Protein AF-A0A973SE10-F1 (afdb_monomer_lite)

Structure (mmCIF, N/CA/C/O backbone):
data_AF-A0A973SE10-F1
#
_entry.id   AF-A0A973SE10-F1
#
loop_
_atom_site.group_PDB
_atom_site.id
_atom_site.type_symbol
_atom_site.label_atom_id
_atom_site.label_alt_id
_atom_site.label_comp_id
_atom_site.label_asym_id
_atom_site.label_entity_id
_atom_site.label_seq_id
_atom_site.pdbx_PDB_ins_code
_atom_site.Cartn_x
_atom_site.Cartn_y
_atom_site.Cartn_z
_atom_site.occupancy
_atom_site.B_iso_or_equiv
_atom_site.auth_seq_id
_atom_site.auth_comp_id
_atom_site.auth_asym_id
_atom_site.auth_atom_id
_atom_site.pdbx_PDB_model_num
ATOM 1 N N . MET A 1 1 ? -24.110 -8.180 18.750 1.00 75.31 1 MET A N 1
ATOM 2 C CA . MET A 1 1 ? -24.049 -7.897 20.214 1.00 75.31 1 MET A CA 1
ATOM 3 C C . MET A 1 1 ? -23.932 -6.379 20.386 1.00 75.31 1 MET A C 1
ATOM 5 O O . MET A 1 1 ? -23.571 -5.743 19.414 1.00 75.31 1 MET A O 1
ATOM 9 N N . ALA A 1 2 ? -24.282 -5.757 21.523 1.00 88.75 2 ALA A N 1
ATOM 10 C CA . ALA A 1 2 ? -24.140 -4.293 21.666 1.00 88.75 2 ALA A CA 1
ATOM 11 C C . ALA A 1 2 ? -22.887 -3.937 22.478 1.00 88.75 2 ALA A C 1
ATOM 13 O O . ALA A 1 2 ? -22.733 -4.429 23.599 1.00 88.75 2 ALA A O 1
ATOM 14 N N . TYR A 1 3 ? -22.050 -3.049 21.948 1.00 97.19 3 TYR A N 1
ATOM 15 C CA . TYR A 1 3 ? -20.787 -2.617 22.556 1.00 97.19 3 TYR A CA 1
ATOM 16 C C . TYR A 1 3 ? -20.989 -1.336 23.353 1.00 97.19 3 TYR A C 1
ATOM 18 O O . TYR A 1 3 ? -21.821 -0.498 22.996 1.00 97.19 3 TYR A O 1
ATOM 26 N N . ARG A 1 4 ? -20.304 -1.189 24.490 1.00 97.19 4 ARG A N 1
ATOM 27 C CA . ARG A 1 4 ? -20.611 -0.123 25.452 1.00 97.19 4 ARG A CA 1
ATOM 28 C C . ARG A 1 4 ? -19.371 0.342 26.188 1.00 97.19 4 ARG A C 1
ATOM 30 O O . ARG A 1 4 ? -18.544 -0.469 26.576 1.00 97.19 4 ARG A O 1
ATOM 37 N N . SER A 1 5 ? -19.333 1.630 26.485 1.00 97.50 5 SER A N 1
ATOM 38 C CA . SER A 1 5 ? -18.368 2.231 27.405 1.00 97.50 5 SER A CA 1
ATOM 39 C C . SER A 1 5 ? -19.047 3.336 28.216 1.00 97.50 5 SER A C 1
ATOM 41 O O . SER A 1 5 ? -20.164 3.774 27.917 1.00 97.50 5 SER A O 1
ATOM 43 N N . THR A 1 6 ? -18.428 3.749 29.320 1.00 96.00 6 THR A N 1
ATOM 44 C CA . THR A 1 6 ? -18.906 4.878 30.126 1.00 96.00 6 THR A CA 1
ATOM 45 C C . THR A 1 6 ? -17.780 5.876 30.288 1.00 96.00 6 THR A C 1
ATOM 47 O O . THR A 1 6 ? -16.739 5.555 30.855 1.00 96.00 6 THR A O 1
ATOM 50 N N . LEU A 1 7 ? -18.000 7.094 29.800 1.00 94.50 7 LEU A N 1
ATOM 51 C CA . LEU A 1 7 ? -17.021 8.172 29.835 1.00 94.50 7 LEU A CA 1
ATOM 52 C C . LEU A 1 7 ? -17.621 9.349 30.600 1.00 94.50 7 LEU A C 1
ATOM 54 O O . LEU A 1 7 ? -18.643 9.902 30.209 1.00 94.50 7 LEU A O 1
ATOM 58 N N . ARG A 1 8 ? -16.994 9.719 31.725 1.00 92.25 8 ARG A N 1
ATOM 59 C CA . ARG A 1 8 ? -17.431 10.838 32.589 1.00 92.25 8 ARG A CA 1
ATOM 60 C C . ARG A 1 8 ? -18.920 10.788 32.990 1.00 92.25 8 ARG A C 1
ATOM 62 O O . ARG A 1 8 ? -19.561 11.822 33.126 1.00 92.25 8 ARG A O 1
ATOM 69 N N . GLY A 1 9 ? -19.458 9.586 33.204 1.00 92.25 9 GLY A N 1
ATOM 70 C CA . GLY A 1 9 ? -20.848 9.373 33.629 1.00 92.25 9 GLY A CA 1
ATOM 71 C C . GLY A 1 9 ? -21.877 9.304 32.494 1.00 92.25 9 GLY A C 1
ATOM 72 O O . GLY A 1 9 ? -23.028 8.969 32.759 1.00 92.25 9 GLY A O 1
ATOM 73 N N . GLU A 1 10 ? -21.481 9.551 31.243 1.00 95.19 10 GLU A N 1
ATOM 74 C CA . GLU A 1 10 ? -22.317 9.313 30.065 1.00 95.19 10 GLU A CA 1
ATOM 75 C C . GLU A 1 10 ? -22.078 7.894 29.535 1.00 95.19 10 GLU A C 1
ATOM 77 O O . GLU A 1 10 ? -20.934 7.446 29.401 1.00 95.19 10 GLU A O 1
ATOM 82 N N . ARG A 1 11 ? -23.165 7.166 29.258 1.00 96.81 11 ARG A N 1
ATOM 83 C CA . ARG A 1 11 ? -23.108 5.810 28.709 1.00 96.81 11 ARG A CA 1
ATOM 84 C C . ARG A 1 11 ? -23.250 5.860 27.194 1.00 96.81 11 ARG A C 1
ATOM 86 O O . ARG A 1 11 ? -24.315 6.208 26.693 1.00 96.81 11 ARG A O 1
ATOM 93 N N . PHE A 1 12 ? -22.224 5.398 26.493 1.00 98.19 12 PHE A N 1
ATOM 94 C CA . PHE A 1 12 ? -22.237 5.236 25.043 1.00 98.19 12 PHE A CA 1
ATOM 95 C C . PHE A 1 12 ? -22.575 3.786 24.696 1.00 98.19 12 PHE A C 1
ATOM 97 O O . PHE A 1 12 ? -22.172 2.851 25.395 1.00 98.19 12 PHE A O 1
ATOM 104 N N . THR A 1 13 ? -23.380 3.591 23.655 1.00 98.06 13 THR A N 1
ATOM 105 C CA . THR A 1 13 ? -23.752 2.268 23.140 1.00 98.06 13 THR A CA 1
ATOM 106 C C . THR A 1 13 ? -23.619 2.282 21.627 1.00 98.06 13 THR A C 1
ATOM 108 O O . THR A 1 13 ? -24.154 3.181 20.988 1.00 98.06 13 THR A O 1
ATOM 111 N N . PHE A 1 14 ? -22.941 1.274 21.092 1.00 98.31 14 PHE A N 1
ATOM 112 C CA . PHE A 1 14 ? -22.737 1.035 19.668 1.00 98.31 14 PHE A CA 1
ATOM 113 C C . PHE A 1 14 ? -23.453 -0.270 19.315 1.00 98.31 14 PHE A C 1
ATOM 115 O O . PHE A 1 14 ? -23.295 -1.281 20.011 1.00 98.31 14 PHE A O 1
ATOM 122 N N . ALA A 1 15 ? -24.316 -0.234 18.306 1.00 97.06 15 ALA A N 1
ATOM 123 C CA . ALA A 1 15 ? -25.265 -1.305 18.026 1.00 97.06 15 ALA A CA 1
ATOM 124 C C . ALA A 1 15 ? -24.620 -2.523 17.351 1.00 97.06 15 ALA A C 1
ATOM 126 O O . ALA A 1 15 ? -25.099 -3.640 17.545 1.00 97.06 15 ALA A O 1
ATOM 127 N N . THR A 1 16 ? -23.560 -2.302 16.572 1.00 97.81 16 THR A N 1
ATOM 128 C CA . THR A 1 16 ? -22.875 -3.320 15.761 1.00 97.81 16 THR A CA 1
ATOM 129 C C . THR A 1 16 ? -21.362 -3.145 15.825 1.00 97.81 16 THR A C 1
ATOM 131 O O . THR A 1 16 ? -20.878 -2.066 16.193 1.00 97.81 16 THR A O 1
ATOM 134 N N . LEU A 1 17 ? -20.614 -4.184 15.440 1.00 98.19 17 LEU A N 1
ATOM 135 C CA . LEU A 1 17 ? -19.160 -4.087 15.325 1.00 98.19 17 LEU A CA 1
ATOM 136 C C . LEU A 1 17 ? -18.759 -3.064 14.256 1.00 98.19 17 LEU A C 1
ATOM 138 O O . LEU A 1 17 ? -17.853 -2.267 14.483 1.00 98.19 17 LEU A O 1
ATOM 142 N N . THR A 1 18 ? -19.481 -3.030 13.133 1.00 98.25 18 THR A N 1
ATOM 143 C CA . THR A 1 18 ? -19.268 -2.063 12.049 1.00 98.25 18 THR A CA 1
ATOM 144 C C . THR A 1 18 ? -19.377 -0.618 12.543 1.00 98.25 18 THR A C 1
ATOM 146 O O . THR A 1 18 ? -18.481 0.185 12.290 1.00 98.25 18 THR A O 1
ATOM 149 N N . GLU A 1 19 ? -20.420 -0.285 13.316 1.00 98.50 19 GLU A N 1
ATOM 150 C CA . GLU A 1 19 ? -20.569 1.054 13.908 1.00 98.50 19 GLU A CA 1
ATOM 151 C C . GLU A 1 19 ? -19.417 1.377 14.874 1.00 98.50 19 GLU A C 1
ATOM 153 O O . GLU A 1 19 ? -18.893 2.493 14.870 1.00 98.50 19 GLU A O 1
ATOM 158 N N . LEU A 1 20 ? -19.016 0.409 15.704 1.00 98.81 20 LEU A N 1
ATOM 159 C CA . LEU A 1 20 ? -17.931 0.588 16.665 1.00 98.81 20 LEU A CA 1
ATOM 160 C C . LEU A 1 20 ? -16.592 0.860 15.965 1.00 98.81 20 LEU A C 1
ATOM 162 O O . LEU A 1 20 ? -15.885 1.794 16.346 1.00 98.81 20 LEU A O 1
ATOM 166 N N . LEU A 1 21 ? -16.255 0.066 14.945 1.00 98.81 21 LEU A N 1
ATOM 167 C CA . LEU A 1 21 ? -15.034 0.228 14.154 1.00 98.81 21 LEU A CA 1
ATOM 168 C C . LEU A 1 21 ? -15.015 1.582 13.440 1.00 98.81 21 LEU A C 1
ATOM 170 O O . LEU A 1 21 ? -13.986 2.262 13.475 1.00 98.81 21 LEU A O 1
ATOM 174 N N . ALA A 1 22 ? -16.140 2.006 12.861 1.00 98.81 22 ALA A N 1
ATOM 175 C CA . ALA A 1 22 ? -16.236 3.293 12.182 1.00 98.81 22 ALA A CA 1
ATOM 176 C C . ALA A 1 22 ? -16.032 4.466 13.143 1.00 98.81 22 ALA A C 1
ATOM 178 O O . ALA A 1 22 ? -15.173 5.320 12.923 1.00 98.81 22 ALA A O 1
ATOM 179 N N . LYS A 1 23 ? -16.742 4.474 14.274 1.00 98.81 23 LYS A N 1
ATOM 180 C CA . LYS A 1 23 ? -16.640 5.561 15.258 1.00 98.81 23 LYS A CA 1
ATOM 181 C C . LYS A 1 23 ? -15.317 5.575 16.024 1.00 98.81 23 LYS A C 1
ATOM 183 O O . LYS A 1 23 ? -14.987 6.594 16.624 1.00 98.81 23 LYS A O 1
ATOM 188 N N . ALA A 1 24 ? -14.556 4.481 16.017 1.00 98.88 24 ALA A N 1
ATOM 189 C CA . ALA A 1 24 ? -13.233 4.415 16.633 1.00 98.88 24 ALA A CA 1
ATOM 190 C C . ALA A 1 24 ? -12.104 4.980 15.748 1.00 98.88 24 ALA A C 1
ATOM 192 O O . ALA A 1 24 ? -10.987 5.143 16.249 1.00 98.88 24 ALA A O 1
ATOM 193 N N . ASN A 1 25 ? -12.348 5.288 14.469 1.00 98.69 25 ASN A N 1
ATOM 194 C CA . ASN A 1 25 ? -11.349 5.944 13.619 1.00 98.69 25 ASN A CA 1
ATOM 195 C C . ASN A 1 25 ? -10.981 7.337 14.136 1.00 98.69 25 ASN A C 1
ATOM 197 O O . ASN A 1 25 ? -11.792 8.021 14.760 1.00 98.69 25 ASN A O 1
ATOM 201 N N . GLU A 1 26 ? -9.753 7.767 13.831 1.00 98.75 26 GLU A N 1
ATOM 202 C CA . GLU A 1 26 ? -9.476 9.203 13.784 1.00 98.75 26 GLU A CA 1
ATOM 203 C C . GLU A 1 26 ? -10.301 9.874 12.689 1.00 98.75 26 GLU A C 1
ATOM 205 O O . GLU A 1 26 ? -10.803 9.225 11.774 1.00 98.75 26 GLU A O 1
ATOM 210 N N . GLU A 1 27 ? -10.449 11.189 12.789 1.00 98.31 27 GLU A N 1
ATOM 211 C CA . GLU A 1 27 ? -11.283 11.931 11.857 1.00 98.31 27 GLU A CA 1
ATOM 212 C C . GLU A 1 27 ? -10.837 11.760 10.399 1.00 98.31 27 GLU A C 1
ATOM 214 O O . GLU A 1 27 ? -9.688 12.043 10.068 1.00 98.31 27 GLU A O 1
ATOM 219 N N . LYS A 1 28 ? -11.766 11.368 9.519 1.00 98.38 28 LYS A N 1
ATOM 220 C CA . LYS A 1 28 ? -11.566 11.280 8.063 1.00 98.38 28 LYS A CA 1
ATOM 221 C C . LYS A 1 28 ? -12.771 11.869 7.340 1.00 98.38 28 LYS A C 1
ATOM 223 O O . LYS A 1 28 ? -13.913 11.654 7.751 1.00 98.38 28 LYS A O 1
ATOM 228 N N . SER A 1 29 ? -12.554 12.654 6.287 1.00 98.44 29 SER A N 1
ATOM 229 C CA . SER A 1 29 ? -13.656 13.223 5.495 1.00 98.44 29 SER A CA 1
ATOM 230 C C . SER A 1 29 ? -14.524 12.154 4.842 1.00 98.44 29 SER A C 1
ATOM 232 O O . SER A 1 29 ? -15.739 12.317 4.881 1.00 98.44 29 SER A O 1
ATOM 234 N N . GLY A 1 30 ? -13.957 11.039 4.376 1.00 98.38 30 GLY A N 1
ATOM 235 C CA . GLY A 1 30 ? -14.752 9.969 3.761 1.00 98.38 30 GLY A CA 1
ATOM 236 C C . GLY A 1 30 ? -15.728 9.312 4.740 1.00 98.38 30 GLY A C 1
ATOM 237 O O . GLY A 1 30 ? -16.905 9.150 4.429 1.00 98.38 30 GLY A O 1
ATOM 238 N N . ASP A 1 31 ? -15.295 9.034 5.973 1.00 98.62 31 ASP A N 1
ATOM 239 C CA . ASP A 1 31 ? -16.170 8.444 6.998 1.00 98.62 31 ASP A CA 1
ATOM 240 C C . ASP A 1 31 ? -17.274 9.430 7.435 1.00 98.62 31 ASP A C 1
ATOM 242 O O . ASP A 1 31 ? -18.402 9.029 7.740 1.00 98.62 31 ASP A O 1
ATOM 246 N N . ARG A 1 32 ? -16.975 10.739 7.439 1.00 98.38 32 ARG A N 1
ATOM 247 C CA . ARG A 1 32 ? -17.979 11.797 7.648 1.00 98.38 32 ARG A CA 1
ATOM 248 C C . ARG A 1 32 ? -18.970 11.882 6.494 1.00 98.38 32 ARG A C 1
ATOM 250 O O . ARG A 1 32 ? -20.167 11.981 6.746 1.00 98.38 32 ARG A O 1
ATOM 257 N N . LEU A 1 33 ? -18.480 11.856 5.255 1.00 98.12 33 LEU A N 1
ATOM 258 C CA . LEU A 1 33 ? -19.294 11.911 4.041 1.00 98.12 33 LEU A CA 1
ATOM 259 C C . LEU A 1 33 ? -20.271 10.731 3.989 1.00 98.12 33 LEU A C 1
ATOM 261 O O . LEU A 1 33 ? -21.444 10.918 3.681 1.00 98.12 33 LEU A O 1
ATOM 265 N N . ALA A 1 34 ? -19.806 9.546 4.383 1.00 98.19 34 ALA A N 1
ATOM 266 C CA . ALA A 1 34 ? -20.616 8.340 4.517 1.00 98.19 34 ALA A CA 1
ATOM 267 C C . ALA A 1 34 ? -21.591 8.365 5.716 1.00 98.19 34 ALA A C 1
ATOM 269 O O . ALA A 1 34 ? -22.417 7.465 5.856 1.00 98.19 34 ALA A O 1
ATOM 270 N N . GLY A 1 35 ? -21.510 9.365 6.603 1.00 98.38 35 GLY A N 1
ATOM 271 C CA . GLY A 1 35 ? -22.386 9.493 7.772 1.00 98.38 35 GLY A CA 1
ATOM 272 C C . GLY A 1 35 ? -22.120 8.478 8.890 1.00 98.38 35 GLY A C 1
ATOM 273 O O . GLY A 1 35 ? -22.992 8.267 9.734 1.00 98.38 35 GLY A O 1
ATOM 274 N N . ILE A 1 36 ? -20.938 7.852 8.907 1.00 98.56 36 ILE A N 1
ATOM 275 C CA . ILE A 1 36 ? -20.569 6.771 9.843 1.00 98.56 36 ILE A CA 1
ATOM 276 C C . ILE A 1 36 ? -19.506 7.179 10.875 1.00 98.56 36 ILE A C 1
ATOM 278 O O . ILE A 1 36 ? -19.251 6.434 11.822 1.00 98.56 36 ILE A O 1
ATOM 282 N N . ALA A 1 37 ? -18.901 8.361 10.724 1.00 98.69 37 ALA A N 1
ATOM 283 C CA . ALA A 1 37 ? -17.946 8.906 11.687 1.00 98.69 37 ALA A CA 1
ATOM 284 C C . ALA A 1 37 ? -18.572 9.165 13.075 1.00 98.69 37 ALA A C 1
ATOM 286 O O . ALA A 1 37 ? -19.787 9.324 13.233 1.00 98.69 37 ALA A O 1
ATOM 287 N N . ALA A 1 38 ? -17.721 9.249 14.102 1.00 98.62 38 ALA A N 1
ATOM 288 C CA . ALA A 1 38 ? -18.140 9.717 15.421 1.00 98.62 38 ALA A CA 1
ATOM 289 C C . ALA A 1 38 ? -18.645 11.168 15.349 1.00 98.62 38 ALA A C 1
ATOM 291 O O . ALA A 1 38 ? -18.084 12.000 14.640 1.00 98.62 38 ALA A O 1
ATOM 292 N N . ARG A 1 39 ? -19.694 11.494 16.111 1.00 97.31 39 ARG A N 1
ATOM 293 C CA . ARG A 1 39 ? -20.311 12.834 16.114 1.00 97.31 39 ARG A CA 1
ATOM 294 C C . ARG A 1 39 ? -19.431 13.888 16.778 1.00 97.31 39 ARG A C 1
ATOM 296 O O . ARG A 1 39 ? -19.536 15.068 16.454 1.00 97.31 39 ARG A O 1
ATOM 303 N N . ASP A 1 40 ? -18.630 13.475 17.755 1.00 97.12 40 ASP A N 1
ATOM 304 C CA . ASP A 1 40 ? -17.650 14.310 18.435 1.00 97.12 40 ASP A CA 1
ATOM 305 C C . ASP A 1 40 ? -16.495 13.465 19.003 1.00 97.12 40 ASP A C 1
ATOM 307 O O . ASP A 1 40 ? -16.526 12.231 19.010 1.00 97.12 40 ASP A O 1
ATOM 311 N N . GLU A 1 41 ? -15.469 14.146 19.516 1.00 97.31 41 GLU A N 1
ATOM 312 C CA . GLU A 1 41 ? -14.290 13.501 20.103 1.00 97.31 41 GLU A CA 1
ATOM 313 C C . GLU A 1 41 ? -14.635 12.631 21.325 1.00 97.31 41 GLU A C 1
ATOM 315 O O . GLU A 1 41 ? -13.969 11.633 21.597 1.00 97.31 41 GLU A O 1
ATOM 320 N N . ARG A 1 42 ? -15.699 12.962 22.072 1.00 97.56 42 ARG A N 1
ATOM 321 C CA . ARG A 1 42 ? -16.106 12.161 23.237 1.00 97.56 42 ARG A CA 1
ATOM 322 C C . ARG A 1 42 ? -16.675 10.820 22.796 1.00 97.56 42 ARG A C 1
ATOM 324 O O . ARG A 1 42 ? -16.320 9.806 23.394 1.00 97.56 42 ARG A O 1
ATOM 331 N N . GLU A 1 43 ? -17.512 10.802 21.760 1.00 98.38 43 GLU A N 1
ATOM 332 C CA . GLU A 1 43 ? -18.014 9.562 21.166 1.00 98.38 43 GLU A CA 1
ATOM 333 C C . GLU A 1 43 ? -16.875 8.742 20.551 1.00 98.38 43 GLU A C 1
ATOM 335 O O . GLU A 1 43 ? -16.851 7.528 20.751 1.00 98.38 43 GLU A O 1
ATOM 340 N N . ARG A 1 44 ? -15.896 9.383 19.896 1.00 98.75 44 ARG A N 1
ATOM 341 C CA . ARG A 1 44 ? -14.707 8.694 19.365 1.00 98.75 44 ARG A CA 1
ATOM 342 C C . ARG A 1 44 ? -13.905 8.010 20.470 1.00 98.75 44 ARG A C 1
ATOM 344 O O . ARG A 1 44 ? -13.609 6.819 20.376 1.00 98.75 44 ARG A O 1
ATOM 351 N N . VAL A 1 45 ? -13.589 8.724 21.551 1.00 98.62 45 VAL A N 1
ATOM 352 C CA . VAL A 1 45 ? -12.878 8.143 22.702 1.00 98.62 45 VAL A CA 1
ATOM 353 C C . VAL A 1 45 ? -13.703 7.027 23.342 1.00 98.62 45 VAL A C 1
ATOM 355 O O . VAL A 1 45 ? -13.160 5.975 23.676 1.00 98.62 45 VAL A O 1
ATOM 358 N N . ALA A 1 46 ? -15.017 7.208 23.480 1.00 98.62 46 ALA A N 1
ATOM 359 C CA . ALA A 1 46 ? -15.904 6.165 23.982 1.00 98.62 46 ALA A CA 1
ATOM 360 C C . ALA A 1 46 ? -15.918 4.919 23.075 1.00 98.62 46 ALA A C 1
ATOM 362 O O . ALA A 1 46 ? -15.940 3.801 23.597 1.00 98.62 46 ALA A O 1
ATOM 363 N N . ALA A 1 47 ? -15.861 5.090 21.751 1.00 98.81 47 ALA A N 1
ATOM 364 C CA . ALA A 1 47 ? -15.764 3.998 20.786 1.00 98.81 47 ALA A CA 1
ATOM 365 C C . ALA A 1 47 ? -14.424 3.267 20.909 1.00 98.81 47 ALA A C 1
ATOM 367 O O . ALA A 1 47 ? -14.413 2.048 21.032 1.00 98.81 47 ALA A O 1
ATOM 368 N N . LYS A 1 48 ? -13.300 3.990 20.991 1.00 98.88 48 LYS A N 1
ATOM 369 C CA . LYS A 1 48 ? -11.974 3.387 21.217 1.00 98.88 48 LYS A CA 1
ATOM 370 C C . LYS A 1 48 ? -11.909 2.606 22.534 1.00 98.88 48 LYS A C 1
ATOM 372 O O . LYS A 1 48 ? -11.372 1.505 22.555 1.00 98.88 48 LYS A O 1
ATOM 377 N N . LEU A 1 49 ? -12.498 3.129 23.615 1.00 98.62 49 LEU A N 1
ATOM 378 C CA . LEU A 1 49 ? -12.587 2.417 24.898 1.00 98.62 49 LEU A CA 1
ATOM 379 C C . LEU A 1 49 ? -13.411 1.131 24.784 1.00 98.62 49 LEU A C 1
ATOM 381 O O . LEU A 1 49 ? -12.980 0.093 25.265 1.00 98.62 49 LEU A O 1
ATOM 385 N N . ALA A 1 50 ? -14.576 1.185 24.131 1.00 98.69 50 ALA A N 1
ATOM 386 C CA . ALA A 1 50 ? -15.391 -0.008 23.920 1.00 98.69 50 ALA A CA 1
ATOM 387 C C . ALA A 1 50 ? -14.686 -1.028 23.007 1.00 98.69 50 ALA A C 1
ATOM 389 O O . ALA A 1 50 ? -14.746 -2.220 23.285 1.00 98.69 50 ALA A O 1
ATOM 390 N N . LEU A 1 51 ? -13.993 -0.569 21.957 1.00 98.81 51 LEU A N 1
ATOM 391 C CA . LEU A 1 51 ? -13.223 -1.411 21.038 1.00 98.81 51 LEU A CA 1
ATOM 392 C C . LEU A 1 51 ? -12.050 -2.102 21.740 1.00 98.81 51 LEU A C 1
ATOM 394 O O . LEU A 1 51 ? -11.790 -3.270 21.469 1.00 98.81 51 LEU A O 1
ATOM 398 N N . ALA A 1 52 ? -11.380 -1.414 22.668 1.00 98.81 52 ALA A N 1
ATOM 399 C CA . ALA A 1 52 ? -10.272 -1.968 23.441 1.00 98.81 52 ALA A CA 1
ATOM 400 C C . ALA A 1 52 ? -10.654 -3.216 24.254 1.00 98.81 52 ALA A C 1
ATOM 402 O O . ALA A 1 52 ? -9.784 -4.053 24.489 1.00 98.81 52 ALA A O 1
ATOM 403 N N . ASP A 1 53 ? -11.928 -3.363 24.628 1.00 98.44 53 ASP A N 1
ATOM 404 C CA . ASP A 1 53 ? -12.450 -4.497 25.400 1.00 98.44 53 ASP A CA 1
ATOM 405 C C . ASP A 1 53 ? -13.032 -5.627 24.524 1.00 98.44 53 ASP A C 1
ATOM 407 O O . ASP A 1 53 ? -13.398 -6.683 25.046 1.00 98.44 53 ASP A O 1
ATOM 411 N N . VAL A 1 54 ? -13.118 -5.448 23.199 1.00 98.62 54 VAL A N 1
ATOM 412 C CA . VAL A 1 54 ? -13.624 -6.486 22.280 1.00 98.62 54 VAL A CA 1
ATOM 413 C C . VAL A 1 54 ? -12.578 -7.578 22.103 1.00 98.62 54 VAL A C 1
ATOM 415 O O . VAL A 1 54 ? -11.407 -7.284 21.864 1.00 98.62 54 VAL A O 1
ATOM 418 N N . ARG A 1 55 ? -12.984 -8.849 22.183 1.00 98.38 55 ARG A N 1
ATOM 419 C CA . ARG A 1 55 ? -12.076 -9.981 21.944 1.00 98.38 55 ARG A CA 1
ATOM 420 C C . ARG A 1 55 ? -11.803 -10.192 20.462 1.00 98.38 55 ARG A C 1
ATOM 422 O O . ARG A 1 55 ? -12.702 -10.062 19.635 1.00 98.38 55 ARG A O 1
ATOM 429 N N . LEU A 1 56 ? -10.590 -10.623 20.122 1.00 98.50 56 LEU A N 1
ATOM 430 C CA . LEU A 1 56 ? -10.217 -10.871 18.724 1.00 98.50 56 LEU A CA 1
ATOM 431 C C . LEU A 1 56 ? -11.102 -11.945 18.077 1.00 98.50 56 LEU A C 1
ATOM 433 O O . LEU A 1 56 ? -11.527 -11.790 16.936 1.00 98.50 56 LEU A O 1
ATOM 437 N N . GLY A 1 57 ? -11.426 -13.011 18.813 1.00 97.44 57 GLY A N 1
ATOM 438 C CA . GLY A 1 57 ? -12.340 -14.053 18.340 1.00 97.44 57 GLY A CA 1
ATOM 439 C C . GLY A 1 57 ? -13.771 -13.560 18.089 1.00 97.44 57 GLY A C 1
ATOM 440 O O . GLY A 1 57 ? -14.454 -14.123 17.241 1.00 97.44 57 GLY A O 1
ATOM 441 N N . GLU A 1 58 ? -14.219 -12.501 18.775 1.00 97.12 58 GLU A N 1
ATOM 442 C CA . GLU A 1 58 ? -15.529 -11.883 18.519 1.00 97.12 58 GLU A CA 1
ATOM 443 C C . GLU A 1 58 ? -15.527 -11.114 17.196 1.00 97.12 58 GLU A C 1
ATOM 445 O O . GLU A 1 58 ? -16.491 -11.212 16.444 1.00 97.12 58 GLU A O 1
ATOM 450 N N . ILE A 1 59 ? -14.429 -10.417 16.877 1.00 97.69 59 ILE A N 1
ATOM 451 C CA . ILE A 1 59 ? -14.266 -9.712 15.595 1.00 97.69 59 ILE A CA 1
ATOM 452 C C . ILE A 1 59 ? -14.333 -10.697 14.425 1.00 97.69 59 ILE A C 1
ATOM 454 O O . ILE A 1 59 ? -15.040 -10.455 13.455 1.00 97.69 59 ILE A O 1
ATOM 458 N N . VAL A 1 60 ? -13.638 -11.832 14.530 1.00 95.75 60 VAL A N 1
ATOM 459 C CA . VAL A 1 60 ? -13.626 -12.861 13.473 1.00 95.75 60 VAL A CA 1
ATOM 460 C C . VAL A 1 60 ? -14.988 -13.536 13.301 1.00 95.75 60 VAL A C 1
ATOM 462 O O . VAL A 1 60 ? -15.335 -13.961 12.202 1.00 95.75 60 VAL A O 1
ATOM 465 N N . ALA A 1 61 ? -15.769 -13.646 14.376 1.00 95.31 61 ALA A N 1
ATOM 466 C CA . ALA A 1 61 ? -17.088 -14.269 14.337 1.00 95.31 61 ALA A CA 1
ATOM 467 C C . ALA A 1 61 ? -18.196 -13.348 13.785 1.00 95.31 61 ALA A C 1
ATOM 469 O O . ALA A 1 61 ? -19.251 -13.853 13.401 1.00 95.31 61 ALA A O 1
ATOM 470 N N . GLU A 1 62 ? -17.988 -12.026 13.757 1.00 95.06 62 GLU A N 1
ATOM 471 C CA . GLU A 1 62 ? -18.969 -11.029 13.302 1.00 95.06 62 GLU A CA 1
ATOM 472 C C . GLU A 1 62 ? -18.469 -10.330 12.018 1.00 95.06 62 GLU A C 1
ATOM 474 O O . GLU A 1 62 ? -17.811 -9.292 12.098 1.00 95.06 62 GLU A O 1
ATOM 479 N N . PRO A 1 63 ? -18.755 -10.876 10.818 1.00 94.25 63 PRO A N 1
ATOM 480 C CA . PRO A 1 63 ? -18.295 -10.280 9.567 1.00 94.25 63 PRO A CA 1
ATOM 481 C C . PRO A 1 63 ? -18.924 -8.899 9.334 1.00 94.25 63 PRO A C 1
ATOM 483 O O . PRO A 1 63 ? -20.135 -8.722 9.476 1.00 94.25 63 PRO A O 1
ATOM 486 N N . VAL A 1 64 ? -18.104 -7.927 8.922 1.00 96.44 64 VAL A N 1
ATOM 487 C CA . VAL A 1 64 ? -18.543 -6.542 8.651 1.00 96.44 64 VAL A CA 1
ATOM 488 C C . VAL A 1 64 ? -19.243 -6.379 7.297 1.00 96.44 64 VAL A C 1
ATOM 490 O O . VAL A 1 64 ? -20.019 -5.443 7.117 1.00 96.44 64 VAL A O 1
ATOM 493 N N . VAL A 1 65 ? -18.992 -7.303 6.364 1.00 95.94 65 VAL A N 1
ATOM 494 C CA . VAL A 1 65 ? -19.640 -7.431 5.048 1.00 95.94 65 VAL A CA 1
ATOM 495 C C . VAL A 1 65 ? -19.890 -8.918 4.791 1.00 95.94 65 VAL A C 1
ATOM 497 O O . VAL A 1 65 ? -19.053 -9.747 5.147 1.00 95.94 65 VAL A O 1
ATOM 500 N N . ALA A 1 66 ? -21.015 -9.276 4.174 1.00 94.94 66 ALA A N 1
ATOM 501 C CA . ALA A 1 66 ? -21.292 -10.647 3.743 1.00 94.94 66 ALA A CA 1
ATOM 502 C C . ALA A 1 66 ? -21.104 -10.763 2.222 1.00 94.94 66 ALA A C 1
ATOM 504 O O . ALA A 1 66 ? -22.031 -10.481 1.465 1.00 94.94 66 ALA A O 1
ATOM 505 N N . ASP A 1 67 ? -19.899 -11.135 1.786 1.00 96.62 67 ASP A N 1
ATOM 506 C CA . ASP A 1 67 ? -19.519 -11.243 0.374 1.00 96.62 67 ASP A CA 1
ATOM 507 C C . ASP A 1 67 ? -18.392 -12.271 0.143 1.00 96.62 67 ASP A C 1
ATOM 509 O O . ASP A 1 67 ? -17.808 -12.804 1.090 1.00 96.62 67 ASP A O 1
ATOM 513 N N . ALA A 1 68 ? -18.047 -12.527 -1.125 1.00 95.56 68 ALA A N 1
ATOM 514 C CA . ALA A 1 68 ? -16.977 -13.464 -1.482 1.00 95.56 68 ALA A CA 1
ATOM 515 C C . ALA A 1 68 ? -15.581 -13.023 -0.997 1.00 95.56 68 ALA A C 1
ATOM 517 O O . ALA A 1 68 ? -14.681 -13.854 -0.877 1.00 95.56 68 ALA A O 1
ATOM 518 N N . VAL A 1 69 ? -15.377 -11.728 -0.717 1.00 97.50 69 VAL A N 1
ATOM 519 C CA . VAL A 1 69 ? -14.120 -11.247 -0.128 1.00 97.50 69 VAL A CA 1
ATOM 520 C C . VAL A 1 69 ? -14.028 -11.708 1.323 1.00 97.50 69 VAL A C 1
ATOM 522 O O . VAL A 1 69 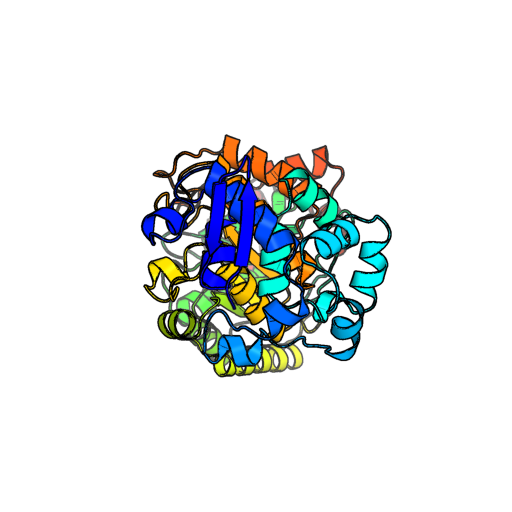? -13.004 -12.267 1.705 1.00 97.50 69 VAL A O 1
ATOM 525 N N . THR A 1 70 ? -15.092 -11.561 2.113 1.00 97.19 70 THR A N 1
ATOM 526 C CA . THR A 1 70 ? -15.166 -12.061 3.495 1.00 97.19 70 THR A CA 1
ATOM 527 C C . THR A 1 70 ? -14.879 -13.554 3.564 1.00 97.19 70 THR A C 1
ATOM 529 O O . THR A 1 70 ? -14.046 -13.968 4.374 1.00 97.19 70 THR A O 1
ATOM 532 N N . ASP A 1 71 ? -15.497 -14.343 2.682 1.00 96.38 71 ASP A N 1
ATOM 533 C CA . ASP A 1 71 ? -15.276 -15.793 2.614 1.00 96.38 71 ASP A CA 1
ATOM 534 C C . ASP A 1 71 ? -13.801 -16.142 2.352 1.00 96.38 71 ASP A C 1
ATOM 536 O O . ASP A 1 71 ? -13.299 -17.151 2.850 1.00 96.38 71 ASP A O 1
ATOM 540 N N . ALA A 1 72 ? -13.094 -15.296 1.600 1.00 96.44 72 ALA A N 1
ATOM 541 C CA . ALA A 1 72 ? -11.697 -15.505 1.248 1.00 96.44 72 ALA A CA 1
ATOM 542 C C . ALA A 1 72 ? -10.699 -14.988 2.301 1.00 96.44 72 ALA A C 1
ATOM 544 O O . ALA A 1 72 ? -9.620 -15.569 2.426 1.00 96.44 72 ALA A O 1
ATOM 545 N N . VAL A 1 73 ? -11.006 -13.903 3.032 1.00 95.31 73 VAL A N 1
ATOM 546 C CA . VAL A 1 73 ? -9.986 -13.183 3.830 1.00 95.31 73 VAL A CA 1
ATOM 547 C C . VAL A 1 73 ? -10.260 -13.052 5.326 1.00 95.31 73 VAL A C 1
ATOM 549 O O . VAL A 1 73 ? -9.305 -12.850 6.080 1.00 95.31 73 VAL A O 1
ATOM 552 N N . SER A 1 74 ? -11.518 -13.122 5.774 1.00 90.56 74 SER A N 1
ATOM 553 C CA . SER A 1 74 ? -11.858 -12.820 7.175 1.00 90.56 74 SER A CA 1
ATOM 554 C C . SER A 1 74 ? -11.584 -13.997 8.117 1.00 90.56 74 SER A C 1
ATOM 556 O O . SER A 1 74 ? -11.333 -13.795 9.306 1.00 90.56 74 SER A O 1
ATOM 558 N N . ALA A 1 75 ? -11.563 -15.229 7.600 1.00 90.44 75 ALA A N 1
ATOM 559 C CA . ALA A 1 75 ? -11.068 -16.372 8.357 1.00 90.44 75 ALA A CA 1
ATOM 560 C C . ALA A 1 75 ? -9.528 -16.314 8.474 1.00 90.44 75 ALA A C 1
ATOM 562 O O . ALA A 1 75 ? -8.847 -16.039 7.482 1.00 90.44 75 ALA A O 1
ATOM 563 N N . PRO A 1 76 ? -8.945 -16.605 9.653 1.00 89.06 76 PRO A N 1
ATOM 564 C CA . PRO A 1 76 ? -7.499 -16.733 9.785 1.00 89.06 76 PRO A CA 1
ATOM 565 C C . PRO A 1 76 ? -6.949 -17.791 8.825 1.00 89.06 76 PRO A C 1
ATOM 567 O O . PRO A 1 76 ? -7.440 -18.920 8.812 1.00 89.06 76 PRO A O 1
ATOM 570 N N . ALA A 1 77 ? -5.890 -17.463 8.078 1.00 88.44 77 ALA A N 1
ATOM 571 C CA . ALA A 1 77 ? -5.243 -18.437 7.193 1.00 88.44 77 ALA A CA 1
ATOM 572 C C . ALA A 1 77 ? -4.603 -19.601 7.976 1.00 88.44 77 ALA A C 1
ATOM 574 O O . ALA A 1 77 ? -4.450 -20.698 7.447 1.00 88.44 77 ALA A O 1
ATOM 575 N N . ASP A 1 78 ? -4.260 -19.359 9.245 1.00 92.25 78 ASP A N 1
ATOM 576 C CA . ASP A 1 78 ? -3.814 -20.366 10.205 1.00 92.25 78 ASP A CA 1
ATOM 577 C C . ASP A 1 78 ? -4.656 -20.258 11.496 1.00 92.25 78 ASP A C 1
ATOM 579 O O . ASP A 1 78 ? -4.356 -19.443 12.380 1.00 92.25 78 ASP A O 1
ATOM 583 N N . PRO A 1 79 ? -5.751 -21.039 11.606 1.00 92.88 79 PRO A N 1
ATOM 584 C CA . PRO A 1 79 ? -6.638 -21.005 12.766 1.00 92.88 79 PRO A CA 1
ATOM 585 C C . PRO A 1 79 ? -5.963 -21.422 14.076 1.00 92.88 79 PRO A C 1
ATOM 587 O O . PRO A 1 79 ? -6.330 -20.909 15.132 1.00 92.88 79 PRO A O 1
ATOM 590 N N . GLU A 1 80 ? -4.976 -22.324 14.031 1.00 93.75 80 GLU A N 1
ATOM 591 C CA . GLU A 1 80 ? -4.255 -22.779 15.226 1.00 93.75 80 GLU A CA 1
ATOM 592 C C . GLU A 1 80 ? -3.379 -21.657 15.783 1.00 93.75 80 GLU A C 1
ATOM 594 O O . GLU A 1 80 ? -3.420 -21.370 16.981 1.00 93.75 80 GLU A O 1
ATOM 599 N N . ARG A 1 81 ? -2.655 -20.951 14.907 1.00 94.00 81 ARG A N 1
ATOM 600 C CA . ARG A 1 81 ? -1.872 -19.770 15.296 1.00 94.00 81 ARG A CA 1
ATOM 601 C C . ARG A 1 81 ? -2.745 -18.629 15.777 1.00 94.00 81 ARG A C 1
ATOM 603 O O . ARG A 1 81 ? -2.394 -17.967 16.751 1.00 94.00 81 ARG A O 1
ATOM 610 N N . PHE A 1 82 ? -3.888 -18.400 15.136 1.00 96.44 82 PHE A N 1
ATOM 611 C CA . PHE A 1 82 ? -4.818 -17.378 15.604 1.00 96.44 82 PHE A CA 1
ATOM 612 C C . PHE A 1 82 ? -5.428 -17.738 16.963 1.00 96.44 82 PHE A C 1
ATOM 614 O O . PHE A 1 82 ? -5.611 -16.852 17.800 1.00 96.44 82 PHE A O 1
ATOM 621 N N . ALA A 1 83 ? -5.687 -19.021 17.237 1.00 95.69 83 ALA A N 1
ATOM 622 C CA . ALA A 1 83 ? -6.221 -19.461 18.524 1.00 95.69 83 ALA A CA 1
ATOM 623 C C . ALA A 1 83 ? -5.335 -19.022 19.705 1.00 95.69 83 ALA A C 1
ATOM 625 O O . ALA A 1 83 ? -5.882 -18.652 20.746 1.00 95.69 83 ALA A O 1
ATOM 626 N N . GLU A 1 84 ? -4.008 -18.953 19.520 1.00 94.75 84 GLU A N 1
ATOM 627 C CA . GLU A 1 84 ? -3.042 -18.465 20.522 1.00 94.75 84 GLU A CA 1
ATOM 628 C C . GLU A 1 84 ? -3.315 -17.023 20.991 1.00 94.75 84 GLU A C 1
ATOM 630 O O . GLU A 1 84 ? -2.957 -16.665 22.114 1.00 94.75 84 GLU A O 1
ATOM 635 N N . ILE A 1 85 ? -3.925 -16.189 20.140 1.00 96.56 85 ILE A N 1
ATOM 636 C CA . ILE A 1 85 ? -4.234 -14.779 20.434 1.00 96.56 85 ILE A CA 1
ATOM 637 C C . ILE A 1 85 ? -5.737 -14.480 20.468 1.00 96.56 85 ILE A C 1
ATOM 639 O O . ILE A 1 85 ? -6.131 -13.406 20.905 1.00 96.56 85 ILE A O 1
ATOM 643 N N . SER A 1 86 ? -6.588 -15.418 20.050 1.00 97.31 86 SER A N 1
ATOM 644 C CA . SER A 1 86 ? -8.034 -15.216 19.870 1.00 97.31 86 SER A CA 1
ATOM 645 C C . SER A 1 86 ? -8.776 -14.725 21.122 1.00 97.31 86 SER A C 1
ATOM 647 O O . SER A 1 86 ? -9.788 -14.031 21.012 1.00 97.31 86 SER A O 1
ATOM 649 N N . ALA A 1 87 ? -8.274 -15.082 22.309 1.00 97.94 87 ALA A N 1
ATOM 650 C CA . ALA A 1 87 ? -8.850 -14.697 23.594 1.00 97.94 87 ALA A CA 1
ATOM 651 C C . ALA A 1 87 ? -8.447 -13.288 24.057 1.00 97.94 87 ALA A C 1
ATOM 653 O O . ALA A 1 87 ? -9.089 -12.772 24.973 1.00 97.94 87 ALA A O 1
ATOM 654 N N . LEU A 1 88 ? -7.413 -12.694 23.449 1.00 98.56 88 LEU A N 1
ATOM 655 C CA . LEU A 1 88 ? -6.988 -11.332 23.757 1.00 98.56 88 LEU A CA 1
ATOM 656 C C . LEU A 1 88 ? -8.085 -10.337 23.379 1.00 98.56 88 LEU A C 1
ATOM 658 O O . LEU A 1 88 ? -8.861 -10.571 22.445 1.00 98.56 88 LEU A O 1
ATOM 662 N N . THR A 1 89 ? -8.123 -9.204 24.066 1.00 98.88 89 THR A N 1
ATOM 663 C CA . THR A 1 89 ? -8.854 -8.032 23.582 1.00 98.88 89 THR A CA 1
ATOM 664 C C . THR A 1 89 ? -8.042 -7.251 22.547 1.00 98.88 89 THR A C 1
ATOM 666 O O . THR A 1 89 ? -6.832 -7.446 22.411 1.00 98.88 89 THR A O 1
ATOM 669 N N . VAL A 1 90 ? -8.674 -6.329 21.814 1.00 98.88 90 VAL A N 1
ATOM 670 C CA . VAL A 1 90 ? -7.951 -5.417 20.906 1.00 98.88 90 VAL A CA 1
ATOM 671 C C . VAL A 1 90 ? -6.930 -4.570 21.677 1.00 98.88 90 VAL A C 1
ATOM 673 O O . VAL A 1 90 ? -5.819 -4.348 21.195 1.00 98.88 90 VAL A O 1
ATOM 676 N N . GLY A 1 91 ? -7.273 -4.131 22.893 1.00 98.81 91 GLY A N 1
ATOM 677 C CA . GLY A 1 91 ? -6.356 -3.399 23.767 1.00 98.81 91 GLY A CA 1
ATOM 678 C C . GLY A 1 91 ? -5.139 -4.236 24.171 1.00 98.81 91 GLY A C 1
ATOM 679 O O . GLY A 1 91 ? -4.010 -3.756 24.091 1.00 98.81 91 GLY A O 1
ATOM 680 N N . GLU A 1 92 ? -5.343 -5.504 24.532 1.00 98.81 92 GLU A N 1
ATOM 681 C CA . GLU A 1 92 ? -4.247 -6.431 24.840 1.00 98.81 92 GLU A CA 1
ATOM 682 C C . GLU A 1 92 ? -3.402 -6.752 23.600 1.00 98.81 92 GLU A C 1
ATOM 684 O O . GLU A 1 92 ? -2.175 -6.802 23.691 1.00 98.81 92 GLU A O 1
ATOM 689 N N . LEU A 1 93 ? -4.026 -6.913 22.426 1.00 98.69 93 LEU A N 1
ATOM 690 C CA . LEU A 1 93 ? -3.310 -7.091 21.163 1.00 98.69 93 LEU A CA 1
ATOM 691 C C . LEU A 1 93 ? -2.394 -5.899 20.870 1.00 98.69 93 LEU A C 1
ATOM 693 O O . LEU A 1 93 ? -1.240 -6.119 20.510 1.00 98.69 93 LEU A O 1
ATOM 697 N N . ARG A 1 94 ? -2.866 -4.659 21.058 1.00 98.75 94 ARG A N 1
ATOM 698 C CA . ARG A 1 94 ? -2.040 -3.451 20.883 1.00 98.75 94 ARG A CA 1
ATOM 699 C C . ARG A 1 94 ? -0.769 -3.516 21.733 1.00 98.75 94 ARG A C 1
ATOM 701 O O . ARG A 1 94 ? 0.319 -3.276 21.215 1.00 98.75 94 ARG A O 1
ATOM 708 N N . GLU A 1 95 ? -0.889 -3.871 23.011 1.00 98.62 95 GLU A N 1
ATOM 709 C CA . GLU A 1 95 ? 0.268 -4.010 23.909 1.00 98.62 95 GLU A CA 1
ATOM 710 C C . GLU A 1 95 ? 1.202 -5.149 23.472 1.00 98.62 95 GLU A C 1
ATOM 712 O O . GLU A 1 95 ? 2.425 -5.004 23.487 1.00 98.62 95 GLU A O 1
ATOM 717 N N . VAL A 1 96 ? 0.640 -6.274 23.019 1.00 98.00 96 VAL A N 1
ATOM 718 C CA . VAL A 1 96 ? 1.419 -7.400 22.486 1.00 98.00 96 VAL A CA 1
ATOM 719 C C . VAL A 1 96 ? 2.190 -6.999 21.232 1.00 98.00 96 VAL A C 1
ATOM 721 O O . VAL A 1 96 ? 3.357 -7.363 21.121 1.00 98.00 96 VAL A O 1
ATOM 724 N N . VAL A 1 97 ? 1.571 -6.261 20.311 1.00 98.19 97 VAL A N 1
ATOM 725 C CA . VAL A 1 97 ? 2.176 -5.817 19.047 1.00 98.19 97 VAL A CA 1
ATOM 726 C C . VAL A 1 97 ? 3.310 -4.812 19.283 1.00 98.19 97 VAL A C 1
ATOM 728 O O . VAL A 1 97 ? 4.327 -4.864 18.593 1.00 98.19 97 VAL A O 1
ATOM 731 N N . LEU A 1 98 ? 3.177 -3.937 20.285 1.00 98.50 98 LEU A N 1
ATOM 732 C CA . LEU A 1 98 ? 4.208 -2.962 20.669 1.00 98.50 98 LEU A CA 1
ATOM 733 C C . LEU A 1 98 ? 5.368 -3.574 21.469 1.00 98.50 98 LEU A C 1
ATOM 735 O O . LEU A 1 98 ? 6.412 -2.940 21.640 1.00 98.50 98 LEU A O 1
ATOM 739 N N . HIS A 1 99 ? 5.217 -4.803 21.963 1.00 97.94 99 HIS A N 1
ATOM 740 C CA . HIS A 1 99 ? 6.267 -5.464 22.723 1.00 97.94 99 HIS A CA 1
ATOM 741 C C . HIS A 1 99 ? 7.497 -5.756 21.831 1.00 97.94 99 HIS A C 1
ATOM 743 O O . HIS A 1 99 ? 7.344 -6.358 20.767 1.00 97.94 99 HIS A O 1
ATOM 749 N N . PRO A 1 100 ? 8.744 -5.468 22.266 1.00 93.69 100 PRO A N 1
ATOM 750 C CA . PRO A 1 100 ? 9.945 -5.657 21.436 1.00 93.69 100 PRO A CA 1
ATOM 751 C C . PRO A 1 100 ? 10.149 -7.080 20.887 1.00 93.69 100 PRO A C 1
ATOM 753 O O . PRO A 1 100 ? 10.734 -7.272 19.825 1.00 93.69 100 PRO A O 1
ATOM 756 N N . GLY A 1 101 ? 9.655 -8.096 21.602 1.00 95.31 101 GLY A N 1
ATOM 757 C CA . GLY A 1 101 ? 9.698 -9.500 21.171 1.00 95.31 101 GLY A CA 1
ATOM 758 C C . GLY A 1 101 ? 8.627 -9.908 20.148 1.00 95.31 101 GLY A C 1
ATOM 759 O O . GLY A 1 101 ? 8.639 -11.050 19.687 1.00 95.31 101 GLY A O 1
ATOM 760 N N . PHE A 1 102 ? 7.685 -9.026 19.796 1.00 97.69 102 PHE A N 1
ATOM 761 C CA . PHE A 1 102 ? 6.569 -9.361 18.908 1.00 97.69 102 PHE A CA 1
ATOM 762 C C . PHE A 1 102 ? 7.027 -9.756 17.506 1.00 97.69 102 PHE A C 1
ATOM 764 O O . PHE A 1 102 ? 6.532 -10.742 16.967 1.00 97.69 102 PHE A O 1
ATOM 771 N N . ALA A 1 103 ? 8.023 -9.061 16.950 1.00 97.31 103 ALA A N 1
ATOM 772 C CA . ALA A 1 103 ? 8.521 -9.322 15.599 1.00 97.31 103 ALA A CA 1
ATOM 773 C C . ALA A 1 103 ? 8.977 -10.781 15.397 1.00 97.31 103 ALA A C 1
ATOM 775 O O . ALA A 1 103 ? 8.770 -11.355 14.329 1.00 97.31 103 ALA A O 1
ATOM 776 N N . GLN A 1 104 ? 9.524 -11.423 16.437 1.00 97.06 104 GLN A N 1
ATOM 777 C CA . GLN A 1 104 ? 9.898 -12.838 16.386 1.00 97.06 104 GLN A CA 1
ATOM 778 C C . GLN A 1 104 ? 8.669 -13.759 16.327 1.00 97.06 104 GLN A C 1
ATOM 780 O O . GLN A 1 104 ? 8.663 -14.721 15.562 1.00 97.06 104 GLN A O 1
ATOM 785 N N . ARG A 1 105 ? 7.617 -13.465 17.105 1.00 95.88 105 ARG A N 1
ATOM 786 C CA . ARG A 1 105 ? 6.344 -14.213 17.066 1.00 95.88 105 ARG A CA 1
ATOM 787 C C . ARG A 1 105 ? 5.638 -14.026 15.725 1.00 95.88 105 ARG A C 1
ATOM 789 O O . ARG A 1 105 ? 5.160 -14.994 15.142 1.00 95.88 105 ARG A O 1
ATOM 796 N N . TRP A 1 106 ? 5.634 -12.792 15.228 1.00 97.62 106 TRP A N 1
ATOM 797 C CA . TRP A 1 106 ? 5.118 -12.413 13.917 1.00 97.62 106 TRP A CA 1
ATOM 798 C C . TRP A 1 106 ? 5.791 -13.212 12.793 1.00 97.62 106 TRP A C 1
ATOM 800 O O . TRP A 1 106 ? 5.099 -13.879 12.022 1.00 97.62 106 TRP A O 1
ATOM 810 N N . ALA A 1 107 ? 7.128 -13.246 12.768 1.00 96.06 107 ALA A N 1
ATOM 811 C CA . ALA A 1 107 ? 7.900 -14.017 11.792 1.00 96.06 107 ALA A CA 1
ATOM 812 C C . ALA A 1 107 ? 7.734 -15.540 11.958 1.00 96.06 107 ALA A C 1
ATOM 814 O O . ALA A 1 107 ? 7.865 -16.284 10.991 1.00 96.06 107 ALA A O 1
ATOM 815 N N . GLY A 1 108 ? 7.406 -16.006 13.168 1.00 94.69 108 GLY A N 1
ATOM 816 C CA . GLY A 1 108 ? 7.121 -17.408 13.492 1.00 94.69 108 GLY A CA 1
ATOM 817 C C . GLY A 1 108 ? 5.779 -17.946 12.977 1.00 94.69 108 GLY A C 1
ATOM 818 O O . GLY A 1 108 ? 5.386 -19.042 13.372 1.00 94.69 108 GLY A O 1
ATOM 819 N N . GLY A 1 109 ? 5.076 -17.194 12.124 1.00 92.69 109 GLY A N 1
ATOM 820 C CA . GLY A 1 109 ? 3.835 -17.610 11.461 1.00 92.69 109 GLY A CA 1
ATOM 821 C C . GLY A 1 109 ? 2.610 -16.777 11.837 1.00 92.69 109 GLY A C 1
ATOM 822 O O . GLY A 1 109 ? 1.623 -16.796 11.105 1.00 92.69 109 GLY A O 1
ATOM 823 N N . LEU A 1 110 ? 2.674 -15.984 12.914 1.00 95.56 110 LEU A N 1
ATOM 824 C CA . LEU A 1 110 ? 1.524 -15.192 13.363 1.00 95.56 110 LEU A CA 1
ATOM 825 C C . LEU A 1 110 ? 1.092 -14.140 12.326 1.00 95.56 110 LEU A C 1
ATOM 827 O O . LEU A 1 110 ? -0.096 -13.857 12.228 1.00 95.56 110 LEU A O 1
ATOM 831 N N . ALA A 1 111 ? 2.012 -13.616 11.507 1.00 95.12 111 ALA A N 1
ATOM 832 C CA . ALA A 1 111 ? 1.704 -12.649 10.446 1.00 95.12 111 ALA A CA 1
ATOM 833 C C . ALA A 1 111 ? 0.555 -13.097 9.520 1.00 95.12 111 ALA A C 1
ATOM 835 O O . ALA A 1 111 ? -0.358 -12.327 9.227 1.00 95.12 111 ALA A O 1
ATOM 836 N N . ALA A 1 112 ? 0.579 -14.362 9.086 1.00 90.31 112 ALA A N 1
ATOM 837 C CA . ALA A 1 112 ? -0.433 -14.923 8.190 1.00 90.31 112 ALA A CA 1
ATOM 838 C C . ALA A 1 112 ? -1.765 -15.211 8.904 1.00 90.31 112 ALA A C 1
ATOM 840 O O . ALA A 1 112 ? -2.809 -15.296 8.262 1.00 90.31 112 ALA A O 1
ATOM 841 N N . ALA A 1 113 ? -1.737 -15.34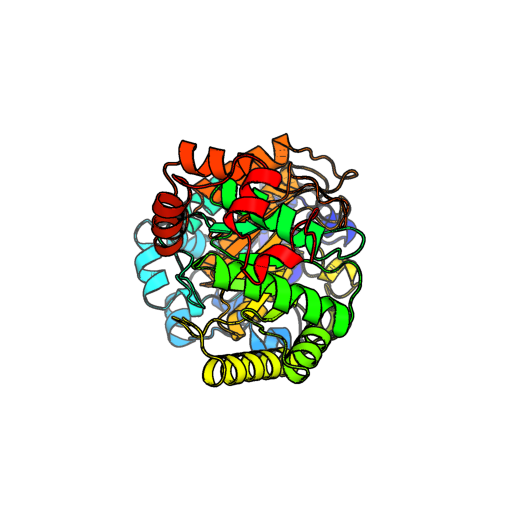2 10.231 1.00 93.88 113 ALA A N 1
ATOM 842 C CA . ALA A 1 113 ? -2.897 -15.687 11.039 1.00 93.88 113 ALA A CA 1
ATOM 843 C C . ALA A 1 113 ? -3.747 -14.470 11.430 1.00 93.88 113 ALA A C 1
ATOM 845 O O . ALA A 1 113 ? -4.850 -14.655 11.929 1.00 93.88 113 ALA A O 1
ATOM 846 N N . ILE A 1 114 ? -3.258 -13.239 11.232 1.00 97.25 114 ILE A N 1
ATOM 847 C CA . ILE A 1 114 ? -3.981 -12.016 11.602 1.00 97.25 114 ILE A CA 1
ATOM 848 C C . ILE A 1 114 ? -5.035 -11.683 10.525 1.00 97.25 114 ILE A C 1
ATOM 850 O O . ILE A 1 114 ? -4.664 -11.486 9.360 1.00 97.25 114 ILE A O 1
ATOM 854 N N . PRO A 1 115 ? -6.332 -11.616 10.886 1.00 97.50 115 PRO A N 1
ATOM 855 C CA . PRO A 1 115 ? -7.405 -11.197 9.981 1.00 97.50 115 PRO A CA 1
ATOM 856 C C . PRO A 1 115 ? -7.437 -9.674 9.770 1.00 97.50 115 PRO A C 1
ATOM 858 O O . PRO A 1 115 ? -6.983 -8.927 10.647 1.00 97.50 115 PRO A O 1
ATOM 861 N N . PRO A 1 116 ? -8.003 -9.191 8.650 1.00 98.38 116 PRO A N 1
ATOM 862 C CA . PRO A 1 116 ? -7.984 -7.769 8.316 1.00 98.38 116 PRO A CA 1
ATOM 863 C C . PRO A 1 116 ? -8.744 -6.895 9.315 1.00 98.38 116 PRO A C 1
ATOM 865 O O . PRO A 1 116 ? -8.226 -5.859 9.735 1.00 98.38 116 PRO A O 1
ATOM 868 N N . GLU A 1 117 ? -9.920 -7.318 9.779 1.00 98.62 117 GLU A N 1
ATOM 869 C CA . GLU A 1 117 ? -10.708 -6.547 10.747 1.00 98.62 117 GLU A CA 1
ATOM 870 C C . GLU A 1 117 ? -9.998 -6.436 12.109 1.00 98.62 117 GLU A C 1
ATOM 872 O O . GLU A 1 117 ? -10.097 -5.410 12.782 1.00 98.62 117 GLU A O 1
ATOM 877 N N . VAL A 1 118 ? -9.211 -7.449 12.496 1.00 98.75 118 VAL A N 1
ATOM 878 C CA . VAL A 1 118 ? -8.379 -7.423 13.713 1.00 98.75 118 VAL A CA 1
ATOM 879 C C . VAL A 1 118 ? -7.214 -6.442 13.565 1.00 98.75 118 VAL A C 1
ATOM 881 O O . VAL A 1 118 ? -6.939 -5.671 14.488 1.00 98.75 118 VAL A O 1
ATOM 884 N N . ALA A 1 119 ? -6.542 -6.436 12.410 1.00 98.75 119 ALA A N 1
ATOM 885 C CA . ALA A 1 119 ? -5.465 -5.489 12.134 1.00 98.75 119 ALA A CA 1
ATOM 886 C C . ALA A 1 119 ? -5.977 -4.037 12.137 1.00 98.75 119 ALA A C 1
ATOM 888 O O . ALA A 1 119 ? -5.384 -3.178 12.797 1.00 98.75 119 ALA A O 1
ATOM 889 N N . ALA A 1 120 ? -7.117 -3.782 11.486 1.00 98.88 120 ALA A N 1
ATOM 890 C CA . ALA A 1 120 ? -7.780 -2.479 11.492 1.00 98.88 120 ALA A CA 1
ATOM 891 C C . ALA A 1 120 ? -8.193 -2.053 12.910 1.00 98.88 120 ALA A C 1
ATOM 893 O O . ALA A 1 120 ? -7.935 -0.919 13.314 1.00 98.88 120 ALA A O 1
ATOM 894 N N . ALA A 1 121 ? -8.785 -2.961 13.695 1.00 98.88 121 ALA A N 1
ATOM 895 C CA . ALA A 1 121 ? -9.158 -2.694 15.082 1.00 98.88 121 ALA A CA 1
ATOM 896 C C . ALA A 1 121 ? -7.950 -2.283 15.937 1.00 98.88 121 ALA A C 1
ATOM 898 O O . ALA A 1 121 ? -8.026 -1.303 16.680 1.00 98.88 121 ALA A O 1
ATOM 899 N N . CYS A 1 122 ? -6.821 -2.985 15.795 1.00 98.88 122 CYS A N 1
ATOM 900 C CA . CYS A 1 122 ? -5.581 -2.652 16.494 1.00 98.88 122 CYS A CA 1
ATOM 901 C C . CYS A 1 122 ? -5.077 -1.251 16.112 1.00 98.88 122 CYS A C 1
ATOM 903 O O . CYS A 1 122 ? -4.796 -0.436 16.992 1.00 98.88 122 CYS A O 1
ATOM 905 N N . ALA A 1 123 ? -5.027 -0.940 14.812 1.00 98.94 123 ALA A N 1
ATOM 906 C CA . ALA A 1 123 ? -4.559 0.350 14.300 1.00 98.94 123 ALA A CA 1
ATOM 907 C C . ALA A 1 123 ? -5.382 1.540 14.834 1.00 98.94 123 ALA A C 1
ATOM 909 O O . ALA A 1 123 ? -4.823 2.583 15.185 1.00 98.94 123 ALA A O 1
ATOM 910 N N . LYS A 1 124 ? -6.704 1.368 14.985 1.00 98.94 124 LYS A N 1
ATOM 911 C CA . LYS A 1 124 ? -7.619 2.390 15.535 1.00 98.94 124 LYS A CA 1
ATOM 912 C C . LYS A 1 124 ? -7.278 2.795 16.973 1.00 98.94 124 LYS A C 1
ATOM 914 O O . LYS A 1 124 ? -7.621 3.903 17.389 1.00 98.94 124 LYS A O 1
ATOM 919 N N . LEU A 1 125 ? -6.597 1.938 17.736 1.00 98.88 125 LEU A N 1
ATOM 920 C CA . LEU A 1 125 ? -6.186 2.216 19.119 1.00 98.88 125 LEU A CA 1
ATOM 921 C C . LEU A 1 125 ? -4.752 2.752 19.239 1.00 98.88 125 LEU A C 1
ATOM 923 O O . LEU A 1 125 ? -4.279 3.000 20.347 1.00 98.88 125 LEU A O 1
ATOM 927 N N . MET A 1 126 ? -4.040 2.917 18.126 1.00 98.88 126 MET A N 1
ATOM 928 C CA . MET A 1 126 ? -2.622 3.271 18.111 1.00 98.88 126 MET A CA 1
ATOM 929 C C . MET A 1 126 ? -2.413 4.742 17.768 1.00 98.88 126 MET A C 1
ATOM 931 O O . MET A 1 126 ? -3.041 5.277 16.852 1.00 98.88 126 MET A O 1
ATOM 935 N N . SER A 1 127 ? -1.496 5.399 18.483 1.00 98.88 127 SER A N 1
ATOM 936 C CA . SER A 1 127 ? -0.987 6.716 18.084 1.00 98.88 127 SER A CA 1
ATOM 937 C C . SER A 1 127 ? -0.142 6.614 16.806 1.00 98.88 127 SER A C 1
ATOM 939 O O . SER A 1 127 ? 0.250 5.523 16.400 1.00 98.88 127 SER A O 1
ATOM 941 N N . ASN A 1 128 ? 0.192 7.742 16.171 1.00 98.88 128 ASN A N 1
ATOM 942 C CA . ASN A 1 128 ? 1.067 7.722 14.991 1.00 98.88 128 ASN A CA 1
ATOM 943 C C . ASN A 1 128 ? 2.430 7.086 15.302 1.00 98.88 128 ASN A C 1
ATOM 945 O O . ASN A 1 128 ? 2.922 6.279 14.520 1.00 98.88 128 ASN A O 1
ATOM 949 N N . LEU A 1 129 ? 3.010 7.392 16.468 1.00 98.81 129 LEU A N 1
ATOM 950 C CA . LEU A 1 129 ? 4.276 6.794 16.882 1.00 98.81 129 LEU A CA 1
ATOM 951 C C . LEU A 1 129 ? 4.135 5.291 17.145 1.00 98.81 129 LEU A C 1
ATOM 953 O O . LEU A 1 129 ? 5.019 4.535 16.757 1.00 98.81 129 LEU A O 1
ATOM 957 N N . ASP A 1 130 ? 3.025 4.852 17.746 1.00 98.88 130 ASP A N 1
ATOM 958 C CA . ASP A 1 130 ? 2.760 3.424 17.952 1.00 98.88 130 ASP A CA 1
ATOM 959 C C . ASP A 1 130 ? 2.733 2.681 16.607 1.00 98.88 130 ASP A C 1
ATOM 961 O O . ASP A 1 130 ? 3.383 1.645 16.474 1.00 98.88 130 ASP A O 1
ATOM 965 N N . LEU A 1 131 ? 2.020 3.218 15.603 1.00 98.94 131 LEU A N 1
ATOM 966 C CA . LEU A 1 131 ? 1.934 2.628 14.258 1.00 98.94 131 LEU A CA 1
ATOM 967 C C . LEU A 1 131 ? 3.329 2.468 13.636 1.00 98.94 131 LEU A C 1
ATOM 969 O O . LEU A 1 131 ? 3.648 1.419 13.077 1.00 98.94 131 LEU A O 1
ATOM 973 N N . MET A 1 132 ? 4.183 3.484 13.784 1.00 98.81 132 MET A N 1
ATOM 974 C CA . MET A 1 132 ? 5.556 3.461 13.273 1.00 98.81 132 MET A CA 1
ATOM 975 C C . MET A 1 132 ? 6.435 2.446 14.013 1.00 98.81 132 MET A C 1
ATOM 977 O O . MET A 1 132 ? 7.100 1.626 13.380 1.00 98.81 132 MET A O 1
ATOM 981 N N . VAL A 1 133 ? 6.441 2.490 15.349 1.00 98.56 133 VAL A N 1
ATOM 982 C CA . VAL A 1 133 ? 7.285 1.636 16.203 1.00 98.56 133 VAL A CA 1
ATOM 983 C C . VAL A 1 133 ? 6.918 0.167 16.037 1.00 98.56 133 VAL A C 1
ATOM 985 O O . VAL A 1 133 ? 7.807 -0.679 15.945 1.00 98.56 133 VAL A O 1
ATOM 988 N N . ALA A 1 134 ? 5.624 -0.136 15.957 1.00 98.69 134 ALA A N 1
ATOM 989 C CA . ALA A 1 134 ? 5.154 -1.494 15.757 1.00 98.69 134 ALA A CA 1
ATOM 990 C C . ALA A 1 134 ? 5.462 -2.031 14.355 1.00 98.69 134 ALA A C 1
ATOM 992 O O . ALA A 1 134 ? 5.783 -3.209 14.228 1.00 98.69 134 ALA A O 1
ATOM 993 N N . ALA A 1 135 ? 5.374 -1.200 13.308 1.00 98.62 135 ALA A N 1
ATOM 994 C CA . ALA A 1 135 ? 5.590 -1.636 11.928 1.00 98.62 135 ALA A CA 1
ATOM 995 C C . ALA A 1 135 ? 7.077 -1.795 11.560 1.00 98.62 135 ALA A C 1
ATOM 997 O O . ALA A 1 135 ? 7.424 -2.720 10.825 1.00 98.62 135 ALA A O 1
ATOM 998 N N . ALA A 1 136 ? 7.962 -0.942 12.091 1.00 98.38 136 ALA A N 1
ATOM 999 C CA . ALA A 1 136 ? 9.387 -0.896 11.737 1.00 98.38 136 ALA A CA 1
ATOM 1000 C C . ALA A 1 136 ? 10.138 -2.244 11.762 1.00 98.38 136 ALA A C 1
ATOM 1002 O O . ALA A 1 136 ? 10.911 -2.503 10.822 1.00 98.38 136 ALA A O 1
ATOM 1003 N N . PRO A 1 137 ? 9.944 -3.121 12.770 1.00 97.75 137 PRO A N 1
ATOM 1004 C CA . PRO A 1 137 ? 10.613 -4.418 12.810 1.00 97.75 137 PRO A CA 1
ATOM 1005 C C . PRO A 1 137 ? 9.911 -5.507 11.978 1.00 97.75 137 PRO A C 1
ATOM 1007 O O . PRO A 1 137 ? 10.487 -6.580 11.789 1.00 97.75 137 PRO A O 1
ATOM 1010 N N . LEU A 1 138 ? 8.695 -5.273 11.470 1.00 98.31 138 LEU A N 1
ATOM 1011 C CA . LEU A 1 138 ? 7.935 -6.256 10.691 1.00 98.31 138 LEU A CA 1
ATOM 1012 C C . LEU A 1 138 ? 8.402 -6.217 9.231 1.00 98.31 138 LEU A C 1
ATOM 1014 O O . LEU A 1 138 ? 8.018 -5.357 8.438 1.00 98.31 138 LEU A O 1
ATOM 1018 N N . ARG A 1 139 ? 9.300 -7.132 8.861 1.00 96.44 139 ARG A N 1
ATOM 1019 C CA . ARG A 1 139 ? 9.927 -7.159 7.532 1.00 96.44 139 ARG A CA 1
ATOM 1020 C C . ARG A 1 139 ? 9.559 -8.434 6.783 1.00 96.44 139 ARG A C 1
ATOM 1022 O O . ARG A 1 139 ? 9.969 -9.527 7.162 1.00 96.44 139 ARG A O 1
ATOM 1029 N N . ARG A 1 140 ? 8.791 -8.280 5.700 1.00 97.25 140 ARG A N 1
ATOM 1030 C CA . ARG A 1 140 ? 8.499 -9.334 4.721 1.00 97.25 140 ARG A CA 1
ATOM 1031 C C . ARG A 1 140 ? 9.426 -9.149 3.526 1.00 97.25 140 ARG A C 1
ATOM 1033 O O . ARG A 1 140 ? 9.348 -8.119 2.865 1.00 97.25 140 ARG A O 1
ATOM 1040 N N . VAL A 1 141 ? 10.271 -10.145 3.258 1.00 98.06 141 VAL A N 1
ATOM 1041 C CA . VAL A 1 141 ? 11.128 -10.156 2.066 1.00 98.06 141 VAL A CA 1
ATOM 1042 C C . VAL A 1 141 ? 10.443 -10.924 0.941 1.00 98.06 141 VAL A C 1
ATOM 1044 O O . VAL A 1 141 ? 10.073 -12.084 1.130 1.00 98.06 141 VAL A O 1
ATOM 1047 N N . THR A 1 142 ? 10.312 -10.296 -0.221 1.00 98.50 142 THR A N 1
ATOM 1048 C CA . THR A 1 142 ? 9.729 -10.875 -1.444 1.00 98.50 142 THR A CA 1
ATOM 1049 C C . THR A 1 142 ? 10.749 -10.864 -2.578 1.00 98.50 142 THR A C 1
ATOM 1051 O O . THR A 1 142 ? 11.742 -10.138 -2.520 1.00 98.50 142 THR A O 1
ATOM 1054 N N . ARG A 1 143 ? 10.570 -11.735 -3.576 1.00 98.31 143 ARG A N 1
ATOM 1055 C CA . ARG A 1 143 ? 11.511 -11.998 -4.668 1.00 98.31 143 ARG A CA 1
ATOM 1056 C C . ARG A 1 143 ? 10.785 -12.210 -6.001 1.00 98.31 143 ARG A C 1
ATOM 1058 O O . ARG A 1 143 ? 9.971 -13.125 -6.124 1.00 98.31 143 ARG A O 1
ATOM 1065 N N . CYS A 1 144 ? 11.144 -11.391 -6.987 1.00 96.94 144 CYS A N 1
ATOM 1066 C CA . CYS A 1 144 ? 10.815 -11.561 -8.405 1.00 96.94 144 CYS A CA 1
ATOM 1067 C C . CYS A 1 144 ? 12.130 -11.721 -9.183 1.00 96.94 144 CYS A C 1
ATOM 1069 O O . CYS A 1 144 ? 12.780 -12.753 -9.039 1.00 96.94 144 CYS A O 1
ATOM 1071 N N . ARG A 1 145 ? 12.594 -10.703 -9.924 1.00 94.44 145 ARG A N 1
ATOM 1072 C CA . ARG A 1 145 ? 13.985 -10.638 -10.410 1.00 94.44 145 ARG A CA 1
ATOM 1073 C C . ARG A 1 145 ? 14.925 -10.266 -9.268 1.00 94.44 145 ARG A C 1
ATOM 1075 O O . ARG A 1 145 ? 15.878 -10.987 -8.983 1.00 94.44 145 ARG A O 1
ATOM 1082 N N . GLY A 1 146 ? 14.600 -9.186 -8.560 1.00 92.25 146 GLY A N 1
ATOM 1083 C CA . GLY A 1 146 ? 15.278 -8.753 -7.339 1.00 92.25 146 GLY A CA 1
ATOM 1084 C C . GLY A 1 146 ? 14.564 -9.187 -6.058 1.00 92.25 146 GLY A C 1
ATOM 1085 O O . GLY A 1 146 ? 13.455 -9.722 -6.092 1.00 92.25 146 GLY A O 1
ATOM 1086 N N . ALA A 1 147 ? 15.205 -8.918 -4.917 1.00 96.12 147 ALA A N 1
ATOM 1087 C CA . ALA A 1 147 ? 14.605 -9.040 -3.592 1.00 96.12 147 ALA A CA 1
ATOM 1088 C C . ALA A 1 147 ? 14.206 -7.660 -3.051 1.00 96.12 147 ALA A C 1
ATOM 1090 O O . ALA A 1 147 ? 14.917 -6.683 -3.285 1.00 96.12 147 ALA A O 1
ATOM 1091 N N . MET A 1 148 ? 13.109 -7.588 -2.298 1.00 97.94 148 MET A N 1
ATOM 1092 C CA . MET A 1 148 ? 12.626 -6.351 -1.682 1.00 97.94 148 MET A CA 1
ATOM 1093 C C . MET A 1 148 ? 12.195 -6.577 -0.230 1.00 97.94 148 MET A C 1
ATOM 1095 O O . MET A 1 148 ? 11.758 -7.670 0.115 1.00 97.94 148 MET A O 1
ATOM 1099 N N . GLY A 1 149 ? 12.316 -5.548 0.620 1.00 96.56 149 GLY A N 1
ATOM 1100 C CA . GLY A 1 149 ? 11.839 -5.564 2.013 1.00 96.56 149 GLY A CA 1
ATOM 1101 C C . GLY A 1 149 ? 12.865 -5.952 3.083 1.00 96.56 149 GLY A C 1
ATOM 1102 O O . GLY A 1 149 ? 12.497 -6.115 4.249 1.00 96.56 149 GLY A O 1
ATOM 1103 N N . GLU A 1 150 ? 14.143 -6.081 2.719 1.00 96.88 150 GLU A N 1
ATOM 1104 C CA . GLU A 1 150 ? 15.233 -6.362 3.661 1.00 96.88 150 GLU A CA 1
ATOM 1105 C C . GLU A 1 150 ? 15.457 -5.204 4.665 1.00 96.88 150 GLU A C 1
ATOM 1107 O O . GLU A 1 150 ? 15.156 -4.043 4.369 1.00 96.88 150 GLU A O 1
ATOM 1112 N N . PRO A 1 151 ? 15.982 -5.477 5.877 1.00 96.56 151 PRO A N 1
ATOM 1113 C CA . PRO A 1 151 ? 16.359 -4.425 6.819 1.00 96.56 151 PRO A CA 1
ATOM 1114 C C . PRO A 1 151 ? 17.366 -3.438 6.211 1.00 96.56 151 PRO A C 1
ATOM 1116 O O . PRO A 1 151 ? 18.312 -3.843 5.544 1.00 96.56 151 PRO A O 1
ATOM 1119 N N . GLY A 1 152 ? 17.178 -2.142 6.471 1.00 97.50 152 GLY A N 1
ATOM 1120 C CA . GLY A 1 152 ? 18.032 -1.083 5.916 1.00 97.50 152 GLY A CA 1
ATOM 1121 C C . GLY A 1 152 ? 17.729 -0.713 4.458 1.00 97.50 152 GLY A C 1
ATOM 1122 O O . GLY A 1 152 ? 18.368 0.193 3.928 1.00 97.50 152 GLY A O 1
ATOM 1123 N N . VAL A 1 153 ? 16.746 -1.361 3.823 1.00 98.38 153 VAL A N 1
ATOM 1124 C CA . VAL A 1 153 ? 16.303 -1.042 2.461 1.00 98.38 153 VAL A CA 1
ATOM 1125 C C . VAL A 1 153 ? 15.044 -0.175 2.492 1.00 98.38 153 VAL A C 1
ATOM 1127 O O . VAL A 1 153 ? 14.104 -0.456 3.242 1.00 98.38 153 VAL A O 1
ATOM 1130 N N . LEU A 1 154 ? 15.029 0.855 1.646 1.00 98.75 154 LEU A N 1
ATOM 1131 C CA . LEU A 1 154 ? 13.828 1.581 1.226 1.00 98.75 154 LEU A CA 1
ATOM 1132 C C . LEU A 1 154 ? 13.794 1.541 -0.296 1.00 98.75 154 LEU A C 1
ATOM 1134 O O . LEU A 1 154 ? 14.596 2.233 -0.918 1.00 98.75 154 LEU A O 1
ATOM 1138 N N . GLY A 1 155 ? 12.921 0.729 -0.888 1.00 98.62 155 GLY A N 1
ATOM 1139 C CA . GLY A 1 155 ? 12.814 0.596 -2.340 1.00 98.62 155 GLY A CA 1
ATOM 1140 C C . GLY A 1 155 ? 12.154 1.799 -3.012 1.00 98.62 155 GLY A C 1
ATOM 1141 O O . GLY A 1 155 ? 11.404 2.541 -2.376 1.00 98.62 155 GLY A O 1
ATOM 1142 N N . VAL A 1 156 ? 12.401 1.976 -4.310 1.00 98.75 156 VAL A N 1
ATOM 1143 C CA . VAL A 1 156 ? 11.719 2.998 -5.118 1.00 98.75 156 VAL A CA 1
ATOM 1144 C C . VAL A 1 156 ? 11.132 2.397 -6.382 1.00 98.75 156 VAL A C 1
ATOM 1146 O O . VAL A 1 156 ? 11.843 1.758 -7.164 1.00 98.75 156 VAL A O 1
ATOM 1149 N N . ARG A 1 157 ? 9.838 2.642 -6.600 1.00 98.69 157 ARG A N 1
ATOM 1150 C CA . ARG A 1 157 ? 9.189 2.491 -7.903 1.00 98.69 157 ARG A CA 1
ATOM 1151 C C . ARG A 1 157 ? 9.527 3.721 -8.735 1.00 98.69 157 ARG A C 1
ATOM 1153 O O . ARG A 1 157 ? 9.074 4.810 -8.398 1.00 98.69 157 ARG A O 1
ATOM 1160 N N . ILE A 1 158 ? 10.262 3.568 -9.833 1.00 98.62 158 ILE A N 1
ATOM 1161 C CA . ILE A 1 158 ? 10.279 4.631 -10.843 1.00 98.62 158 ILE A CA 1
ATOM 1162 C C . ILE A 1 158 ? 8.926 4.616 -11.547 1.00 98.62 158 ILE A C 1
ATOM 1164 O O . ILE A 1 158 ? 8.512 3.564 -12.039 1.00 98.62 158 ILE A O 1
ATOM 1168 N N . GLN A 1 159 ? 8.263 5.770 -11.600 1.00 97.94 159 GLN A N 1
ATOM 1169 C CA . GLN A 1 159 ? 7.002 5.973 -12.306 1.00 97.94 159 GLN A CA 1
ATOM 1170 C C . GLN A 1 159 ? 7.196 6.972 -13.457 1.00 97.94 159 GLN A C 1
ATOM 1172 O O . GLN A 1 159 ? 7.015 8.175 -13.273 1.00 97.94 159 GLN A O 1
ATOM 1177 N N . PRO A 1 160 ? 7.617 6.497 -14.643 1.00 96.75 160 PRO A N 1
ATOM 1178 C CA . PRO A 1 160 ? 7.951 7.355 -15.769 1.00 96.75 160 PRO A CA 1
ATOM 1179 C C . PRO A 1 160 ? 6.739 7.532 -16.692 1.00 96.75 160 PRO A C 1
ATOM 1181 O O . PRO A 1 160 ? 6.774 7.154 -17.862 1.00 96.75 160 PRO A O 1
ATOM 1184 N N . ASN A 1 161 ? 5.635 8.047 -16.150 1.00 96.75 161 ASN A N 1
ATOM 1185 C CA . ASN A 1 161 ? 4.398 8.226 -16.909 1.00 96.75 161 ASN A CA 1
ATOM 1186 C C . ASN A 1 161 ? 4.557 9.336 -17.954 1.00 96.75 161 ASN A C 1
ATOM 1188 O O . ASN A 1 161 ? 5.197 10.358 -17.707 1.00 96.75 161 ASN A O 1
ATOM 1192 N N . HIS A 1 162 ? 3.953 9.150 -19.129 1.00 96.31 162 HIS A N 1
ATOM 1193 C CA . HIS A 1 162 ? 4.001 10.130 -20.212 1.00 96.31 162 HIS A CA 1
ATOM 1194 C C . HIS A 1 162 ? 2.582 10.432 -20.719 1.00 96.31 162 HIS A C 1
ATOM 1196 O O . HIS A 1 162 ? 1.852 9.485 -21.005 1.00 96.31 162 HIS A O 1
ATOM 1202 N N . PRO A 1 163 ? 2.190 11.705 -20.949 1.00 94.94 163 PRO A N 1
ATOM 1203 C CA . PRO A 1 163 ? 0.815 12.076 -21.335 1.00 94.94 163 PRO A CA 1
ATOM 1204 C C . PRO A 1 163 ? 0.277 11.437 -22.627 1.00 94.94 163 PRO A C 1
ATOM 1206 O O . PRO A 1 163 ? -0.913 11.495 -22.913 1.00 94.94 163 PRO A O 1
ATOM 1209 N N . THR A 1 164 ? 1.168 10.876 -23.442 1.00 94.88 164 THR A N 1
ATOM 1210 C CA . THR A 1 164 ? 0.859 10.239 -24.733 1.00 94.88 164 THR A CA 1
ATOM 1211 C C . THR A 1 164 ? 1.492 8.857 -24.885 1.00 94.88 164 THR A C 1
ATOM 1213 O O . THR A 1 164 ? 1.613 8.371 -26.008 1.00 94.88 164 THR A O 1
ATOM 1216 N N . ASP A 1 165 ? 1.982 8.263 -23.790 1.00 95.56 165 ASP A N 1
ATOM 1217 C CA . ASP A 1 165 ? 2.706 6.982 -23.802 1.00 95.56 165 ASP A CA 1
ATOM 1218 C C . ASP A 1 165 ? 3.886 6.937 -24.791 1.00 95.56 165 ASP A C 1
ATOM 1220 O O . ASP A 1 165 ? 4.176 5.917 -25.419 1.00 95.56 165 ASP A O 1
ATOM 1224 N N . SER A 1 166 ? 4.589 8.065 -24.956 1.00 95.94 166 SER A N 1
ATOM 1225 C CA . SER A 1 166 ? 5.786 8.120 -25.795 1.00 95.94 166 SER A CA 1
ATOM 1226 C C . SER A 1 166 ? 6.863 7.230 -25.192 1.00 95.94 166 SER A C 1
ATOM 1228 O O . SER A 1 166 ? 7.438 7.568 -24.159 1.00 95.94 166 SER A O 1
ATOM 1230 N N . VAL A 1 167 ? 7.178 6.123 -25.866 1.00 96.06 167 VAL A N 1
ATOM 1231 C CA . VAL A 1 167 ? 8.212 5.173 -25.431 1.00 96.06 167 VAL A CA 1
ATOM 1232 C C . VAL A 1 167 ? 9.541 5.876 -25.144 1.00 96.06 167 VAL A C 1
ATOM 1234 O O . VAL A 1 167 ? 10.171 5.599 -24.130 1.00 96.06 167 VAL A O 1
ATOM 1237 N N . GLN A 1 168 ? 9.944 6.829 -25.987 1.00 93.56 168 GLN A N 1
ATOM 1238 C CA . GLN A 1 168 ? 11.183 7.581 -25.778 1.00 93.56 168 GLN A CA 1
ATOM 1239 C C . GLN A 1 168 ? 11.120 8.473 -24.531 1.00 93.56 168 GLN A C 1
ATOM 1241 O O . GLN A 1 168 ? 12.093 8.561 -23.788 1.00 93.56 168 GLN A O 1
ATOM 1246 N N . GLY A 1 169 ? 9.973 9.113 -24.279 1.00 94.56 169 GLY A N 1
ATOM 1247 C CA . GLY A 1 169 ? 9.767 9.928 -23.078 1.00 94.56 169 GLY A CA 1
ATOM 1248 C C . GLY A 1 169 ? 9.780 9.084 -21.802 1.00 94.56 169 GLY A C 1
ATOM 1249 O O . GLY A 1 169 ? 10.444 9.445 -20.833 1.00 94.56 169 GLY A O 1
ATOM 1250 N N . ILE A 1 170 ? 9.124 7.922 -21.841 1.00 96.62 170 ILE A N 1
ATOM 1251 C CA . ILE A 1 170 ? 9.109 6.933 -20.756 1.00 96.62 170 ILE A CA 1
ATOM 1252 C C . ILE A 1 170 ? 10.533 6.448 -20.454 1.00 96.62 170 ILE A C 1
ATOM 1254 O O . ILE A 1 170 ? 10.963 6.472 -19.304 1.00 96.62 170 ILE A O 1
ATOM 1258 N N . VAL A 1 171 ? 11.291 6.035 -21.475 1.00 95.44 171 VAL A N 1
ATOM 1259 C CA . VAL A 1 171 ? 12.667 5.542 -21.297 1.00 95.44 171 VAL A CA 1
ATOM 1260 C C . VAL A 1 171 ? 13.580 6.638 -20.749 1.00 95.44 171 VAL A C 1
ATOM 1262 O O . VAL A 1 171 ? 14.351 6.370 -19.831 1.00 95.44 171 VAL A O 1
ATOM 1265 N N . LEU A 1 172 ? 13.470 7.876 -21.240 1.00 92.25 172 LEU A N 1
ATOM 1266 C CA . LEU A 1 172 ? 14.240 8.998 -20.699 1.00 92.25 172 LEU A CA 1
ATOM 1267 C C . LEU A 1 172 ? 13.914 9.279 -19.229 1.00 92.25 172 LEU A C 1
ATOM 1269 O O . LEU A 1 172 ? 14.829 9.453 -18.428 1.00 92.25 172 LEU A O 1
ATOM 1273 N N . SER A 1 173 ? 12.635 9.288 -18.856 1.00 93.88 173 SER A N 1
ATOM 1274 C CA . SER A 1 173 ? 12.237 9.470 -17.457 1.00 93.88 173 SER A CA 1
ATOM 1275 C C . SER A 1 173 ? 12.685 8.297 -16.576 1.00 93.88 173 SER A C 1
ATOM 1277 O O . SER A 1 173 ? 13.073 8.512 -15.429 1.00 93.88 173 SER A O 1
ATOM 1279 N N . ALA A 1 174 ? 12.691 7.069 -17.102 1.00 96.12 174 ALA A N 1
ATOM 1280 C CA . ALA A 1 174 ? 13.225 5.912 -16.392 1.00 96.12 174 ALA A CA 1
ATOM 1281 C C . ALA A 1 174 ? 14.737 6.040 -16.149 1.00 96.12 174 ALA A C 1
ATOM 1283 O O . ALA A 1 174 ? 15.207 5.765 -15.047 1.00 96.12 174 ALA A O 1
ATOM 1284 N N . LEU A 1 175 ? 15.492 6.494 -17.153 1.00 93.31 175 LEU A N 1
ATOM 1285 C CA . LEU A 1 175 ? 16.929 6.753 -17.039 1.00 93.31 175 LEU A CA 1
ATOM 1286 C C . LEU A 1 175 ? 17.249 7.841 -16.015 1.00 93.31 175 LEU A C 1
ATOM 1288 O O . LEU A 1 175 ? 18.207 7.685 -15.262 1.00 93.31 175 LEU A O 1
ATOM 1292 N N . ASP A 1 176 ? 16.442 8.902 -15.964 1.00 91.94 176 ASP A N 1
ATOM 1293 C CA . ASP A 1 176 ? 16.567 9.947 -14.947 1.00 91.94 176 ASP A CA 1
ATOM 1294 C C . ASP A 1 176 ? 16.428 9.344 -13.542 1.00 91.94 176 ASP A C 1
ATOM 1296 O O . ASP A 1 176 ? 17.336 9.454 -12.725 1.00 91.94 176 ASP A O 1
ATOM 1300 N N . GLY A 1 177 ? 15.373 8.564 -13.287 1.00 95.25 177 GLY A N 1
ATOM 1301 C CA . GLY A 1 177 ? 15.208 7.872 -12.005 1.00 95.25 177 GLY A CA 1
ATOM 1302 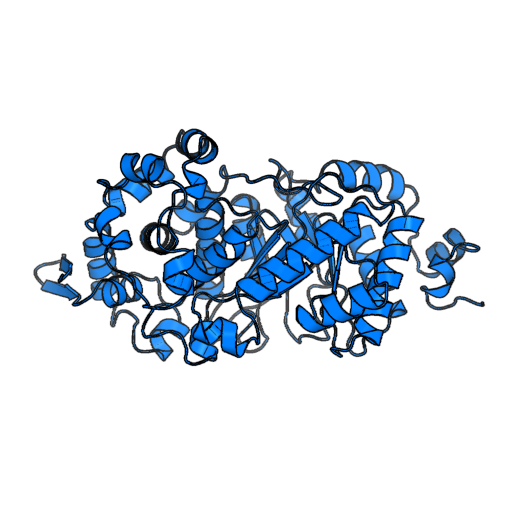C C . GLY A 1 177 ? 16.370 6.931 -11.654 1.00 95.25 177 GLY A C 1
ATOM 1303 O O . GLY A 1 177 ? 16.841 6.928 -10.512 1.00 95.25 177 GLY A O 1
ATOM 1304 N N . LEU A 1 178 ? 16.871 6.161 -12.627 1.00 95.56 178 LEU A N 1
ATOM 1305 C CA . LEU A 1 178 ? 18.026 5.277 -12.432 1.00 95.56 178 LEU A CA 1
ATOM 1306 C C . LEU A 1 178 ? 19.287 6.068 -12.048 1.00 95.56 178 LEU A C 1
ATOM 1308 O O . LEU A 1 178 ? 20.045 5.601 -11.199 1.00 95.56 178 LEU A O 1
ATOM 1312 N N . ALA A 1 179 ? 19.474 7.278 -12.587 1.00 92.12 179 ALA A N 1
ATOM 1313 C CA . ALA A 1 179 ? 20.589 8.171 -12.253 1.00 92.12 179 ALA A CA 1
ATOM 1314 C C . ALA A 1 179 ? 20.577 8.643 -10.786 1.00 92.12 179 ALA A C 1
ATOM 1316 O O . ALA A 1 179 ? 21.619 9.006 -10.246 1.00 92.12 179 ALA A O 1
ATOM 1317 N N . PHE A 1 180 ? 19.418 8.605 -10.121 1.00 93.44 180 PHE A N 1
ATOM 1318 C CA . PHE A 1 180 ? 19.266 8.879 -8.684 1.00 93.44 180 PHE A CA 1
ATOM 1319 C C . PHE A 1 180 ? 19.311 7.610 -7.817 1.00 93.44 180 PHE A C 1
ATOM 1321 O O . PHE A 1 180 ? 19.033 7.660 -6.615 1.00 93.44 180 PHE A O 1
ATOM 1328 N N . GLY A 1 181 ? 19.625 6.456 -8.408 1.00 95.25 181 GLY A N 1
ATOM 1329 C CA . GLY A 1 181 ? 19.609 5.164 -7.727 1.00 95.25 181 GLY A CA 1
ATOM 1330 C C . GLY A 1 181 ? 18.200 4.686 -7.369 1.00 95.25 181 GLY A C 1
ATOM 1331 O O . GLY A 1 181 ? 18.036 3.894 -6.437 1.00 95.25 181 GLY A O 1
ATOM 1332 N N . CYS A 1 182 ? 17.172 5.184 -8.058 1.00 97.31 182 CYS A N 1
ATOM 1333 C CA . CYS A 1 182 ? 15.795 4.713 -7.918 1.00 97.31 182 CYS A CA 1
ATOM 1334 C C . CYS A 1 182 ? 15.524 3.541 -8.871 1.00 97.31 182 CYS A C 1
ATOM 1336 O O . CYS A 1 182 ? 16.280 3.314 -9.808 1.00 97.31 182 CYS A O 1
ATOM 1338 N N . GLY A 1 183 ? 14.422 2.817 -8.662 1.00 97.94 183 GLY A N 1
ATOM 1339 C CA . GLY A 1 183 ? 13.968 1.765 -9.578 1.00 97.94 183 GLY A CA 1
ATOM 1340 C C . GLY A 1 183 ? 14.264 0.351 -9.110 1.00 97.94 183 GLY A C 1
ATOM 1341 O O . GLY A 1 183 ? 13.977 -0.589 -9.838 1.00 97.94 183 GLY A O 1
ATOM 1342 N N . ASP A 1 184 ? 14.801 0.172 -7.907 1.00 98.12 184 ASP A N 1
ATOM 1343 C CA . ASP A 1 184 ? 15.080 -1.134 -7.312 1.00 98.12 184 ASP A CA 1
ATOM 1344 C C . ASP A 1 184 ? 13.812 -1.893 -6.889 1.00 98.12 184 ASP A C 1
ATOM 1346 O O . ASP A 1 184 ? 13.825 -3.124 -6.849 1.00 98.12 184 ASP A O 1
ATOM 1350 N N . ALA A 1 185 ? 12.706 -1.186 -6.613 1.00 98.38 185 ALA A N 1
ATOM 1351 C CA . ALA A 1 185 ? 11.406 -1.829 -6.420 1.00 98.38 185 ALA A CA 1
ATOM 1352 C C . ALA A 1 185 ? 10.798 -2.255 -7.754 1.00 98.38 185 ALA A C 1
ATOM 1354 O O . ALA A 1 185 ? 10.386 -3.400 -7.887 1.00 98.38 185 ALA A O 1
ATOM 1355 N N . MET A 1 186 ? 10.763 -1.362 -8.740 1.00 98.31 186 MET A N 1
ATOM 1356 C CA . MET A 1 186 ? 10.423 -1.657 -10.137 1.00 98.31 186 MET A CA 1
ATOM 1357 C C . MET A 1 186 ? 10.539 -0.388 -10.985 1.00 98.31 186 MET A C 1
ATOM 1359 O O . MET A 1 186 ? 10.604 0.727 -10.457 1.00 98.31 186 MET A O 1
ATOM 1363 N N . ILE A 1 187 ? 10.457 -0.560 -12.301 1.00 98.62 187 ILE A N 1
ATOM 1364 C CA . ILE A 1 187 ? 10.129 0.509 -13.248 1.00 98.62 187 ILE A CA 1
ATOM 1365 C C . ILE A 1 187 ? 8.687 0.270 -13.717 1.00 98.62 187 ILE A C 1
ATOM 1367 O O . ILE A 1 187 ? 8.419 -0.704 -14.423 1.00 98.62 187 ILE A O 1
ATOM 1371 N N . GLY A 1 188 ? 7.752 1.110 -13.263 1.00 98.12 188 GLY A N 1
ATOM 1372 C CA . GLY A 1 188 ? 6.308 0.887 -13.378 1.00 98.12 188 GLY A CA 1
ATOM 1373 C C . GLY A 1 188 ? 5.569 2.043 -14.050 1.00 98.12 188 GLY A C 1
ATOM 1374 O O . GLY A 1 188 ? 5.504 3.126 -13.475 1.00 98.12 188 GLY A O 1
ATOM 1375 N N . VAL A 1 189 ? 4.968 1.810 -15.219 1.00 98.31 189 VAL A N 1
ATOM 1376 C CA . VAL A 1 189 ? 4.263 2.842 -16.008 1.00 98.31 189 VAL A CA 1
ATOM 1377 C C . VAL A 1 189 ? 2.751 2.690 -15.884 1.00 98.31 189 VAL A C 1
ATOM 1379 O O . VAL A 1 189 ? 2.224 1.626 -16.199 1.00 98.31 189 VAL A O 1
ATOM 1382 N N . ASN A 1 190 ? 2.052 3.755 -15.496 1.00 97.88 190 ASN A N 1
ATOM 1383 C CA . ASN A 1 190 ? 0.615 3.893 -15.727 1.00 97.88 190 ASN A CA 1
ATOM 1384 C C . ASN A 1 190 ? 0.420 4.356 -17.179 1.00 97.88 190 ASN A C 1
ATOM 1386 O O . ASN A 1 190 ? 0.917 5.430 -17.524 1.00 97.88 190 ASN A O 1
ATOM 1390 N N . PRO A 1 191 ? -0.233 3.570 -18.051 1.00 96.62 191 PRO A N 1
ATOM 1391 C CA . PRO A 1 191 ? -0.445 3.986 -19.431 1.00 96.62 191 PRO A CA 1
ATOM 1392 C C . PRO A 1 191 ? -1.571 5.028 -19.517 1.00 96.62 191 PRO A C 1
ATOM 1394 O O . PRO A 1 191 ? -2.631 4.846 -18.921 1.00 96.62 191 PRO A O 1
ATOM 1397 N N . ALA A 1 192 ? -1.378 6.087 -20.302 1.00 95.56 192 ALA A N 1
ATOM 1398 C CA . ALA A 1 192 ? -2.431 7.051 -20.633 1.00 95.56 192 ALA A CA 1
ATOM 1399 C C . ALA A 1 192 ? -3.513 6.425 -21.535 1.00 95.56 192 ALA A C 1
ATOM 1401 O O . ALA A 1 192 ? -4.692 6.772 -21.455 1.00 95.56 192 ALA A O 1
ATOM 1402 N N . THR A 1 193 ? -3.115 5.495 -22.407 1.00 93.38 193 THR A N 1
ATOM 1403 C CA . THR A 1 193 ? -3.987 4.740 -23.309 1.00 93.38 193 THR A CA 1
ATOM 1404 C C . THR A 1 193 ? -3.936 3.259 -22.981 1.00 93.38 193 THR A C 1
ATOM 1406 O O . THR A 1 193 ? -2.964 2.559 -23.280 1.00 93.38 193 THR A O 1
ATOM 1409 N N . GLU A 1 194 ? -5.040 2.734 -22.460 1.00 92.00 194 GLU A N 1
ATOM 1410 C CA . GLU A 1 194 ? -5.131 1.310 -22.176 1.00 92.00 194 GLU A CA 1
ATOM 1411 C C . GLU A 1 194 ? -5.435 0.495 -23.444 1.00 92.00 194 GLU A C 1
ATOM 1413 O O . GLU A 1 194 ? -6.580 0.339 -23.870 1.00 92.00 194 GLU A O 1
ATOM 1418 N N . SER A 1 195 ? -4.387 -0.042 -24.074 1.00 97.12 195 SER A N 1
ATOM 1419 C CA . SER A 1 195 ? -4.521 -0.968 -25.200 1.00 97.12 195 SER A CA 1
ATOM 1420 C C . SER A 1 195 ? -3.373 -1.971 -25.262 1.00 97.12 195 SER A C 1
ATOM 1422 O O . SER A 1 195 ? -2.241 -1.671 -24.884 1.00 97.12 195 SER A O 1
ATOM 1424 N N . VAL A 1 196 ? -3.652 -3.158 -25.807 1.00 98.25 196 VAL A N 1
ATOM 1425 C CA . VAL A 1 196 ? -2.659 -4.234 -25.959 1.00 98.25 196 VAL A CA 1
ATOM 1426 C C . VAL A 1 196 ? -1.395 -3.777 -26.709 1.00 98.25 196 VAL A C 1
ATOM 1428 O O . VAL A 1 196 ? -0.303 -4.076 -26.224 1.00 98.25 196 VAL A O 1
ATOM 1431 N N . PRO A 1 197 ? -1.477 -3.030 -27.834 1.00 98.12 197 PRO A N 1
ATOM 1432 C CA . PRO A 1 197 ? -0.280 -2.569 -28.538 1.00 98.12 197 PRO A CA 1
ATOM 1433 C C . PRO A 1 197 ? 0.561 -1.576 -27.729 1.00 98.12 197 PRO A C 1
ATOM 1435 O O . PRO A 1 197 ? 1.783 -1.699 -27.724 1.00 98.12 197 PRO A O 1
ATOM 1438 N N . VAL A 1 198 ? -0.071 -0.622 -27.032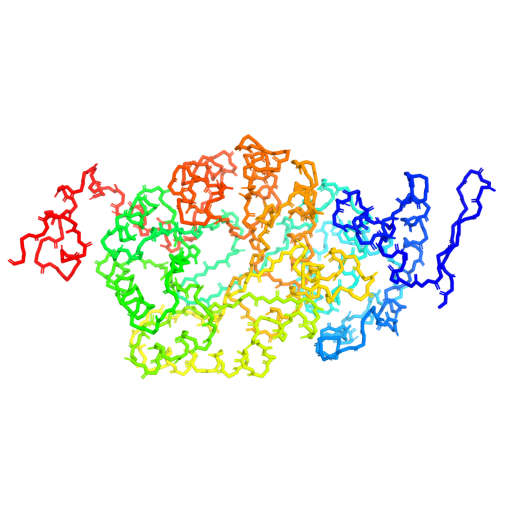 1.00 97.81 198 VAL A N 1
ATOM 1439 C CA . VAL A 1 198 ? 0.639 0.381 -26.215 1.00 97.81 198 VAL A CA 1
ATOM 1440 C C . VAL A 1 198 ? 1.327 -0.293 -25.032 1.00 97.81 198 VAL A C 1
ATOM 1442 O O . VAL A 1 198 ? 2.535 -0.150 -24.860 1.00 97.81 198 VAL A O 1
ATOM 1445 N N . VAL A 1 199 ? 0.586 -1.107 -24.276 1.00 98.25 199 VAL A N 1
ATOM 1446 C CA . VAL A 1 199 ? 1.119 -1.866 -23.135 1.00 98.25 199 VAL A CA 1
ATOM 1447 C C . VAL A 1 199 ? 2.268 -2.772 -23.577 1.00 98.25 199 VAL A C 1
ATOM 1449 O O . VAL A 1 199 ? 3.330 -2.778 -22.955 1.00 98.25 199 VAL A O 1
ATOM 1452 N N . GLY A 1 200 ? 2.096 -3.487 -24.692 1.00 98.31 200 GLY A N 1
ATOM 1453 C CA . GLY A 1 200 ? 3.142 -4.317 -25.277 1.00 98.31 200 GLY A CA 1
ATOM 1454 C C . GLY A 1 200 ? 4.386 -3.513 -25.660 1.00 98.31 200 GLY A C 1
ATOM 1455 O O . GLY A 1 200 ? 5.492 -3.923 -25.313 1.00 98.31 200 GLY A O 1
ATOM 1456 N N . ALA A 1 201 ? 4.234 -2.372 -26.336 1.00 98.00 201 ALA A N 1
ATOM 1457 C CA . ALA A 1 201 ? 5.358 -1.532 -26.752 1.00 98.00 201 ALA A CA 1
ATOM 1458 C C . ALA A 1 201 ? 6.166 -1.008 -25.554 1.00 98.00 201 ALA A C 1
ATOM 1460 O O . ALA A 1 201 ? 7.396 -1.089 -25.565 1.00 98.00 201 ALA A O 1
ATOM 1461 N N . VAL A 1 202 ? 5.487 -0.541 -24.502 1.00 98.31 202 VAL A N 1
ATOM 1462 C CA . VAL A 1 202 ? 6.142 -0.066 -23.274 1.00 98.31 202 VAL A CA 1
ATOM 1463 C C . VAL A 1 202 ? 6.867 -1.210 -22.562 1.00 98.31 202 VAL A C 1
ATOM 1465 O O . VAL A 1 202 ? 8.035 -1.057 -22.212 1.00 98.31 202 VAL A O 1
ATOM 1468 N N . LEU A 1 203 ? 6.238 -2.382 -22.409 1.00 98.06 203 LEU A N 1
ATOM 1469 C CA . LEU A 1 203 ? 6.877 -3.550 -21.785 1.00 98.06 203 LEU A CA 1
ATOM 1470 C C . LEU A 1 203 ? 8.148 -3.987 -22.524 1.00 98.06 203 LEU A C 1
ATOM 1472 O O . LEU A 1 203 ? 9.159 -4.263 -21.882 1.00 98.06 203 LEU A O 1
ATOM 1476 N N . HIS A 1 204 ? 8.129 -4.023 -23.860 1.00 97.88 204 HIS A N 1
ATOM 1477 C CA . HIS A 1 204 ? 9.325 -4.348 -24.643 1.00 97.88 204 HIS A CA 1
ATOM 1478 C C . HIS A 1 204 ? 10.424 -3.300 -24.466 1.00 97.88 204 HIS A C 1
ATOM 1480 O O . HIS A 1 204 ? 11.579 -3.667 -24.274 1.00 97.88 204 HIS A O 1
ATOM 1486 N N . ALA A 1 205 ? 10.078 -2.011 -24.473 1.00 97.81 205 ALA A N 1
ATOM 1487 C CA . ALA A 1 205 ? 11.054 -0.944 -24.279 1.00 97.81 205 ALA A CA 1
ATOM 1488 C C . ALA A 1 205 ? 11.713 -1.000 -22.892 1.00 97.81 205 ALA A C 1
ATOM 1490 O O . ALA A 1 205 ? 12.935 -0.893 -22.790 1.00 97.81 205 ALA A O 1
ATOM 1491 N N . LEU A 1 206 ? 10.927 -1.227 -21.834 1.00 97.44 206 LEU A N 1
ATOM 1492 C CA . LEU A 1 206 ? 11.454 -1.403 -20.478 1.00 97.44 206 LEU A CA 1
ATOM 1493 C C . LEU A 1 206 ? 12.301 -2.674 -20.360 1.00 97.44 206 LEU A C 1
ATOM 1495 O O . LEU A 1 206 ? 13.346 -2.652 -19.717 1.00 97.44 206 LEU A O 1
ATOM 1499 N N . HIS A 1 207 ? 11.895 -3.766 -21.011 1.00 95.94 207 HIS A N 1
ATOM 1500 C CA . HIS A 1 207 ? 12.682 -4.996 -21.047 1.00 95.94 207 HIS A CA 1
ATOM 1501 C C . HIS A 1 207 ? 14.039 -4.791 -21.736 1.00 95.94 207 HIS A C 1
ATOM 1503 O O . HIS A 1 207 ? 15.059 -5.219 -21.197 1.00 95.94 207 HIS A O 1
ATOM 1509 N N . THR A 1 208 ? 14.066 -4.093 -22.876 1.00 95.75 208 THR A N 1
ATOM 1510 C CA . THR A 1 208 ? 15.304 -3.705 -23.565 1.00 95.75 208 THR A CA 1
ATOM 1511 C C . THR A 1 208 ? 16.182 -2.827 -22.678 1.00 95.75 208 THR A C 1
ATOM 1513 O O . THR A 1 208 ? 17.362 -3.123 -22.524 1.00 95.75 208 THR A O 1
ATOM 1516 N N . LEU A 1 209 ? 15.616 -1.793 -22.044 1.00 94.94 209 LEU A N 1
ATOM 1517 C CA . LEU A 1 209 ? 16.342 -0.915 -21.121 1.00 94.94 209 LEU A CA 1
ATOM 1518 C C . LEU A 1 209 ? 16.999 -1.705 -19.980 1.00 94.94 209 LEU A C 1
ATOM 1520 O O . LEU A 1 209 ? 18.189 -1.541 -19.719 1.00 94.94 209 LEU A O 1
ATOM 1524 N N . ILE A 1 210 ? 16.231 -2.571 -19.315 1.00 94.44 210 ILE A N 1
ATOM 1525 C CA . ILE A 1 210 ? 16.713 -3.392 -18.198 1.00 94.44 210 ILE A CA 1
ATOM 1526 C C . ILE A 1 210 ? 17.817 -4.348 -18.662 1.00 94.44 210 ILE A C 1
ATOM 1528 O O . ILE A 1 210 ? 18.843 -4.458 -17.992 1.00 94.44 210 ILE A O 1
ATOM 1532 N N . GLY A 1 211 ? 17.618 -5.026 -19.796 1.00 93.50 211 GLY A N 1
ATOM 1533 C CA . GLY A 1 211 ? 18.553 -6.020 -20.323 1.00 93.50 211 GLY A CA 1
ATOM 1534 C C . GLY A 1 211 ? 19.880 -5.421 -20.789 1.00 93.50 211 GLY A C 1
ATOM 1535 O O . GLY A 1 211 ? 20.934 -5.907 -20.389 1.00 93.50 211 GLY A O 1
ATOM 1536 N N . GLU A 1 212 ? 19.837 -4.351 -21.585 1.00 91.88 212 GLU A N 1
ATOM 1537 C CA . GLU A 1 212 ? 21.035 -3.702 -22.145 1.00 91.88 212 GLU A CA 1
ATOM 1538 C C . GLU A 1 212 ? 21.886 -3.026 -21.060 1.00 91.88 212 GLU A C 1
ATOM 1540 O O . GLU A 1 212 ? 23.112 -3.049 -21.128 1.00 91.88 212 GLU A O 1
ATOM 1545 N N . LEU A 1 213 ? 21.254 -2.466 -20.021 1.00 91.75 213 LEU A N 1
ATOM 1546 C CA . LEU A 1 213 ? 21.970 -1.858 -18.892 1.00 91.75 213 LEU A CA 1
ATOM 1547 C C . LEU A 1 213 ? 22.289 -2.847 -17.760 1.00 91.75 213 LEU A C 1
ATOM 1549 O O . LEU A 1 213 ? 22.951 -2.471 -16.790 1.00 91.75 213 LEU A O 1
ATOM 1553 N N . GLY A 1 214 ? 21.806 -4.091 -17.840 1.00 92.50 214 GLY A N 1
ATOM 1554 C CA . GLY A 1 214 ? 21.984 -5.104 -16.796 1.00 92.50 214 GLY A CA 1
ATOM 1555 C C . GLY A 1 214 ? 21.388 -4.711 -15.439 1.00 92.50 214 GLY A C 1
ATOM 1556 O O . GLY A 1 214 ? 21.946 -5.071 -14.401 1.00 92.50 214 GLY A O 1
ATOM 1557 N N . VAL A 1 215 ? 20.293 -3.941 -15.424 1.00 94.12 215 VAL A N 1
ATOM 1558 C CA . VAL A 1 215 ? 19.689 -3.427 -14.184 1.00 94.12 215 VAL A CA 1
ATOM 1559 C C . VAL A 1 215 ? 19.015 -4.574 -13.418 1.00 94.12 215 VAL A C 1
ATOM 1561 O O . VAL A 1 215 ? 18.122 -5.222 -13.963 1.00 94.12 215 VAL A O 1
ATOM 1564 N N . PRO A 1 216 ? 19.347 -4.835 -12.141 1.00 95.06 216 PRO A N 1
ATOM 1565 C CA . PRO A 1 216 ? 18.718 -5.899 -11.358 1.00 95.06 216 PRO A CA 1
ATOM 1566 C C . PRO A 1 216 ? 17.366 -5.430 -10.794 1.00 95.06 216 PRO A C 1
ATOM 1568 O O . PRO A 1 216 ? 17.209 -5.221 -9.590 1.00 95.06 216 PRO A O 1
ATOM 1571 N N . THR A 1 217 ? 16.396 -5.234 -11.684 1.00 96.94 217 THR A N 1
ATOM 1572 C CA . THR A 1 217 ? 15.029 -4.798 -11.373 1.00 96.94 217 THR A CA 1
ATOM 1573 C C . THR A 1 217 ? 14.005 -5.488 -12.276 1.00 96.94 217 THR A C 1
ATOM 1575 O O . THR A 1 217 ? 14.371 -6.270 -13.150 1.00 96.94 217 THR A O 1
ATOM 1578 N N . GLN A 1 218 ? 12.724 -5.210 -12.051 1.00 97.50 218 GLN A N 1
ATOM 1579 C CA . GLN A 1 218 ? 11.577 -5.726 -12.791 1.00 97.50 218 GLN A CA 1
ATOM 1580 C C . GLN A 1 218 ? 10.749 -4.590 -13.404 1.00 97.50 218 GLN A C 1
ATOM 1582 O O . GLN A 1 218 ? 10.654 -3.496 -12.839 1.00 97.50 218 GLN A O 1
ATOM 1587 N N . ALA A 1 219 ? 10.140 -4.864 -14.557 1.00 97.50 219 ALA A N 1
ATOM 1588 C CA . ALA A 1 219 ? 9.235 -3.945 -15.242 1.00 97.50 219 ALA A CA 1
ATOM 1589 C C . ALA A 1 219 ? 7.756 -4.244 -14.949 1.00 97.50 219 ALA A C 1
ATOM 1591 O O . ALA A 1 219 ? 7.349 -5.398 -14.794 1.00 97.50 219 ALA A O 1
ATOM 1592 N N . CYS A 1 220 ? 6.934 -3.197 -14.947 1.00 98.44 220 CYS A N 1
ATOM 1593 C CA . CYS A 1 220 ? 5.483 -3.306 -14.843 1.00 98.44 220 CYS A CA 1
ATOM 1594 C C . CYS A 1 220 ? 4.796 -2.238 -15.706 1.00 98.44 220 CYS A C 1
ATOM 1596 O O . CYS A 1 220 ? 5.243 -1.094 -15.762 1.00 98.44 220 CYS A O 1
ATOM 1598 N N . VAL A 1 221 ? 3.682 -2.588 -16.349 1.00 98.56 221 VAL A N 1
ATOM 1599 C CA . VAL A 1 221 ? 2.766 -1.607 -16.949 1.00 98.56 221 VAL A CA 1
ATOM 1600 C C . VAL A 1 221 ? 1.402 -1.799 -16.307 1.00 98.56 221 VAL A C 1
ATOM 1602 O O . VAL A 1 221 ? 0.791 -2.857 -16.442 1.00 98.56 221 VAL A O 1
ATOM 1605 N N . LEU A 1 222 ? 0.950 -0.779 -15.585 1.00 98.31 222 LEU A N 1
ATOM 1606 C CA . LEU A 1 222 ? -0.208 -0.797 -14.700 1.00 98.31 222 LEU A CA 1
ATOM 1607 C C . LEU A 1 222 ? -1.531 -0.606 -15.467 1.00 98.31 222 LEU A C 1
ATOM 1609 O O . LEU A 1 222 ? -2.333 0.268 -15.165 1.00 98.31 222 LEU A O 1
ATOM 1613 N N . ALA A 1 223 ? -1.748 -1.416 -16.502 1.00 98.31 223 ALA A N 1
ATOM 1614 C CA . ALA A 1 223 ? -3.043 -1.520 -17.178 1.00 98.31 223 ALA A CA 1
ATOM 1615 C C . ALA A 1 223 ? -3.982 -2.471 -16.418 1.00 98.31 223 ALA A C 1
ATOM 1617 O O . ALA A 1 223 ? -3.530 -3.227 -15.558 1.00 98.31 223 ALA A O 1
ATOM 1618 N N . HIS A 1 224 ? -5.263 -2.542 -16.781 1.00 98.62 224 HIS A N 1
ATOM 1619 C CA . HIS A 1 224 ? -6.128 -3.607 -16.272 1.00 98.62 224 HIS A CA 1
ATOM 1620 C C . HIS A 1 224 ? -5.546 -5.008 -16.563 1.00 98.62 224 HIS A C 1
ATOM 1622 O O . HIS A 1 224 ? -4.952 -5.256 -17.624 1.00 98.62 224 HIS A O 1
ATOM 1628 N N . ILE A 1 225 ? -5.740 -5.954 -15.638 1.00 98.50 225 ILE A N 1
ATOM 1629 C CA . ILE A 1 225 ? -5.205 -7.325 -15.713 1.00 98.50 225 ILE A CA 1
ATOM 1630 C C . ILE A 1 225 ? -5.540 -8.023 -17.040 1.00 98.50 225 ILE A C 1
ATOM 1632 O O . ILE A 1 225 ? -4.701 -8.713 -17.616 1.00 98.50 225 ILE A O 1
ATOM 1636 N N . THR A 1 226 ? -6.735 -7.807 -17.595 1.00 98.56 226 THR A N 1
ATOM 1637 C CA . THR A 1 226 ? -7.141 -8.417 -18.877 1.00 98.56 226 THR A CA 1
ATOM 1638 C C . THR A 1 226 ? -6.311 -7.908 -20.056 1.00 98.56 226 THR A C 1
ATOM 1640 O O . THR A 1 226 ? -5.943 -8.702 -20.929 1.00 98.56 226 THR A O 1
ATOM 1643 N N . THR A 1 227 ? -5.975 -6.616 -20.073 1.00 98.69 227 THR A N 1
ATOM 1644 C CA . THR A 1 227 ? -5.134 -5.986 -21.097 1.00 98.69 227 THR A CA 1
ATOM 1645 C C . THR A 1 227 ? -3.699 -6.495 -20.992 1.00 98.69 227 THR A C 1
ATOM 1647 O O . THR A 1 227 ? -3.108 -6.875 -22.006 1.00 98.69 227 THR A O 1
ATOM 1650 N N . GLN A 1 228 ? -3.162 -6.600 -19.773 1.00 98.75 228 GLN A N 1
ATOM 1651 C CA . GLN A 1 228 ? -1.841 -7.185 -19.527 1.00 98.75 228 GLN A CA 1
ATOM 1652 C C . GLN A 1 228 ? -1.776 -8.649 -19.988 1.00 98.75 228 GLN A C 1
ATOM 1654 O O . GLN A 1 228 ? -0.877 -9.018 -20.739 1.00 98.75 228 GLN A O 1
ATOM 1659 N N . LEU A 1 229 ? -2.760 -9.484 -19.641 1.00 98.69 229 LEU A N 1
ATOM 1660 C CA . LEU A 1 229 ? -2.793 -10.886 -20.081 1.00 98.69 229 LEU A CA 1
ATOM 1661 C C . LEU A 1 229 ? -2.961 -11.028 -21.599 1.00 98.69 229 LEU A C 1
ATOM 1663 O O . LEU A 1 229 ? -2.436 -11.965 -22.202 1.00 98.69 229 LEU A O 1
ATOM 1667 N N . ALA A 1 230 ? -3.667 -10.102 -22.247 1.00 98.69 230 ALA A N 1
ATOM 1668 C CA . ALA A 1 230 ? -3.727 -10.058 -23.702 1.00 98.69 230 ALA A CA 1
ATOM 1669 C C . ALA A 1 230 ? -2.375 -9.664 -24.325 1.00 98.69 230 ALA A C 1
ATOM 1671 O O . ALA A 1 230 ? -1.976 -10.278 -25.315 1.00 98.69 230 ALA A O 1
ATOM 1672 N N . ALA A 1 231 ? -1.644 -8.719 -23.727 1.00 98.62 231 ALA A N 1
ATOM 1673 C CA . ALA A 1 231 ? -0.284 -8.372 -24.141 1.00 98.62 231 ALA A CA 1
ATOM 1674 C C . ALA A 1 231 ? 0.697 -9.536 -23.935 1.00 98.62 231 ALA A C 1
ATOM 1676 O O . ALA A 1 231 ? 1.485 -9.827 -24.833 1.00 98.62 231 ALA A O 1
ATOM 1677 N N . LEU A 1 232 ? 0.591 -10.264 -22.819 1.00 98.31 232 LEU A N 1
ATOM 1678 C CA . LEU A 1 232 ? 1.355 -11.488 -22.556 1.00 98.31 232 LEU A CA 1
ATOM 1679 C C . LEU A 1 232 ? 1.141 -12.529 -23.664 1.00 98.31 232 LEU A C 1
ATOM 1681 O O . LEU A 1 232 ? 2.104 -13.039 -24.230 1.00 98.31 232 LEU A O 1
ATOM 1685 N N . ARG A 1 233 ? -0.121 -12.801 -24.031 1.00 98.19 233 ARG A N 1
ATOM 1686 C CA . ARG A 1 233 ? -0.462 -13.717 -25.138 1.00 98.19 233 ARG A CA 1
ATOM 1687 C C . ARG A 1 233 ? 0.068 -13.241 -26.492 1.00 98.19 233 ARG A C 1
ATOM 1689 O O . ARG A 1 233 ? 0.312 -14.067 -27.366 1.00 98.19 233 ARG A O 1
ATOM 1696 N N . ALA A 1 234 ? 0.250 -11.933 -26.664 1.00 98.00 234 ALA A N 1
ATOM 1697 C CA . ALA A 1 234 ? 0.877 -11.332 -27.839 1.00 98.00 234 ALA A CA 1
ATOM 1698 C C . ALA A 1 234 ? 2.421 -11.302 -27.768 1.00 98.00 234 ALA A C 1
ATOM 1700 O O . ALA A 1 234 ? 3.054 -10.775 -28.681 1.00 98.00 234 ALA A O 1
ATOM 1701 N N . GLY A 1 235 ? 3.027 -11.868 -26.719 1.00 97.00 235 GLY A N 1
ATOM 1702 C CA . GLY A 1 235 ? 4.477 -12.006 -26.559 1.00 97.00 235 GLY A CA 1
ATOM 1703 C C . GLY A 1 235 ? 5.147 -10.944 -25.684 1.00 97.00 235 GLY A C 1
ATOM 1704 O O . GLY A 1 235 ? 6.372 -10.915 -25.626 1.00 97.00 235 GLY A O 1
ATOM 1705 N N . ALA A 1 236 ? 4.391 -10.074 -25.004 1.00 97.94 236 ALA A N 1
ATOM 1706 C CA . ALA A 1 236 ? 4.978 -9.027 -24.170 1.00 97.94 236 ALA A CA 1
ATOM 1707 C C . ALA A 1 236 ? 5.726 -9.595 -22.938 1.00 97.94 236 ALA A C 1
ATOM 1709 O O . ALA A 1 236 ? 5.209 -10.495 -22.269 1.00 97.94 236 ALA A O 1
ATOM 1710 N N . PRO A 1 237 ? 6.913 -9.052 -22.597 1.00 96.75 237 PRO A N 1
ATOM 1711 C CA . PRO A 1 237 ? 7.783 -9.566 -21.536 1.00 96.75 237 PRO A CA 1
ATOM 1712 C C . PRO A 1 237 ? 7.343 -9.108 -20.131 1.00 96.75 237 PRO A C 1
ATOM 1714 O O . PRO A 1 237 ? 7.964 -8.227 -19.537 1.00 96.75 237 PRO A O 1
ATOM 1717 N N . ILE A 1 238 ? 6.282 -9.699 -19.574 1.00 97.44 238 ILE A N 1
ATOM 1718 C CA . ILE A 1 238 ? 5.741 -9.296 -18.260 1.00 97.44 238 ILE A CA 1
ATOM 1719 C C . ILE A 1 238 ? 6.577 -9.862 -17.107 1.00 97.44 238 ILE A C 1
ATOM 1721 O O . ILE A 1 238 ? 6.634 -11.079 -16.910 1.00 97.44 238 ILE A O 1
ATOM 1725 N N . ASP A 1 239 ? 7.195 -8.982 -16.313 1.00 97.69 239 ASP A N 1
ATOM 1726 C CA . ASP A 1 239 ? 7.833 -9.364 -15.046 1.00 97.69 239 ASP A CA 1
ATOM 1727 C C . ASP A 1 239 ? 6.828 -9.364 -13.886 1.00 97.69 239 ASP A C 1
ATOM 1729 O O . ASP A 1 239 ? 6.743 -10.354 -13.165 1.00 97.69 239 ASP A O 1
ATOM 1733 N N . LEU A 1 240 ? 6.052 -8.285 -13.730 1.00 98.62 240 LEU A N 1
ATOM 1734 C CA . LEU A 1 240 ? 5.007 -8.163 -12.711 1.00 98.62 240 LEU A CA 1
ATOM 1735 C C . LEU A 1 240 ? 3.626 -7.975 -13.344 1.00 98.62 240 LEU A C 1
ATOM 1737 O O . LEU A 1 240 ? 3.473 -7.202 -14.286 1.00 98.62 240 LEU A O 1
ATOM 1741 N N . LEU A 1 241 ? 2.625 -8.652 -12.784 1.00 98.75 241 LEU A N 1
ATOM 1742 C CA . LEU A 1 241 ? 1.214 -8.463 -13.096 1.00 98.75 241 LEU A CA 1
ATOM 1743 C C . LEU A 1 241 ? 0.591 -7.478 -12.114 1.00 98.75 241 LEU A C 1
ATOM 1745 O O . LEU A 1 241 ? 0.478 -7.785 -10.924 1.00 98.75 241 LEU A O 1
ATOM 1749 N N . PHE A 1 242 ? 0.169 -6.324 -12.612 1.00 98.88 242 PHE A N 1
ATOM 1750 C CA . PHE A 1 242 ? -0.500 -5.318 -11.797 1.00 98.88 242 PHE A CA 1
ATOM 1751 C C . PHE A 1 242 ? -2.012 -5.546 -11.702 1.00 98.88 242 PHE A C 1
ATOM 1753 O O . PHE A 1 242 ? -2.616 -6.001 -12.673 1.00 98.88 242 PHE A O 1
ATOM 1760 N N . GLN A 1 243 ? -2.634 -5.164 -10.584 1.00 98.69 243 GLN A N 1
ATOM 1761 C CA . GLN A 1 243 ? -4.069 -4.879 -10.528 1.00 98.69 243 GLN A CA 1
ATOM 1762 C C . GLN A 1 243 ? -4.428 -4.019 -9.301 1.00 98.69 243 GLN A C 1
ATOM 1764 O O . GLN A 1 243 ? -3.944 -4.276 -8.201 1.00 98.69 243 GLN A O 1
ATOM 1769 N N . SER A 1 244 ? -5.335 -3.051 -9.441 1.00 98.44 244 SER A N 1
ATOM 1770 C CA . SER A 1 244 ? -5.976 -2.407 -8.282 1.00 98.44 244 SER A CA 1
ATOM 1771 C C . SER A 1 244 ? -7.017 -3.343 -7.663 1.00 98.44 244 SER A C 1
ATOM 1773 O O . SER A 1 244 ? -7.821 -3.928 -8.397 1.00 98.44 244 SER A O 1
ATOM 1775 N N . VAL A 1 245 ? -7.027 -3.481 -6.335 1.00 98.62 245 VAL A N 1
ATOM 1776 C CA . VAL A 1 245 ? -7.961 -4.352 -5.593 1.00 98.62 245 VAL A CA 1
ATOM 1777 C C . VAL A 1 245 ? -8.651 -3.598 -4.458 1.00 98.62 245 VAL A C 1
ATOM 1779 O O . VAL A 1 245 ? -8.133 -2.616 -3.932 1.00 98.62 245 VAL A O 1
ATOM 1782 N N . ALA A 1 246 ? -9.829 -4.071 -4.063 1.00 98.44 246 ALA A N 1
ATOM 1783 C CA . ALA A 1 246 ? -10.661 -3.466 -3.031 1.00 98.44 246 ALA A CA 1
ATOM 1784 C C . ALA A 1 246 ? -11.141 -4.485 -1.986 1.00 98.44 246 ALA A C 1
ATOM 1786 O O . ALA A 1 246 ? -11.078 -5.701 -2.176 1.00 98.44 246 ALA A O 1
ATOM 1787 N N . GLY A 1 247 ? -11.641 -3.968 -0.861 1.00 98.06 247 GLY A N 1
ATOM 1788 C CA . GLY A 1 247 ? -12.060 -4.759 0.298 1.00 98.06 247 GLY A CA 1
ATOM 1789 C C . GLY A 1 247 ? -13.460 -5.366 0.219 1.00 98.06 247 GLY A C 1
ATOM 1790 O O . GLY A 1 247 ? -13.893 -5.978 1.195 1.00 98.06 247 GLY A O 1
ATOM 1791 N N . THR A 1 248 ? -14.179 -5.193 -0.892 1.00 98.44 248 THR A N 1
ATOM 1792 C CA . THR A 1 248 ? -15.522 -5.760 -1.096 1.00 98.44 248 THR A CA 1
ATOM 1793 C C . THR A 1 248 ? -15.644 -6.383 -2.481 1.00 98.44 248 THR A C 1
ATOM 1795 O O . THR A 1 248 ? -14.945 -5.998 -3.425 1.00 98.44 248 THR A O 1
ATOM 1798 N N . GLN A 1 249 ? -16.513 -7.383 -2.609 1.00 98.25 249 GLN A N 1
ATOM 1799 C CA . GLN A 1 249 ? -16.782 -8.047 -3.883 1.00 98.25 249 GLN A CA 1
ATOM 1800 C C . GLN A 1 249 ? -17.344 -7.064 -4.911 1.00 98.25 249 GLN A C 1
ATOM 1802 O O . GLN A 1 249 ? -16.920 -7.088 -6.067 1.00 98.25 249 GLN A O 1
ATOM 1807 N N . ASP A 1 250 ? -18.268 -6.197 -4.500 1.00 98.00 250 ASP A N 1
ATOM 1808 C CA . ASP A 1 250 ? -18.905 -5.241 -5.403 1.00 98.00 250 ASP A CA 1
ATOM 1809 C C . ASP A 1 250 ? -17.891 -4.202 -5.908 1.00 98.00 250 ASP A C 1
ATOM 1811 O O . ASP A 1 250 ? -17.858 -3.920 -7.107 1.00 98.00 250 ASP A O 1
ATOM 1815 N N . ALA A 1 251 ? -16.984 -3.716 -5.049 1.00 98.00 251 ALA A N 1
ATOM 1816 C CA . ALA A 1 251 ? -15.900 -2.825 -5.469 1.00 98.00 251 ALA A CA 1
ATOM 1817 C C . ALA A 1 251 ? -14.973 -3.507 -6.490 1.00 98.00 251 ALA A C 1
ATOM 1819 O O . ALA A 1 251 ? -14.714 -2.958 -7.560 1.00 98.00 251 ALA A O 1
ATOM 1820 N N . ASN A 1 252 ? -14.534 -4.739 -6.212 1.00 98.44 252 ASN A N 1
ATOM 1821 C CA . ASN A 1 252 ? -13.719 -5.520 -7.150 1.00 98.44 252 ASN A CA 1
ATOM 1822 C C . ASN A 1 252 ? -14.454 -5.781 -8.478 1.00 98.44 252 ASN A C 1
ATOM 1824 O O . ASN A 1 252 ? -13.865 -5.672 -9.552 1.00 98.44 252 ASN A O 1
ATOM 1828 N N . THR A 1 253 ? -15.761 -6.043 -8.427 1.00 97.88 253 THR A N 1
ATOM 1829 C CA . THR A 1 253 ? -16.589 -6.216 -9.628 1.00 97.88 253 THR A CA 1
ATOM 1830 C C . THR A 1 253 ? -16.678 -4.917 -10.427 1.00 97.88 253 THR A C 1
ATOM 1832 O O . THR A 1 253 ? -16.602 -4.954 -11.654 1.00 97.88 253 THR A O 1
ATOM 1835 N N . SER A 1 254 ? -16.773 -3.762 -9.758 1.00 97.25 254 SER A N 1
ATOM 1836 C CA . SER A 1 254 ? -16.765 -2.448 -10.415 1.00 97.25 254 SER A CA 1
ATOM 1837 C C . SER A 1 254 ? -15.436 -2.145 -11.119 1.00 97.25 254 SER A C 1
ATOM 1839 O O . SER A 1 254 ? -15.429 -1.478 -12.151 1.00 97.25 254 SER A O 1
ATOM 1841 N N . PHE A 1 255 ? -14.329 -2.705 -10.619 1.00 97.38 255 PHE A N 1
ATOM 1842 C CA . PHE A 1 255 ? -13.021 -2.668 -11.277 1.00 97.38 255 PHE A CA 1
ATOM 1843 C C . PHE A 1 255 ? -12.881 -3.687 -12.411 1.00 97.38 255 PHE A C 1
ATOM 1845 O O . PHE A 1 255 ? -11.859 -3.686 -13.082 1.00 97.38 255 PHE A O 1
ATOM 1852 N N . GLY A 1 256 ? -13.881 -4.545 -12.643 1.00 97.94 256 GLY A N 1
ATOM 1853 C CA . GLY A 1 256 ? -13.848 -5.563 -13.693 1.00 97.94 256 GLY A CA 1
ATOM 1854 C C 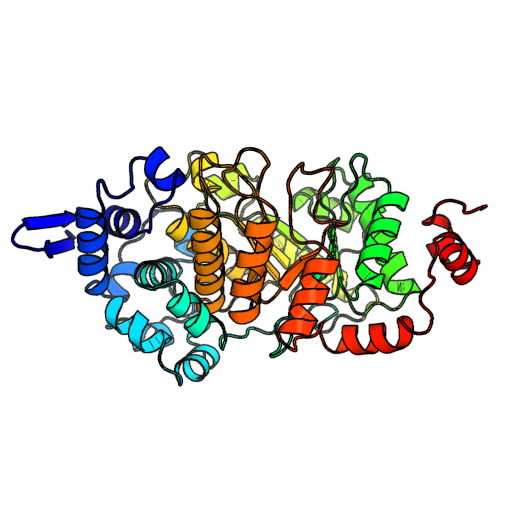. GLY A 1 256 ? -13.068 -6.827 -13.325 1.00 97.94 256 GLY A C 1
ATOM 1855 O O . GLY A 1 256 ? -12.665 -7.568 -14.226 1.00 97.94 256 GLY A O 1
ATOM 1856 N N . ILE A 1 257 ? -12.861 -7.099 -12.030 1.00 98.31 257 ILE A N 1
ATOM 1857 C CA . ILE A 1 257 ? -12.037 -8.221 -11.561 1.00 98.31 257 ILE A CA 1
ATOM 1858 C C . ILE A 1 257 ? -12.774 -9.188 -10.633 1.00 98.31 257 ILE A C 1
ATOM 1860 O O . ILE A 1 257 ? -13.745 -8.854 -9.959 1.00 98.31 257 ILE A O 1
ATOM 1864 N N . THR A 1 258 ? -12.259 -10.415 -10.579 1.00 98.38 258 THR A N 1
ATOM 1865 C CA . THR A 1 258 ? -12.660 -11.473 -9.645 1.00 98.38 258 THR A CA 1
ATOM 1866 C C . THR A 1 258 ? -11.413 -12.128 -9.056 1.00 98.38 258 THR A C 1
ATOM 1868 O O . THR A 1 258 ? -10.338 -12.058 -9.654 1.00 98.38 258 THR A O 1
ATOM 1871 N N . LEU A 1 259 ? -11.539 -12.799 -7.906 1.00 98.31 259 LEU A N 1
ATOM 1872 C CA . LEU A 1 259 ? -10.415 -13.534 -7.309 1.00 98.31 259 LEU A CA 1
ATOM 1873 C C . LEU A 1 259 ? -9.882 -14.634 -8.245 1.00 98.31 259 LEU A C 1
ATOM 1875 O O . LEU A 1 259 ? -8.672 -14.841 -8.317 1.00 98.31 259 LEU A O 1
ATOM 1879 N N . ASP A 1 260 ? -10.766 -15.274 -9.015 1.00 98.38 260 ASP A N 1
ATOM 1880 C CA . ASP A 1 260 ? -10.390 -16.282 -10.010 1.00 98.38 260 ASP A CA 1
ATOM 1881 C C . ASP A 1 260 ? -9.544 -15.680 -11.139 1.00 98.38 260 ASP A C 1
ATOM 1883 O O . ASP A 1 260 ? -8.525 -16.256 -11.515 1.00 98.38 260 ASP A O 1
ATOM 1887 N N . LEU A 1 261 ? -9.907 -14.491 -11.636 1.00 98.69 261 LEU A N 1
ATOM 1888 C CA . LEU A 1 261 ? -9.127 -13.787 -12.659 1.00 98.69 261 LEU A CA 1
ATOM 1889 C C . LEU A 1 261 ? -7.727 -13.410 -12.149 1.00 98.69 261 LEU A C 1
ATOM 1891 O O . LEU A 1 261 ? -6.748 -13.526 -12.888 1.00 98.69 261 LEU A O 1
ATOM 1895 N N . LEU A 1 262 ? -7.614 -12.995 -10.883 1.00 98.75 262 LEU A N 1
ATOM 1896 C CA . LEU A 1 262 ? -6.321 -12.722 -10.249 1.00 98.75 262 LEU A CA 1
ATOM 1897 C C . LEU A 1 262 ? -5.465 -13.998 -10.147 1.00 98.75 262 LEU A C 1
ATOM 1899 O O . LEU A 1 262 ? -4.268 -13.969 -10.451 1.00 98.75 262 LEU A O 1
ATOM 1903 N N . ALA A 1 263 ? -6.074 -15.128 -9.769 1.00 98.69 263 ALA A N 1
ATOM 1904 C CA . ALA A 1 263 ? -5.398 -16.422 -9.689 1.00 98.69 263 ALA A CA 1
ATOM 1905 C C . ALA A 1 263 ? -4.925 -16.912 -11.068 1.00 98.69 263 ALA A C 1
ATOM 1907 O O . ALA A 1 263 ? -3.767 -17.319 -11.214 1.00 98.69 263 ALA A O 1
ATOM 1908 N N . GLU A 1 264 ? -5.794 -16.835 -12.081 1.00 98.62 264 GLU A N 1
ATOM 1909 C CA . GLU A 1 264 ? -5.480 -17.181 -13.470 1.00 98.62 264 GLU A CA 1
ATOM 1910 C C . GLU A 1 264 ? -4.330 -16.319 -13.993 1.00 98.62 264 GLU A C 1
ATOM 1912 O O . GLU A 1 264 ? -3.351 -16.841 -14.532 1.00 98.62 264 GLU A O 1
ATOM 1917 N N . GLY A 1 265 ? -4.409 -15.004 -13.783 1.00 98.69 265 GLY A N 1
ATOM 1918 C CA . GLY A 1 265 ? -3.384 -14.081 -14.241 1.00 98.69 265 GLY A CA 1
ATOM 1919 C C . GLY A 1 265 ? -2.023 -14.361 -13.610 1.00 98.69 265 GLY A C 1
ATOM 1920 O O . GLY A 1 265 ? -1.017 -14.446 -14.319 1.00 98.69 265 GLY A O 1
ATOM 1921 N N . ARG A 1 266 ? -1.983 -14.591 -12.291 1.00 98.69 266 ARG A N 1
ATOM 1922 C CA . ARG A 1 266 ? -0.754 -14.984 -11.588 1.00 98.69 266 ARG A CA 1
ATOM 1923 C C . ARG A 1 266 ? -0.166 -16.275 -12.161 1.00 98.69 266 ARG A C 1
ATOM 1925 O O . ARG A 1 266 ? 1.041 -16.345 -12.390 1.00 98.69 266 ARG A O 1
ATOM 1932 N N . ALA A 1 267 ? -0.997 -17.290 -12.399 1.00 98.75 267 ALA A N 1
ATOM 1933 C CA . ALA A 1 267 ? -0.550 -18.557 -12.976 1.00 98.75 267 ALA A CA 1
ATOM 1934 C C . ALA A 1 267 ? 0.018 -18.377 -14.395 1.00 98.75 267 ALA A C 1
ATOM 1936 O O . ALA A 1 267 ? 1.054 -18.961 -14.715 1.00 98.75 267 ALA A O 1
ATOM 1937 N N . ALA A 1 268 ? -0.608 -17.531 -15.217 1.00 98.62 268 ALA A N 1
ATOM 1938 C CA . ALA A 1 268 ? -0.139 -17.227 -16.566 1.00 98.62 268 ALA A CA 1
ATOM 1939 C C . ALA A 1 268 ? 1.240 -16.547 -16.568 1.00 98.62 268 ALA A C 1
ATOM 1941 O O . ALA A 1 268 ? 2.103 -16.917 -17.365 1.00 98.62 268 ALA A O 1
ATOM 1942 N N . VAL A 1 269 ? 1.486 -15.598 -15.656 1.00 98.38 269 VAL A N 1
ATOM 1943 C CA . VAL A 1 269 ? 2.799 -14.937 -15.551 1.00 98.38 269 VAL A CA 1
ATOM 1944 C C . VAL A 1 269 ? 3.874 -15.887 -15.022 1.00 98.38 269 VAL A C 1
ATOM 1946 O O . VAL A 1 269 ? 4.985 -15.888 -15.546 1.00 98.38 269 VAL A O 1
ATOM 1949 N N . LEU A 1 270 ? 3.550 -16.762 -14.066 1.00 98.31 270 LEU A N 1
ATOM 1950 C CA . LEU A 1 270 ? 4.484 -17.802 -13.614 1.00 98.31 270 LEU A CA 1
ATOM 1951 C C . LEU A 1 270 ? 4.870 -18.772 -14.737 1.00 98.31 270 LEU A C 1
ATOM 1953 O O . LEU A 1 270 ? 6.047 -19.097 -14.886 1.00 98.31 270 LEU A O 1
ATOM 1957 N N . ALA A 1 271 ? 3.901 -19.213 -15.543 1.00 97.88 271 ALA A N 1
ATOM 1958 C CA . ALA A 1 271 ? 4.173 -20.050 -16.710 1.00 97.88 271 ALA A CA 1
ATOM 1959 C C . ALA A 1 271 ? 5.063 -19.311 -17.724 1.00 97.88 271 ALA A C 1
ATOM 1961 O O . ALA A 1 271 ? 6.050 -19.862 -18.203 1.00 97.88 271 ALA A O 1
ATOM 1962 N N . HIS A 1 272 ? 4.777 -18.032 -17.972 1.00 96.88 272 HIS A N 1
ATOM 1963 C CA . HIS A 1 272 ? 5.596 -17.188 -18.836 1.00 96.88 272 HIS A CA 1
ATOM 1964 C C . HIS A 1 272 ? 7.039 -17.032 -18.324 1.00 96.88 272 HIS A C 1
ATOM 1966 O O . HIS A 1 272 ? 7.975 -17.095 -19.119 1.00 96.88 272 HIS A O 1
ATOM 1972 N N . HIS A 1 273 ? 7.249 -16.866 -17.013 1.00 96.81 273 HIS A N 1
ATOM 1973 C CA . HIS A 1 273 ? 8.591 -16.805 -16.411 1.00 96.81 273 HIS A CA 1
ATOM 1974 C C . HIS A 1 273 ? 9.362 -18.118 -16.573 1.00 96.81 273 HIS A C 1
ATOM 1976 O O . HIS A 1 273 ? 10.574 -18.082 -16.754 1.00 96.81 273 HIS A O 1
ATOM 1982 N N . ALA A 1 274 ? 8.682 -19.268 -16.547 1.00 95.19 274 ALA A N 1
ATOM 1983 C CA . ALA A 1 274 ? 9.322 -20.570 -16.743 1.00 95.19 274 ALA A CA 1
ATOM 1984 C C . ALA A 1 274 ? 9.823 -20.790 -18.184 1.00 95.19 274 ALA A C 1
ATOM 1986 O O . ALA A 1 274 ? 10.769 -21.548 -18.397 1.00 95.19 274 ALA A O 1
ATOM 1987 N N . GLU A 1 275 ? 9.197 -20.139 -19.167 1.00 93.69 275 GLU A N 1
ATOM 1988 C CA . GLU A 1 275 ? 9.529 -20.270 -20.593 1.00 93.69 275 GLU A CA 1
ATOM 1989 C C . GLU A 1 275 ? 10.441 -19.147 -21.107 1.00 93.69 275 GLU A C 1
ATOM 1991 O O . GLU A 1 275 ? 11.164 -19.331 -22.091 1.00 93.69 275 GLU A O 1
ATOM 1996 N N . ARG A 1 276 ? 10.425 -17.977 -20.457 1.00 92.19 276 ARG A N 1
ATOM 1997 C CA . ARG A 1 276 ? 11.223 -16.813 -20.850 1.00 92.19 276 ARG A CA 1
ATOM 1998 C C . ARG A 1 276 ? 12.603 -16.840 -20.179 1.00 92.19 276 ARG A C 1
ATOM 2000 O O . ARG A 1 276 ? 12.676 -16.847 -18.952 1.00 92.19 276 ARG A O 1
ATOM 2007 N N . PRO A 1 277 ? 13.708 -16.745 -20.943 1.00 82.12 277 PRO A N 1
ATOM 2008 C CA . PRO A 1 277 ? 15.031 -16.527 -20.366 1.00 82.12 277 PRO A CA 1
ATOM 2009 C C . PRO A 1 277 ? 15.055 -15.248 -19.517 1.00 82.12 277 PRO A C 1
ATOM 2011 O O . PRO A 1 277 ? 14.680 -14.171 -19.984 1.00 82.12 277 PRO A O 1
ATOM 2014 N N . GLY A 1 278 ? 15.499 -15.354 -18.268 1.00 77.06 278 GLY A N 1
ATOM 2015 C CA . GLY A 1 278 ? 15.627 -14.217 -17.364 1.00 77.06 278 GLY A CA 1
ATOM 2016 C C . GLY A 1 278 ? 16.089 -14.634 -15.973 1.00 77.06 278 GLY A C 1
ATOM 2017 O O . GLY A 1 278 ? 15.833 -15.754 -15.535 1.00 77.06 278 GLY A O 1
ATOM 2018 N N . ASP A 1 279 ? 16.752 -13.713 -15.274 1.00 82.44 279 ASP A N 1
ATOM 2019 C CA . ASP A 1 279 ? 17.226 -13.919 -13.904 1.00 82.44 279 ASP A CA 1
ATOM 2020 C C . ASP A 1 279 ? 16.082 -13.726 -12.893 1.00 82.44 279 ASP A C 1
ATOM 2022 O O . ASP A 1 279 ? 16.035 -12.741 -12.154 1.00 82.44 279 ASP A O 1
ATOM 2026 N N . PHE A 1 280 ? 15.115 -14.648 -12.883 1.00 93.00 280 PHE A N 1
ATOM 2027 C CA . PHE A 1 280 ? 14.066 -14.695 -11.859 1.00 93.00 280 PHE A CA 1
ATOM 2028 C C . PHE A 1 280 ? 14.579 -15.443 -10.625 1.00 93.00 280 PHE A C 1
ATOM 2030 O O . PHE A 1 280 ? 14.953 -16.613 -10.689 1.00 93.00 280 PHE A O 1
ATOM 2037 N N . THR A 1 281 ? 14.597 -14.763 -9.481 1.00 92.38 281 THR A N 1
ATOM 2038 C CA . THR A 1 281 ? 15.069 -15.291 -8.192 1.00 92.38 281 THR A CA 1
ATOM 2039 C C . THR A 1 281 ? 13.931 -15.721 -7.262 1.00 92.38 281 THR A C 1
ATOM 2041 O O . THR A 1 281 ? 14.188 -16.293 -6.199 1.00 92.38 281 THR A O 1
ATOM 2044 N N . GLY A 1 282 ? 12.674 -15.478 -7.644 1.00 95.50 282 GLY A N 1
ATOM 2045 C CA . GLY A 1 282 ? 11.492 -15.890 -6.892 1.00 95.50 282 GLY A CA 1
ATOM 2046 C C . GLY A 1 282 ? 10.225 -15.994 -7.739 1.00 95.50 282 GLY A C 1
ATOM 2047 O O . GLY A 1 282 ? 10.257 -15.865 -8.957 1.00 95.50 282 GLY A O 1
ATOM 2048 N N . THR A 1 283 ? 9.109 -16.285 -7.069 1.00 97.19 283 THR A N 1
ATOM 2049 C CA . THR A 1 283 ? 7.799 -16.578 -7.688 1.00 97.19 283 THR A CA 1
ATOM 2050 C C . THR A 1 283 ? 6.715 -15.574 -7.291 1.00 97.19 283 THR A C 1
ATOM 2052 O O . THR A 1 283 ? 5.534 -15.766 -7.589 1.00 97.19 283 THR A O 1
ATOM 2055 N N . GLN A 1 284 ? 7.097 -14.490 -6.617 1.00 98.50 284 GLN A N 1
ATOM 2056 C CA . GLN A 1 284 ? 6.193 -13.385 -6.342 1.00 98.50 284 GLN A CA 1
ATOM 2057 C C . GLN A 1 284 ? 6.139 -12.506 -7.591 1.00 98.50 284 GLN A C 1
ATOM 2059 O O . GLN A 1 284 ? 7.074 -11.764 -7.870 1.00 98.50 284 GLN A O 1
ATOM 2064 N N . VAL A 1 285 ? 5.069 -12.648 -8.376 1.00 98.50 285 VAL A N 1
ATOM 2065 C CA . VAL A 1 285 ? 4.936 -12.024 -9.709 1.00 98.50 285 VAL A CA 1
ATOM 2066 C C . VAL A 1 285 ? 3.789 -11.024 -9.804 1.00 98.50 285 VAL A C 1
ATOM 2068 O O . VAL A 1 285 ? 3.518 -10.510 -10.882 1.00 98.50 285 VAL A O 1
ATOM 2071 N N . THR A 1 286 ? 3.080 -10.757 -8.709 1.00 98.88 286 THR A N 1
ATOM 2072 C CA . THR A 1 286 ? 1.960 -9.809 -8.699 1.00 98.88 286 THR A CA 1
ATOM 2073 C C . THR A 1 286 ? 2.323 -8.529 -7.964 1.00 98.88 286 THR A C 1
ATOM 2075 O O . THR A 1 286 ? 3.126 -8.525 -7.026 1.00 98.88 286 THR A O 1
ATOM 2078 N N . TYR A 1 287 ? 1.695 -7.443 -8.388 1.00 98.88 287 TYR A N 1
ATOM 2079 C CA . TYR A 1 287 ? 1.761 -6.135 -7.770 1.00 98.88 287 TYR A CA 1
ATOM 2080 C C . TYR A 1 287 ? 0.336 -5.598 -7.611 1.00 98.88 287 TYR A C 1
ATOM 2082 O O . TYR A 1 287 ? -0.426 -5.582 -8.574 1.00 98.88 287 TYR A O 1
ATOM 2090 N N . PHE A 1 288 ? -0.034 -5.181 -6.401 1.00 98.94 288 PHE A N 1
ATOM 2091 C CA . PHE A 1 288 ? -1.362 -4.634 -6.137 1.00 98.94 288 PHE A CA 1
ATOM 2092 C C . PHE A 1 288 ? -1.312 -3.200 -5.622 1.00 98.94 288 PHE A C 1
ATOM 2094 O O . PHE A 1 288 ? -0.450 -2.851 -4.813 1.00 98.94 288 PHE A O 1
ATOM 2101 N N . GLU A 1 289 ? -2.290 -2.406 -6.045 1.00 98.75 289 GLU A N 1
ATOM 2102 C CA . GLU A 1 289 ? -2.598 -1.110 -5.443 1.00 98.75 289 GLU A CA 1
ATOM 2103 C C . GLU A 1 289 ? -3.926 -1.168 -4.689 1.00 98.75 289 GLU A C 1
ATOM 2105 O O . GLU A 1 289 ? -4.903 -1.769 -5.148 1.00 98.75 289 GLU A O 1
ATOM 2110 N N . THR A 1 290 ? -3.935 -0.538 -3.521 1.00 98.62 290 THR A N 1
ATOM 2111 C CA . THR A 1 290 ? -5.095 -0.335 -2.650 1.00 98.62 290 THR A CA 1
ATOM 2112 C C . THR A 1 290 ? -5.226 1.156 -2.322 1.00 98.62 290 THR A C 1
ATOM 2114 O O . THR A 1 290 ? -4.482 1.985 -2.851 1.00 98.62 290 THR A O 1
ATOM 2117 N N . GLY A 1 291 ? -6.174 1.542 -1.475 1.00 97.12 291 GLY A N 1
ATOM 2118 C CA . GLY A 1 291 ? -6.343 2.937 -1.095 1.00 97.12 291 GLY A CA 1
ATOM 2119 C C . GLY A 1 291 ? -7.660 3.186 -0.377 1.00 97.12 291 GLY A C 1
ATOM 2120 O O . GLY A 1 291 ? -8.744 2.846 -0.879 1.00 97.12 291 GLY A O 1
ATOM 2121 N N . GLN A 1 292 ? -7.570 3.855 0.775 1.00 97.56 292 GLN A N 1
ATOM 2122 C CA . GLN A 1 292 ? -8.736 4.342 1.505 1.00 97.56 292 GLN A CA 1
ATOM 2123 C C . GLN A 1 292 ? -9.602 5.246 0.613 1.00 97.56 292 GLN A C 1
ATOM 2125 O O . GLN A 1 292 ? -9.108 6.145 -0.063 1.00 97.56 292 GLN A O 1
ATOM 2130 N N . GLY A 1 293 ? -10.912 4.991 0.625 1.00 95.12 293 GLY A N 1
ATOM 2131 C CA . GLY A 1 293 ? -11.907 5.736 -0.153 1.00 95.12 293 GLY A CA 1
ATOM 2132 C C . GLY A 1 293 ? -12.421 4.999 -1.391 1.00 95.12 293 GLY A C 1
ATOM 2133 O O . GLY A 1 293 ? -13.539 5.268 -1.821 1.00 95.12 293 GLY A O 1
ATOM 2134 N N . SER A 1 294 ? -11.695 3.999 -1.902 1.00 95.44 294 SER A N 1
ATOM 2135 C CA . SER A 1 294 ? -12.062 3.275 -3.133 1.00 95.44 294 SER A CA 1
ATOM 2136 C C . SER A 1 294 ? -13.469 2.662 -3.092 1.00 95.44 294 SER A C 1
ATOM 2138 O O . SER A 1 294 ? -14.277 2.881 -3.991 1.00 95.44 294 SER A O 1
ATOM 2140 N N . ALA A 1 295 ? -13.804 1.944 -2.015 1.00 97.12 295 ALA A N 1
ATOM 2141 C CA . ALA A 1 295 ? -15.124 1.327 -1.865 1.00 97.12 295 ALA A CA 1
ATOM 2142 C C . ALA A 1 295 ? -16.247 2.356 -1.635 1.00 97.12 295 ALA A C 1
ATOM 2144 O O . ALA A 1 295 ? -17.375 2.136 -2.065 1.00 97.12 295 ALA A O 1
ATOM 2145 N N . LEU A 1 296 ? -15.952 3.489 -0.984 1.00 97.38 296 LEU A N 1
ATOM 2146 C CA . LEU A 1 296 ? -16.927 4.572 -0.817 1.00 97.38 296 LEU A CA 1
ATOM 2147 C C . LEU A 1 296 ? -17.198 5.271 -2.154 1.00 97.38 296 LEU A C 1
ATOM 2149 O O . LEU A 1 296 ? -18.352 5.512 -2.486 1.00 97.38 296 LEU A O 1
ATOM 2153 N N . SER A 1 297 ? -16.152 5.523 -2.943 1.00 96.44 297 SER A N 1
ATOM 2154 C CA . SER A 1 297 ? -16.252 6.100 -4.289 1.00 96.44 297 SER A CA 1
ATOM 2155 C C . SER A 1 297 ? -17.114 5.252 -5.226 1.00 96.44 297 SER A C 1
ATOM 2157 O O . SER A 1 297 ? -17.909 5.778 -6.001 1.00 96.44 297 SER A O 1
ATOM 2159 N N . ALA A 1 298 ? -17.007 3.928 -5.108 1.00 95.62 298 ALA A N 1
ATOM 2160 C CA . ALA A 1 298 ? -17.819 2.988 -5.869 1.00 95.62 298 ALA A CA 1
ATOM 2161 C C . ALA A 1 298 ? -19.231 2.754 -5.286 1.00 95.62 298 ALA A C 1
ATOM 2163 O O . ALA A 1 298 ? -19.970 1.964 -5.859 1.00 95.62 298 ALA A O 1
ATOM 2164 N N . ASP A 1 299 ? -19.609 3.393 -4.170 1.00 96.88 299 ASP A N 1
ATOM 2165 C CA . ASP A 1 299 ? -20.862 3.142 -3.426 1.00 96.88 299 ASP A CA 1
ATOM 2166 C C . ASP A 1 299 ? -21.039 1.669 -2.992 1.00 96.88 299 ASP A C 1
ATOM 2168 O O . ASP A 1 299 ? -22.121 1.087 -2.999 1.00 96.88 299 ASP A O 1
ATOM 2172 N N . THR A 1 300 ? -19.931 1.033 -2.609 1.00 97.50 300 THR A N 1
ATOM 2173 C CA . THR A 1 300 ? -19.836 -0.400 -2.258 1.00 97.50 300 THR A CA 1
ATOM 2174 C C . THR A 1 300 ? -19.203 -0.611 -0.884 1.00 97.50 300 THR A C 1
ATOM 2176 O O . THR A 1 300 ? -18.593 -1.641 -0.601 1.00 97.50 300 THR A O 1
ATOM 2179 N N . HIS A 1 301 ? -19.308 0.391 -0.006 1.00 97.75 301 HIS A N 1
ATOM 2180 C CA . HIS A 1 301 ? -18.695 0.362 1.323 1.00 97.75 301 HIS A CA 1
ATOM 2181 C C . HIS A 1 301 ? -19.568 -0.319 2.392 1.00 97.75 301 HIS A C 1
ATOM 2183 O O . HIS A 1 301 ? -19.076 -0.641 3.469 1.00 97.75 301 HIS A O 1
ATOM 2189 N N . HIS A 1 302 ? -20.861 -0.539 2.122 1.00 97.62 302 HIS A N 1
ATOM 2190 C CA . HIS A 1 302 ? -21.814 -1.232 3.009 1.00 97.62 302 HIS A CA 1
ATOM 2191 C C . HIS A 1 302 ? -21.877 -0.685 4.452 1.00 97.62 302 HIS A C 1
ATOM 2193 O O . HIS A 1 302 ? -22.104 -1.431 5.403 1.00 97.62 302 HIS A O 1
ATOM 2199 N N . GLY A 1 303 ? -21.665 0.622 4.640 1.00 97.88 303 GLY A N 1
ATOM 2200 C CA . GLY A 1 303 ? -21.630 1.244 5.971 1.00 97.88 303 GLY A CA 1
ATOM 2201 C C . GLY A 1 303 ? -20.356 0.963 6.777 1.00 97.88 303 GLY A C 1
ATOM 2202 O O . GLY A 1 303 ? -20.282 1.357 7.939 1.00 97.88 303 GLY A O 1
ATOM 2203 N N . VAL A 1 304 ? -19.357 0.310 6.179 1.00 98.69 304 VAL A N 1
ATOM 2204 C CA . VAL A 1 304 ? -18.044 0.051 6.778 1.00 98.69 304 VAL A CA 1
ATOM 2205 C C . VAL A 1 304 ? -17.108 1.231 6.515 1.00 98.69 304 VAL A C 1
ATOM 2207 O O . VAL A 1 304 ? -17.187 1.885 5.473 1.00 98.69 304 VAL A O 1
ATOM 2210 N N . ASP A 1 305 ? -16.235 1.518 7.480 1.00 98.81 305 ASP A N 1
ATOM 2211 C CA . ASP A 1 305 ? -15.266 2.609 7.399 1.00 98.81 305 ASP A CA 1
ATOM 2212 C C . ASP A 1 305 ? -14.077 2.314 6.480 1.00 98.81 305 ASP A C 1
ATOM 2214 O O . ASP A 1 305 ? -13.730 1.156 6.224 1.00 98.81 305 ASP A O 1
ATOM 2218 N N . GLN A 1 306 ? -13.411 3.381 6.032 1.00 98.62 306 GLN A N 1
ATOM 2219 C CA . GLN A 1 306 ? -12.338 3.290 5.041 1.00 98.62 306 GLN A CA 1
ATOM 2220 C C . GLN A 1 306 ? -11.160 2.411 5.479 1.00 98.62 306 GLN A C 1
ATOM 2222 O O . GLN A 1 306 ? -10.655 1.648 4.662 1.00 98.62 306 GLN A O 1
ATOM 2227 N N . LEU A 1 307 ? -10.733 2.474 6.747 1.00 98.81 307 LEU A N 1
ATOM 2228 C CA . LEU A 1 307 ? -9.580 1.700 7.227 1.00 98.81 307 LEU A CA 1
ATOM 2229 C C . LEU A 1 307 ? -9.888 0.203 7.284 1.00 98.81 307 LEU A C 1
ATOM 2231 O O . LEU A 1 307 ? -9.050 -0.624 6.931 1.00 98.81 307 LEU A O 1
ATOM 2235 N N . THR A 1 308 ? -11.092 -0.159 7.726 1.00 98.88 308 THR A N 1
ATOM 2236 C CA . THR A 1 308 ? -11.503 -1.566 7.776 1.00 98.88 308 THR A CA 1
ATOM 2237 C C . THR A 1 308 ? -11.586 -2.162 6.366 1.00 98.88 308 THR A C 1
ATOM 2239 O O . THR A 1 308 ? -11.126 -3.282 6.143 1.00 98.88 308 THR A O 1
ATOM 2242 N N . LEU A 1 309 ? -12.105 -1.411 5.388 1.00 98.75 309 LEU A N 1
ATOM 2243 C CA . LEU A 1 309 ? -12.144 -1.860 3.990 1.00 98.75 309 LEU A CA 1
ATOM 2244 C C . LEU A 1 309 ? -10.762 -1.886 3.330 1.00 98.75 309 LEU A C 1
ATOM 2246 O O . LEU A 1 309 ? -10.491 -2.779 2.530 1.00 98.75 309 LEU A O 1
ATOM 2250 N N . GLU A 1 310 ? -9.873 -0.968 3.693 1.00 98.81 310 GLU A N 1
ATOM 2251 C CA . GLU A 1 310 ? -8.485 -0.971 3.231 1.00 98.81 310 GLU A CA 1
ATOM 2252 C C . GLU A 1 310 ? -7.719 -2.194 3.749 1.00 98.81 310 GLU A C 1
ATOM 2254 O O . GLU A 1 310 ? -7.067 -2.894 2.974 1.00 98.81 310 GLU A O 1
ATOM 2259 N N . ALA A 1 311 ? -7.884 -2.547 5.028 1.00 98.81 311 ALA A N 1
ATOM 2260 C CA . ALA A 1 311 ? -7.323 -3.779 5.580 1.00 98.81 311 ALA A CA 1
ATOM 2261 C C . ALA A 1 311 ? -7.785 -5.016 4.792 1.00 98.81 311 ALA A C 1
ATOM 2263 O O . ALA A 1 311 ? -6.990 -5.903 4.475 1.00 98.81 311 ALA A O 1
ATOM 2264 N N . ARG A 1 312 ? -9.070 -5.066 4.425 1.00 98.75 312 ARG A N 1
ATOM 2265 C CA . ARG A 1 312 ? -9.630 -6.153 3.610 1.00 98.75 312 ARG A CA 1
ATOM 2266 C C . ARG A 1 312 ? -9.057 -6.167 2.191 1.00 98.75 312 ARG A C 1
ATOM 2268 O O . ARG A 1 312 ? -8.731 -7.244 1.702 1.00 98.75 312 ARG A O 1
ATOM 2275 N N . ALA A 1 313 ? -8.872 -5.008 1.554 1.00 98.75 313 ALA A N 1
ATOM 2276 C CA . ALA A 1 313 ? -8.244 -4.903 0.231 1.00 98.75 313 ALA A CA 1
ATOM 2277 C C . ALA A 1 313 ? -6.806 -5.447 0.246 1.00 98.75 313 ALA A C 1
ATOM 2279 O O . ALA A 1 313 ? -6.411 -6.252 -0.599 1.00 98.75 313 ALA A O 1
ATOM 2280 N N . GLN A 1 314 ? -6.040 -5.087 1.274 1.00 98.75 314 GLN A N 1
ATOM 2281 C CA . GLN A 1 314 ? -4.696 -5.616 1.487 1.00 98.75 314 GLN A CA 1
ATOM 2282 C C . GLN A 1 314 ? -4.718 -7.133 1.744 1.00 98.75 314 GLN A C 1
ATOM 2284 O O . GLN A 1 314 ? -3.877 -7.872 1.228 1.00 98.75 314 GLN A O 1
ATOM 2289 N N . ALA A 1 315 ? -5.706 -7.644 2.482 1.00 98.44 315 ALA A N 1
ATOM 2290 C CA . ALA A 1 315 ? -5.863 -9.081 2.680 1.00 98.44 315 ALA A CA 1
ATOM 2291 C C . ALA A 1 315 ? -6.241 -9.832 1.388 1.00 98.44 315 ALA A C 1
ATOM 2293 O O . ALA A 1 315 ? -5.784 -10.962 1.213 1.00 98.44 315 ALA A O 1
ATOM 2294 N N . VAL A 1 316 ? -6.976 -9.211 0.453 1.00 98.62 316 VAL A N 1
ATOM 2295 C CA . VAL A 1 316 ? -7.174 -9.754 -0.906 1.00 98.62 316 VAL A CA 1
ATOM 2296 C C . VAL A 1 316 ? -5.830 -9.894 -1.615 1.00 98.62 316 VAL A C 1
ATOM 2298 O O . VAL A 1 316 ? -5.525 -10.969 -2.128 1.00 98.62 316 VAL A O 1
ATOM 2301 N N . ALA A 1 317 ? -4.980 -8.862 -1.579 1.00 98.56 317 ALA A N 1
ATOM 2302 C CA . ALA A 1 317 ? -3.637 -8.933 -2.156 1.00 98.56 317 ALA A CA 1
ATOM 2303 C C . ALA A 1 317 ? -2.801 -10.075 -1.543 1.00 98.56 317 ALA A C 1
ATOM 2305 O O . ALA A 1 317 ? -2.100 -10.786 -2.266 1.00 98.56 317 ALA A O 1
ATOM 2306 N N . ARG A 1 318 ? -2.919 -10.314 -0.227 1.00 97.62 318 ARG A N 1
ATOM 2307 C CA . ARG A 1 318 ? -2.202 -11.383 0.498 1.00 97.62 318 ARG A CA 1
ATOM 2308 C C . ARG A 1 318 ? -2.479 -12.783 -0.052 1.00 97.62 318 ARG A C 1
ATOM 2310 O O . ARG A 1 318 ? -1.569 -13.611 -0.015 1.00 97.62 318 ARG A O 1
ATOM 2317 N N . LEU A 1 319 ? -3.678 -13.045 -0.580 1.00 97.50 319 LEU A N 1
ATOM 2318 C CA . LEU A 1 319 ? -4.055 -14.351 -1.145 1.00 97.50 319 LEU A CA 1
ATOM 2319 C C . LEU A 1 319 ? -3.125 -14.802 -2.280 1.00 97.50 319 LEU A C 1
ATOM 2321 O O . LEU A 1 319 ? -2.997 -15.997 -2.541 1.00 97.50 319 LEU A O 1
ATOM 2325 N N . PHE A 1 320 ? -2.457 -13.855 -2.938 1.00 98.12 320 PHE A N 1
ATOM 2326 C CA . PHE A 1 320 ? -1.669 -14.098 -4.141 1.00 98.12 320 PHE A CA 1
ATOM 2327 C C . PHE A 1 320 ? -0.150 -14.035 -3.911 1.00 98.12 320 PHE A C 1
ATOM 2329 O O . PHE A 1 320 ? 0.597 -14.104 -4.886 1.00 98.12 320 PHE A O 1
ATOM 2336 N N . ASP A 1 321 ? 0.306 -13.939 -2.651 1.00 97.62 321 ASP A N 1
ATOM 2337 C CA . ASP A 1 321 ? 1.722 -13.780 -2.254 1.00 97.62 321 ASP A CA 1
ATOM 2338 C C . ASP A 1 321 ? 2.460 -12.768 -3.158 1.00 97.62 321 ASP A C 1
ATOM 2340 O O . ASP A 1 321 ? 3.281 -13.154 -3.998 1.00 97.62 321 ASP A O 1
ATOM 2344 N N . PRO A 1 322 ? 2.105 -11.474 -3.062 1.00 98.62 322 PRO A N 1
ATOM 2345 C CA . PRO A 1 322 ? 2.551 -10.467 -4.010 1.00 98.62 322 PRO A CA 1
ATOM 2346 C C . PRO A 1 322 ? 4.014 -10.100 -3.817 1.00 98.62 322 PRO A C 1
ATOM 2348 O O . PRO A 1 322 ? 4.569 -10.223 -2.725 1.00 98.62 322 PRO A O 1
ATOM 2351 N N . PHE A 1 323 ? 4.630 -9.584 -4.878 1.00 98.81 323 PHE A N 1
ATOM 2352 C CA . PHE A 1 323 ? 5.959 -8.992 -4.793 1.00 98.81 323 PHE A CA 1
ATOM 2353 C C . PHE A 1 323 ? 5.905 -7.648 -4.074 1.00 98.81 323 PHE A C 1
ATOM 2355 O O . PHE A 1 323 ? 6.706 -7.410 -3.172 1.00 98.81 323 PHE A O 1
ATOM 2362 N N . LEU A 1 324 ? 4.928 -6.814 -4.438 1.00 98.75 324 LEU A N 1
ATOM 2363 C CA . LEU A 1 324 ? 4.688 -5.492 -3.868 1.00 98.75 324 LEU A CA 1
ATOM 2364 C C . LEU A 1 324 ? 3.192 -5.278 -3.644 1.00 98.75 324 LEU A C 1
ATOM 2366 O O . LEU A 1 324 ? 2.360 -5.751 -4.420 1.00 98.75 324 LEU A O 1
ATOM 2370 N N . VAL A 1 325 ? 2.866 -4.517 -2.606 1.00 98.88 325 VAL A N 1
ATOM 2371 C CA . VAL A 1 325 ? 1.545 -3.911 -2.418 1.00 98.88 325 VAL A CA 1
ATOM 2372 C C . VAL A 1 325 ? 1.767 -2.491 -1.933 1.00 98.88 325 VAL A C 1
ATOM 2374 O O . VAL A 1 325 ? 2.580 -2.302 -1.028 1.00 98.88 325 VAL A O 1
ATOM 2377 N N . ASN A 1 326 ? 1.067 -1.505 -2.483 1.00 98.75 326 ASN A N 1
ATOM 2378 C CA . ASN A 1 326 ? 1.003 -0.186 -1.858 1.00 98.75 326 ASN A CA 1
ATOM 2379 C C . ASN A 1 326 ? -0.427 0.314 -1.733 1.00 98.75 326 ASN A C 1
ATOM 2381 O O . ASN A 1 326 ? -1.246 0.102 -2.621 1.00 98.75 326 ASN A O 1
ATOM 2385 N N . SER A 1 327 ? -0.673 1.044 -0.649 1.00 98.44 327 SER A N 1
ATOM 2386 C CA . SER A 1 327 ? -1.796 1.975 -0.606 1.00 98.44 327 SER A CA 1
ATOM 2387 C C . SER A 1 327 ? -1.426 3.235 -1.390 1.00 98.44 327 SER A C 1
ATOM 2389 O O . SER A 1 327 ? -0.257 3.641 -1.388 1.00 98.44 327 SER A O 1
ATOM 2391 N N . VAL A 1 328 ? -2.393 3.836 -2.078 1.00 97.00 328 VAL A N 1
ATOM 2392 C CA . VAL A 1 328 ? -2.243 5.125 -2.759 1.00 97.00 328 VAL A CA 1
ATOM 2393 C C . VAL A 1 328 ? -2.958 6.201 -1.937 1.00 97.00 328 VAL A C 1
ATOM 2395 O O . VAL A 1 328 ? -4.163 6.424 -2.071 1.00 97.00 328 VAL A O 1
ATOM 2398 N N . VAL A 1 329 ? -2.232 6.850 -1.024 1.00 90.31 329 VAL A N 1
ATOM 2399 C CA . VAL A 1 329 ? -2.844 7.731 -0.018 1.00 90.31 329 VAL A CA 1
ATOM 2400 C C . VAL A 1 329 ? -2.823 9.174 -0.492 1.00 90.31 329 VAL A C 1
ATOM 2402 O O . VAL A 1 329 ? -1.758 9.704 -0.768 1.00 90.31 329 VAL A O 1
ATOM 2405 N N . GLY A 1 330 ? -3.999 9.810 -0.535 1.00 89.81 330 GLY A N 1
ATOM 2406 C CA . GLY A 1 330 ? -4.163 11.203 -0.977 1.00 89.81 330 GLY A CA 1
ATOM 2407 C C . GLY A 1 330 ? -4.451 11.375 -2.474 1.00 89.81 330 GLY A C 1
ATOM 2408 O O . GLY A 1 330 ? -4.619 12.504 -2.929 1.00 89.81 330 GLY A O 1
ATOM 2409 N N . PHE A 1 331 ? -4.573 10.272 -3.221 1.00 91.56 331 PHE A N 1
ATOM 2410 C CA . PHE A 1 331 ? -4.781 10.280 -4.673 1.00 91.56 331 PHE A CA 1
ATOM 2411 C C . PHE A 1 331 ? -6.212 10.589 -5.117 1.00 91.56 331 PHE A C 1
ATOM 2413 O O . PHE A 1 331 ? -6.407 11.199 -6.161 1.00 91.56 331 PHE A O 1
ATOM 2420 N N . ILE A 1 332 ? -7.226 10.161 -4.355 1.00 90.00 332 ILE A N 1
ATOM 2421 C CA . ILE A 1 332 ? -8.618 10.289 -4.812 1.00 90.00 332 ILE A CA 1
ATOM 2422 C C . ILE A 1 332 ? -9.122 11.729 -4.648 1.00 90.00 332 ILE A C 1
ATOM 2424 O O . ILE A 1 332 ? -9.649 12.301 -5.597 1.00 90.00 332 ILE A O 1
ATOM 2428 N N . GLY A 1 333 ? -8.963 12.317 -3.458 1.00 92.56 333 GLY A N 1
ATOM 2429 C CA . GLY A 1 333 ? -9.407 13.687 -3.202 1.00 92.56 333 GLY A CA 1
ATOM 2430 C C . GLY A 1 333 ? -9.749 13.993 -1.738 1.00 92.56 333 GLY A C 1
ATOM 2431 O O . GLY A 1 333 ? -9.772 13.093 -0.883 1.00 92.56 333 GLY A O 1
ATOM 2432 N N . PRO A 1 334 ? -10.019 15.276 -1.428 1.00 95.38 334 PRO A N 1
ATOM 2433 C CA . PRO A 1 334 ? -10.357 15.751 -0.092 1.00 95.38 334 PRO A CA 1
ATOM 2434 C C . PRO A 1 334 ? -11.675 15.193 0.451 1.00 95.38 334 PRO A C 1
ATOM 2436 O O . PRO A 1 334 ? -11.895 15.225 1.664 1.00 95.38 334 PRO A O 1
ATOM 2439 N N . GLU A 1 335 ? -12.544 14.656 -0.403 1.00 96.19 335 GLU A N 1
ATOM 2440 C CA . GLU A 1 335 ? -13.796 14.002 -0.013 1.00 96.19 335 GLU A CA 1
ATOM 2441 C C . GLU A 1 335 ? -13.536 12.777 0.871 1.00 96.19 335 GLU A C 1
ATOM 2443 O O . GLU A 1 335 ? -14.355 12.465 1.733 1.00 96.19 335 GLU A O 1
ATOM 2448 N N . TYR A 1 336 ? -12.378 12.131 0.700 1.00 97.06 336 TYR A N 1
ATOM 2449 C CA . TYR A 1 336 ? -11.978 10.913 1.409 1.00 97.06 336 TYR A CA 1
ATOM 2450 C C . TYR A 1 336 ? -10.949 11.197 2.509 1.00 97.06 336 TYR A C 1
ATOM 2452 O O . TYR A 1 336 ? -11.107 10.718 3.640 1.00 97.06 336 TYR A O 1
ATOM 2460 N N . LEU A 1 337 ? -9.949 12.034 2.196 1.00 98.19 337 LEU A N 1
ATOM 2461 C CA . LEU A 1 337 ? -8.914 12.518 3.117 1.00 98.19 337 LEU A CA 1
ATOM 2462 C C . LEU A 1 337 ? -8.672 14.019 2.890 1.00 98.19 337 LEU A C 1
ATOM 2464 O O . LEU A 1 337 ? -8.025 14.408 1.923 1.00 98.19 337 LEU A O 1
ATOM 2468 N N . ALA A 1 338 ? -9.200 14.872 3.771 1.00 97.56 338 ALA A N 1
ATOM 2469 C CA . ALA A 1 338 ? -9.344 16.307 3.487 1.00 97.56 338 ALA A CA 1
ATOM 2470 C C . ALA A 1 338 ? -8.031 17.103 3.447 1.00 97.56 338 ALA A C 1
ATOM 2472 O O . ALA A 1 338 ? -7.949 18.134 2.778 1.00 97.56 338 ALA A O 1
ATOM 2473 N N . ASP A 1 339 ? -7.034 16.671 4.215 1.00 98.38 339 ASP A N 1
ATOM 2474 C CA . ASP A 1 339 ? -5.842 17.453 4.520 1.00 98.38 339 ASP A CA 1
ATOM 2475 C C . ASP A 1 339 ? -4.634 16.557 4.830 1.00 98.38 339 ASP A C 1
ATOM 2477 O O . ASP A 1 339 ? -4.742 15.331 4.950 1.00 98.38 339 ASP A O 1
ATOM 2481 N N . SER A 1 340 ? -3.469 17.187 4.983 1.00 98.19 340 SER A N 1
ATOM 2482 C CA . SER A 1 340 ? -2.209 16.510 5.296 1.00 98.19 340 SER A CA 1
ATOM 2483 C C . SER A 1 340 ? -2.228 15.713 6.605 1.00 98.19 340 SER A C 1
ATOM 2485 O O . SER A 1 340 ? -1.516 14.715 6.713 1.00 98.19 340 SER A O 1
ATOM 2487 N N . VAL A 1 341 ? -3.055 16.088 7.589 1.00 98.56 341 VAL A N 1
ATOM 2488 C CA . VAL A 1 341 ? -3.177 15.349 8.857 1.00 98.56 341 VAL A CA 1
ATOM 2489 C C . VAL A 1 341 ? -3.881 14.017 8.616 1.00 98.56 341 VAL A C 1
ATOM 2491 O O . VAL A 1 341 ? -3.413 12.978 9.087 1.00 98.56 341 VAL A O 1
ATOM 2494 N N . GLN A 1 342 ? -4.973 14.033 7.851 1.00 98.75 342 GLN A N 1
ATOM 2495 C CA . GLN A 1 342 ? -5.727 12.830 7.492 1.00 98.75 342 GLN A CA 1
ATOM 2496 C C . GLN A 1 342 ? -4.921 11.919 6.561 1.00 98.75 342 GLN A C 1
ATOM 2498 O O . GLN A 1 342 ? -4.884 10.711 6.789 1.00 98.75 342 GLN A O 1
ATOM 2503 N N . ILE A 1 343 ? -4.217 12.493 5.578 1.00 98.62 343 ILE A N 1
ATOM 2504 C CA . ILE A 1 343 ? -3.305 11.762 4.682 1.00 98.62 343 ILE A CA 1
ATOM 2505 C C . ILE A 1 343 ? -2.192 11.084 5.483 1.00 98.62 343 ILE A C 1
ATOM 2507 O O . ILE A 1 343 ? -1.996 9.876 5.363 1.00 98.62 343 ILE A O 1
ATOM 2511 N N . ALA A 1 344 ? -1.497 11.819 6.357 1.00 98.75 344 ALA A N 1
ATOM 2512 C CA . ALA A 1 344 ? -0.417 11.243 7.153 1.00 98.75 344 ALA A CA 1
ATOM 2513 C C . ALA A 1 344 ? -0.916 10.134 8.086 1.00 98.75 344 ALA A C 1
ATOM 2515 O O . ALA A 1 344 ? -0.263 9.097 8.231 1.00 98.75 344 ALA A O 1
ATOM 2516 N N . ARG A 1 345 ? -2.091 10.325 8.697 1.00 98.88 345 ARG A N 1
ATOM 2517 C CA . ARG A 1 345 ? -2.719 9.302 9.533 1.00 98.88 345 ARG A CA 1
ATOM 2518 C C . ARG A 1 345 ? -3.052 8.044 8.728 1.00 98.88 345 ARG A C 1
ATOM 2520 O O . ARG A 1 345 ? -2.671 6.959 9.159 1.00 98.88 345 ARG A O 1
ATOM 2527 N N . ALA A 1 346 ? -3.708 8.187 7.577 1.00 98.81 346 ALA A N 1
ATOM 2528 C CA . ALA A 1 346 ? -4.083 7.065 6.720 1.00 98.81 346 ALA A CA 1
ATOM 2529 C C . ALA A 1 346 ? -2.854 6.305 6.197 1.00 98.81 346 ALA A C 1
ATOM 2531 O O . ALA A 1 346 ? -2.809 5.088 6.314 1.00 98.81 346 ALA A O 1
ATOM 2532 N N . GLY A 1 347 ? -1.807 7.004 5.742 1.00 98.75 347 GLY A N 1
ATOM 2533 C CA . GLY A 1 347 ? -0.566 6.367 5.286 1.00 98.75 347 GLY A CA 1
ATOM 2534 C C . GLY A 1 347 ? 0.110 5.512 6.354 1.00 98.75 347 GLY A C 1
ATOM 2535 O O . GLY A 1 347 ? 0.562 4.404 6.067 1.00 98.75 347 GLY A O 1
ATOM 2536 N N . LEU A 1 348 ? 0.138 5.985 7.603 1.00 98.94 348 LEU A N 1
ATOM 2537 C CA . LEU A 1 348 ? 0.683 5.211 8.720 1.00 98.94 348 LEU A CA 1
ATOM 2538 C C . LEU A 1 348 ? -0.193 4.010 9.092 1.00 98.94 348 LEU A C 1
ATOM 2540 O O . LEU A 1 348 ? 0.345 2.949 9.413 1.00 98.94 348 LEU A O 1
ATOM 2544 N N . GLU A 1 349 ? -1.517 4.167 9.060 1.00 98.94 349 GLU A N 1
ATOM 2545 C CA . GLU A 1 349 ? -2.460 3.078 9.326 1.00 98.94 349 GLU A CA 1
ATOM 2546 C C . GLU A 1 349 ? -2.361 1.984 8.259 1.00 98.94 349 GLU A C 1
ATOM 2548 O O . GLU A 1 349 ? -2.176 0.819 8.609 1.00 98.94 349 GLU A O 1
ATOM 2553 N N . ASP A 1 350 ? -2.402 2.354 6.980 1.00 98.88 350 ASP A N 1
ATOM 2554 C CA . ASP A 1 350 ? -2.367 1.428 5.845 1.00 98.88 350 ASP A CA 1
ATOM 2555 C C . ASP A 1 350 ? -1.063 0.635 5.823 1.00 98.88 350 ASP A C 1
ATOM 2557 O O . ASP A 1 350 ? -1.067 -0.588 5.662 1.00 98.88 350 ASP A O 1
ATOM 2561 N N . HIS A 1 351 ? 0.056 1.328 6.048 1.00 98.94 351 HIS A N 1
ATOM 2562 C CA . HIS A 1 351 ? 1.365 0.705 6.160 1.00 98.94 351 HIS A CA 1
ATOM 2563 C C . HIS A 1 351 ? 1.414 -0.288 7.328 1.00 98.94 351 HIS A C 1
ATOM 2565 O O . HIS A 1 351 ? 1.812 -1.440 7.144 1.00 98.94 351 HIS A O 1
ATOM 2571 N N . PHE A 1 352 ? 0.997 0.129 8.528 1.00 98.94 352 PHE A N 1
ATOM 2572 C CA . PHE A 1 352 ? 1.007 -0.736 9.707 1.00 98.94 352 PHE A CA 1
ATOM 2573 C C . PHE A 1 352 ? 0.116 -1.969 9.526 1.00 98.94 352 PHE A C 1
ATOM 2575 O O . PHE A 1 352 ? 0.564 -3.081 9.807 1.00 98.94 352 PHE A O 1
ATOM 2582 N N . VAL A 1 353 ? -1.114 -1.793 9.041 1.00 98.81 353 VAL A N 1
ATOM 2583 C CA . VAL A 1 353 ? -2.090 -2.876 8.871 1.00 98.81 353 VAL A CA 1
ATOM 2584 C C . VAL A 1 353 ? -1.548 -3.947 7.930 1.00 98.81 353 VAL A C 1
ATOM 2586 O O . VAL A 1 353 ? -1.519 -5.127 8.295 1.00 98.81 353 VAL A O 1
ATOM 2589 N N . GLY A 1 354 ? -1.030 -3.563 6.765 1.00 98.69 354 GLY A N 1
ATOM 2590 C CA . GLY A 1 354 ? -0.522 -4.551 5.820 1.00 98.69 354 GLY A CA 1
ATOM 2591 C C . GLY A 1 354 ? 0.775 -5.207 6.295 1.00 98.69 354 GLY A C 1
ATOM 2592 O O . GLY A 1 354 ? 0.941 -6.420 6.137 1.00 98.69 354 GLY A O 1
ATOM 2593 N N . LYS A 1 355 ? 1.665 -4.465 6.974 1.00 98.81 355 LYS A N 1
ATOM 2594 C CA . LYS A 1 355 ? 2.849 -5.047 7.634 1.00 98.81 355 LYS A CA 1
ATOM 2595 C C . LYS A 1 355 ? 2.447 -6.057 8.703 1.00 98.81 355 LYS A C 1
ATOM 2597 O O . LYS A 1 355 ? 2.994 -7.157 8.733 1.00 98.81 355 LYS A O 1
ATOM 2602 N N . LEU A 1 356 ? 1.465 -5.733 9.540 1.00 98.75 356 LEU A N 1
ATOM 2603 C CA . LEU A 1 356 ? 0.964 -6.635 10.573 1.00 98.75 356 LEU A CA 1
ATOM 2604 C C . LEU A 1 356 ? 0.430 -7.939 9.959 1.00 98.75 356 LEU A C 1
ATOM 2606 O O . LEU A 1 356 ? 0.734 -9.014 10.470 1.00 98.75 356 LEU A O 1
ATOM 2610 N N . MET A 1 357 ? -0.253 -7.857 8.815 1.00 98.25 357 MET A N 1
ATOM 2611 C CA . MET A 1 357 ? -0.771 -9.011 8.063 1.00 98.25 357 MET A CA 1
ATOM 2612 C C . MET A 1 357 ? 0.267 -9.767 7.216 1.00 98.25 357 MET A C 1
ATOM 2614 O O . MET A 1 357 ? -0.086 -10.752 6.558 1.00 98.25 357 MET A O 1
ATOM 2618 N N . GLY A 1 358 ? 1.537 -9.350 7.211 1.00 97.81 358 GLY A N 1
ATOM 2619 C CA . GLY A 1 358 ? 2.600 -10.083 6.518 1.00 97.81 358 GLY A CA 1
ATOM 2620 C C . GLY A 1 358 ? 2.912 -9.636 5.092 1.00 97.81 358 GLY A C 1
ATOM 2621 O O . GLY A 1 358 ? 3.588 -10.395 4.395 1.00 97.81 358 GLY A O 1
ATOM 2622 N N . LEU A 1 359 ? 2.439 -8.468 4.649 1.00 98.50 359 LEU A N 1
ATOM 2623 C CA . LEU A 1 359 ? 2.613 -7.970 3.279 1.00 98.50 359 LEU A CA 1
ATOM 2624 C C . LEU A 1 359 ? 3.891 -7.127 3.094 1.00 98.50 359 LEU A C 1
ATOM 2626 O O . LEU A 1 359 ? 4.336 -6.452 4.030 1.00 98.50 359 LEU A O 1
ATOM 2630 N N . PRO A 1 360 ? 4.468 -7.101 1.875 1.00 98.25 360 PRO A N 1
ATOM 2631 C CA . PRO A 1 360 ? 5.566 -6.207 1.492 1.00 98.25 360 PRO A CA 1
ATOM 2632 C C . PRO A 1 360 ? 5.062 -4.769 1.248 1.00 98.25 360 PRO A C 1
ATOM 2634 O O . PRO A 1 360 ? 5.155 -4.245 0.139 1.00 98.25 360 PRO A O 1
ATOM 2637 N N . MET A 1 361 ? 4.489 -4.133 2.277 1.00 98.69 361 MET A N 1
ATOM 2638 C CA . MET A 1 361 ? 3.773 -2.860 2.115 1.00 98.69 361 MET A CA 1
ATOM 2639 C C . MET A 1 361 ? 4.686 -1.683 1.797 1.00 98.69 361 MET A C 1
ATOM 2641 O O . MET A 1 361 ? 5.583 -1.360 2.588 1.00 98.69 361 MET A O 1
ATOM 2645 N N . GLY A 1 362 ? 4.413 -1.042 0.667 1.00 98.75 362 GLY A N 1
ATOM 2646 C CA . GLY A 1 362 ? 4.799 0.320 0.331 1.00 98.75 362 GLY A CA 1
ATOM 2647 C C . GLY A 1 362 ? 3.628 1.292 0.463 1.00 98.75 362 GLY A C 1
ATOM 2648 O O . GLY A 1 362 ? 2.517 0.902 0.830 1.00 98.75 362 GLY A O 1
ATOM 2649 N N . VAL A 1 363 ? 3.881 2.559 0.151 1.00 98.81 363 VAL A N 1
ATOM 2650 C CA . VAL A 1 363 ? 2.865 3.623 0.126 1.00 98.81 363 VAL A CA 1
ATOM 2651 C C . VAL A 1 363 ? 3.212 4.606 -0.991 1.00 98.81 363 VAL A C 1
ATOM 2653 O O . VAL A 1 363 ? 4.360 5.050 -1.067 1.00 98.81 363 VAL A O 1
ATOM 2656 N N . ASP A 1 364 ? 2.230 4.958 -1.824 1.00 98.50 364 ASP A N 1
ATOM 2657 C CA . ASP A 1 364 ? 2.314 6.183 -2.623 1.00 98.50 364 ASP A CA 1
ATOM 2658 C C . ASP A 1 364 ? 2.063 7.372 -1.698 1.00 98.50 364 ASP A C 1
ATOM 2660 O O . ASP A 1 364 ? 0.976 7.503 -1.125 1.00 98.50 364 ASP A O 1
ATOM 2664 N N . VAL A 1 365 ? 3.087 8.197 -1.503 1.00 97.69 365 VAL A N 1
ATOM 2665 C CA . VAL A 1 365 ? 3.015 9.383 -0.652 1.00 97.69 365 VAL A CA 1
ATOM 2666 C C . VAL A 1 365 ? 2.641 10.545 -1.545 1.00 97.69 365 VAL A C 1
ATOM 2668 O O . VAL A 1 365 ? 3.505 11.108 -2.222 1.00 97.69 365 VAL A O 1
ATOM 2671 N N . CYS A 1 366 ? 1.350 10.862 -1.574 1.00 97.38 366 CYS A N 1
ATOM 2672 C CA . CYS A 1 366 ? 0.843 11.757 -2.589 1.00 97.38 366 CYS A CA 1
ATOM 2673 C C . CYS A 1 366 ? -0.312 12.651 -2.135 1.00 97.38 366 CYS A C 1
ATOM 2675 O O . CYS A 1 366 ? -0.912 12.474 -1.073 1.00 97.38 366 CYS A O 1
ATOM 2677 N N . TYR A 1 367 ? -0.618 13.644 -2.964 1.00 96.94 367 TYR A N 1
ATOM 2678 C CA . TYR A 1 367 ? -1.795 14.489 -2.821 1.00 96.94 367 TYR A CA 1
ATOM 2679 C C . TYR A 1 367 ? -2.282 14.965 -4.191 1.00 96.94 367 TYR A C 1
ATOM 2681 O O . TYR A 1 367 ? -1.540 14.976 -5.175 1.00 96.94 367 TYR A O 1
ATOM 2689 N N . THR A 1 368 ? -3.538 15.405 -4.243 1.00 95.31 368 THR A N 1
ATOM 2690 C CA . THR A 1 368 ? -4.088 16.117 -5.401 1.00 95.31 368 THR A CA 1
ATOM 2691 C C . THR A 1 368 ? -4.179 17.614 -5.122 1.00 95.31 368 THR A C 1
ATOM 2693 O O . THR A 1 368 ? -4.377 18.044 -3.986 1.00 95.31 368 THR A O 1
ATOM 2696 N N . ASN A 1 369 ? -4.112 18.428 -6.175 1.00 92.06 369 ASN A N 1
ATOM 2697 C CA . ASN A 1 369 ? -4.064 19.895 -6.084 1.00 92.06 369 ASN A CA 1
ATOM 2698 C C . ASN A 1 369 ? -5.258 20.577 -5.379 1.00 92.06 369 ASN A C 1
ATOM 2700 O O . ASN A 1 369 ? -5.208 21.778 -5.121 1.00 92.06 369 ASN A O 1
ATOM 2704 N N . HIS A 1 370 ? -6.344 19.851 -5.105 1.00 92.88 370 HIS A N 1
ATOM 2705 C CA . HIS A 1 370 ? -7.535 20.368 -4.422 1.00 92.88 370 HIS A CA 1
ATOM 2706 C C . HIS A 1 370 ? -7.664 19.865 -2.973 1.00 92.88 370 HIS A C 1
ATOM 2708 O O . HIS A 1 370 ? -8.611 20.234 -2.278 1.00 92.88 370 HIS A O 1
ATOM 2714 N N . THR A 1 371 ? -6.703 19.072 -2.493 1.00 95.06 371 THR A N 1
ATOM 2715 C CA . THR A 1 371 ? -6.591 18.649 -1.094 1.00 95.06 371 THR A CA 1
ATOM 2716 C C . THR A 1 371 ? -5.855 19.700 -0.258 1.00 95.06 371 THR A C 1
ATOM 2718 O O . THR A 1 371 ? -5.001 20.424 -0.764 1.00 95.06 371 THR A O 1
ATOM 2721 N N . GLY A 1 372 ? -6.143 19.783 1.046 1.00 97.00 372 GLY A N 1
ATOM 2722 C CA . GLY A 1 372 ? -5.398 20.618 1.997 1.00 97.00 372 GLY A CA 1
ATOM 2723 C C . GLY A 1 372 ? -3.999 20.071 2.318 1.00 97.00 372 GLY A C 1
ATOM 2724 O O . GLY A 1 372 ? -3.698 19.810 3.484 1.00 97.00 372 GLY A O 1
ATOM 2725 N N . ALA A 1 373 ? -3.177 19.843 1.295 1.00 97.38 373 ALA A N 1
ATOM 2726 C CA . ALA A 1 373 ? -1.828 19.292 1.369 1.00 97.38 373 ALA A CA 1
ATOM 2727 C C . ALA A 1 373 ? -0.927 19.906 0.280 1.00 97.38 373 ALA A C 1
ATOM 2729 O O . ALA A 1 373 ? -1.403 20.531 -0.665 1.00 97.38 373 ALA A O 1
ATOM 2730 N N . ASP A 1 374 ? 0.382 19.757 0.452 1.00 96.94 374 ASP A N 1
ATOM 2731 C CA . ASP A 1 374 ? 1.427 20.274 -0.433 1.00 96.94 374 ASP A CA 1
ATOM 2732 C C . ASP A 1 374 ? 2.653 19.340 -0.429 1.00 96.94 374 ASP A C 1
ATOM 2734 O O . ASP A 1 374 ? 2.692 18.355 0.312 1.00 96.94 374 ASP A O 1
ATOM 2738 N N . GLN A 1 375 ? 3.693 19.654 -1.208 1.00 97.38 375 GLN A N 1
ATOM 2739 C CA . GLN A 1 375 ? 4.898 18.815 -1.254 1.00 97.38 375 GLN A CA 1
ATOM 2740 C C . GLN A 1 375 ? 5.598 18.691 0.110 1.00 97.38 375 GLN A C 1
ATOM 2742 O O . GLN A 1 375 ? 6.101 17.622 0.442 1.00 97.38 375 GLN A O 1
ATOM 2747 N N . ASN A 1 376 ? 5.559 19.726 0.959 1.00 97.81 376 ASN A N 1
ATOM 2748 C CA . ASN A 1 376 ? 6.114 19.632 2.316 1.00 97.81 376 ASN A CA 1
ATOM 2749 C C . ASN A 1 376 ? 5.364 18.585 3.160 1.00 97.81 376 ASN A C 1
ATOM 2751 O O . ASN A 1 376 ? 5.936 17.930 4.033 1.00 97.81 376 ASN A O 1
ATOM 2755 N N . SER A 1 377 ? 4.063 18.426 2.912 1.00 97.50 377 SER A N 1
ATOM 2756 C CA . SER A 1 377 ? 3.245 17.381 3.524 1.00 97.50 377 SER A CA 1
ATOM 2757 C C . SER A 1 377 ? 3.681 15.983 3.067 1.00 97.50 377 SER A C 1
ATOM 2759 O O . SER A 1 377 ? 3.761 15.083 3.909 1.00 97.50 377 SER A O 1
ATOM 2761 N N . ASN A 1 378 ? 4.039 15.814 1.786 1.00 97.62 378 ASN A N 1
ATOM 2762 C CA . ASN A 1 378 ? 4.649 14.580 1.276 1.00 97.62 378 ASN A CA 1
ATOM 2763 C C . ASN A 1 378 ? 6.003 14.304 1.946 1.00 97.62 378 ASN A C 1
ATOM 2765 O O . ASN A 1 378 ? 6.216 13.190 2.421 1.00 97.62 378 ASN A O 1
ATOM 2769 N N . ASP A 1 379 ? 6.882 15.302 2.075 1.00 98.00 379 ASP A N 1
ATOM 2770 C CA . ASP A 1 379 ? 8.190 15.143 2.733 1.00 98.00 379 ASP A CA 1
ATOM 2771 C C . ASP A 1 379 ? 8.051 14.661 4.183 1.00 98.00 379 ASP A C 1
ATOM 2773 O O . ASP A 1 379 ? 8.766 13.755 4.631 1.00 98.00 379 ASP A O 1
ATOM 2777 N N . ASN A 1 380 ? 7.085 15.225 4.917 1.00 98.56 380 ASN A N 1
ATOM 2778 C CA . ASN A 1 380 ? 6.772 14.797 6.277 1.00 98.56 380 ASN A CA 1
ATOM 2779 C C . ASN A 1 380 ? 6.356 13.322 6.311 1.00 98.56 380 ASN A C 1
ATOM 2781 O O . ASN A 1 380 ? 6.902 12.544 7.097 1.00 98.56 380 ASN A O 1
ATOM 2785 N N . LEU A 1 381 ? 5.405 12.920 5.465 1.00 98.75 381 LEU A N 1
ATOM 2786 C CA . LEU A 1 381 ? 4.914 11.545 5.448 1.00 98.75 381 LEU A CA 1
ATOM 2787 C C . LEU A 1 381 ? 5.984 10.556 4.954 1.00 98.75 381 LEU A C 1
ATOM 2789 O O . LEU A 1 381 ? 6.135 9.488 5.549 1.00 98.75 381 LEU A O 1
ATOM 2793 N N . LEU A 1 382 ? 6.784 10.923 3.952 1.00 98.75 382 LEU A N 1
ATOM 2794 C CA . LEU A 1 382 ? 7.910 10.124 3.469 1.00 98.75 382 LEU A CA 1
ATOM 2795 C C . LEU A 1 382 ? 8.905 9.834 4.601 1.00 98.75 382 LEU A C 1
ATOM 2797 O O . LEU A 1 382 ? 9.292 8.681 4.798 1.00 98.75 382 LEU A O 1
ATOM 2801 N N . MET A 1 383 ? 9.284 10.851 5.381 1.00 98.69 383 MET A N 1
ATOM 2802 C CA . MET A 1 383 ? 10.179 10.678 6.531 1.00 98.69 383 MET A CA 1
ATOM 2803 C C . MET A 1 383 ? 9.586 9.743 7.591 1.00 98.69 383 MET A C 1
ATOM 2805 O O . MET A 1 383 ? 10.288 8.859 8.094 1.00 98.69 383 MET A O 1
ATOM 2809 N N . LEU A 1 384 ? 8.299 9.905 7.917 1.00 98.81 384 LEU A N 1
ATOM 2810 C CA . LEU A 1 384 ? 7.610 9.053 8.889 1.00 98.81 384 LEU A CA 1
ATOM 2811 C C . LEU A 1 384 ? 7.561 7.593 8.417 1.00 98.81 384 LEU A C 1
ATOM 2813 O O . LEU A 1 384 ? 7.893 6.688 9.183 1.00 98.81 384 LEU A O 1
ATOM 2817 N N . LEU A 1 385 ? 7.204 7.353 7.156 1.00 98.88 385 LEU A N 1
ATOM 2818 C CA . LEU A 1 385 ? 7.099 6.010 6.584 1.00 98.88 385 LEU A CA 1
ATOM 2819 C C . LEU A 1 385 ? 8.460 5.334 6.416 1.00 98.88 385 LEU A C 1
ATOM 2821 O O . LEU A 1 385 ? 8.599 4.149 6.724 1.00 98.88 385 LEU A O 1
ATOM 2825 N N . ALA A 1 386 ? 9.485 6.069 5.985 1.00 98.75 386 ALA A N 1
ATOM 2826 C CA . ALA A 1 386 ? 10.839 5.536 5.887 1.00 98.75 386 ALA A CA 1
ATOM 2827 C C . ALA A 1 386 ? 11.372 5.112 7.267 1.00 98.75 386 ALA A C 1
ATOM 2829 O O . ALA A 1 386 ? 11.887 4.000 7.414 1.00 98.75 386 ALA A O 1
ATOM 2830 N N . ALA A 1 387 ? 11.163 5.936 8.301 1.00 98.62 387 ALA A N 1
ATOM 2831 C CA . ALA A 1 387 ? 11.498 5.586 9.684 1.00 98.62 387 ALA A CA 1
ATOM 2832 C C . ALA A 1 387 ? 10.664 4.402 10.214 1.00 98.62 387 ALA A C 1
ATOM 2834 O O . ALA A 1 387 ? 11.179 3.567 10.958 1.00 98.62 387 ALA A O 1
ATOM 2835 N N . ALA A 1 388 ? 9.402 4.290 9.791 1.00 98.69 388 ALA A N 1
ATOM 2836 C CA . ALA A 1 388 ? 8.517 3.166 10.096 1.00 98.69 388 ALA A CA 1
ATOM 2837 C C . ALA A 1 388 ? 8.851 1.885 9.319 1.00 98.69 388 ALA A C 1
ATOM 2839 O O . ALA A 1 388 ? 8.180 0.874 9.501 1.00 98.69 388 ALA A O 1
ATOM 2840 N N . GLY A 1 389 ? 9.859 1.893 8.446 1.00 98.38 389 GLY A N 1
ATOM 2841 C CA . GLY A 1 389 ? 10.262 0.708 7.701 1.00 98.38 389 GLY A CA 1
ATOM 2842 C C . GLY A 1 389 ? 9.375 0.345 6.515 1.00 98.38 389 GLY A C 1
ATOM 2843 O O . GLY A 1 389 ? 9.242 -0.846 6.193 1.00 98.38 389 GLY A O 1
ATOM 2844 N N . CYS A 1 390 ? 8.813 1.359 5.857 1.00 98.69 390 CYS A N 1
ATOM 2845 C CA . CYS A 1 390 ? 8.138 1.220 4.573 1.00 98.69 390 CYS A CA 1
ATOM 2846 C C . CYS A 1 390 ? 9.003 0.443 3.575 1.00 98.69 390 CYS A C 1
ATOM 2848 O O . CYS A 1 390 ? 10.218 0.632 3.501 1.00 98.69 390 CYS A O 1
ATOM 2850 N N . THR A 1 391 ? 8.379 -0.494 2.860 1.00 98.75 391 THR A N 1
ATOM 2851 C CA . THR A 1 391 ? 9.089 -1.393 1.938 1.00 98.75 391 THR A CA 1
ATOM 2852 C C . THR A 1 391 ? 9.579 -0.627 0.717 1.00 98.75 391 THR A C 1
ATOM 2854 O O . THR A 1 391 ? 10.725 -0.796 0.305 1.00 98.75 391 THR A O 1
ATOM 2857 N N . PHE A 1 392 ? 8.719 0.226 0.162 1.00 98.88 392 PHE A N 1
ATOM 2858 C CA . PHE A 1 392 ? 9.034 1.079 -0.972 1.00 98.88 392 PHE A CA 1
ATOM 2859 C C . PHE A 1 392 ? 8.082 2.276 -1.053 1.00 98.88 392 PHE A C 1
ATOM 2861 O O . PHE A 1 392 ? 6.993 2.255 -0.476 1.00 98.88 392 PHE A O 1
ATOM 2868 N N . VAL A 1 393 ? 8.502 3.293 -1.794 1.00 98.81 393 VAL A N 1
ATOM 2869 C CA . VAL A 1 393 ? 7.701 4.471 -2.158 1.00 98.81 393 VAL A CA 1
ATOM 2870 C C . VAL A 1 393 ? 7.875 4.771 -3.648 1.00 98.81 393 VAL A C 1
ATOM 2872 O O . VAL A 1 393 ? 8.607 4.066 -4.356 1.00 98.81 393 VAL A O 1
ATOM 2875 N N . MET A 1 394 ? 7.216 5.816 -4.132 1.00 98.38 394 MET A N 1
ATOM 2876 C CA . MET A 1 394 ? 7.268 6.221 -5.532 1.00 98.38 394 MET A CA 1
ATOM 2877 C C . MET A 1 394 ? 8.412 7.202 -5.781 1.00 98.38 394 MET A C 1
ATOM 2879 O O . MET A 1 394 ? 8.865 7.925 -4.897 1.00 98.38 394 MET A O 1
ATOM 2883 N N . GLY A 1 395 ? 8.903 7.209 -7.009 1.00 97.56 395 GLY A N 1
ATOM 2884 C CA . GLY A 1 395 ? 9.797 8.223 -7.534 1.00 97.56 395 GLY A CA 1
ATOM 2885 C C . GLY A 1 395 ? 9.226 8.726 -8.848 1.00 97.56 395 GLY A C 1
ATOM 2886 O O . GLY A 1 395 ? 9.131 7.965 -9.818 1.00 97.56 395 GLY A O 1
ATOM 2887 N N . VAL A 1 396 ? 8.862 10.002 -8.869 1.00 97.00 396 VAL A N 1
ATOM 2888 C CA . VAL A 1 396 ? 8.350 10.711 -10.046 1.00 97.00 396 VAL A CA 1
ATOM 2889 C C . VAL A 1 396 ? 9.303 11.870 -10.372 1.00 97.00 396 VAL A C 1
ATOM 2891 O O . VAL A 1 396 ? 9.852 12.478 -9.443 1.00 97.00 396 VAL A O 1
ATOM 2894 N N . PRO A 1 397 ? 9.543 12.214 -11.650 1.00 92.94 397 PRO A N 1
ATOM 2895 C CA . PRO A 1 397 ? 10.358 13.376 -11.995 1.00 92.94 397 PRO A CA 1
ATOM 2896 C C . PRO A 1 397 ? 9.814 14.640 -11.320 1.00 92.94 397 PRO A C 1
ATOM 2898 O O . PRO A 1 397 ? 8.654 14.996 -11.493 1.00 92.94 397 PRO A O 1
ATOM 2901 N N . ALA A 1 398 ? 10.643 15.286 -10.494 1.00 92.88 398 ALA A N 1
ATOM 2902 C CA . ALA A 1 398 ? 10.267 16.446 -9.672 1.00 92.88 398 ALA A CA 1
ATOM 2903 C C . ALA A 1 398 ? 9.029 16.258 -8.759 1.00 92.88 398 ALA A C 1
ATOM 2905 O O . ALA A 1 398 ? 8.518 17.239 -8.228 1.00 92.88 398 ALA A O 1
ATOM 2906 N N . GLY A 1 399 ? 8.564 15.020 -8.555 1.00 95.12 399 GLY A N 1
ATOM 2907 C CA . GLY A 1 399 ? 7.342 14.727 -7.804 1.00 95.12 399 GLY A CA 1
ATOM 2908 C C . GLY A 1 399 ? 6.044 15.061 -8.548 1.00 95.12 399 GLY A C 1
ATOM 2909 O O . GLY A 1 399 ? 4.980 14.918 -7.961 1.00 95.12 399 GLY A O 1
ATOM 2910 N N . ASP A 1 400 ? 6.099 15.482 -9.816 1.00 95.88 400 ASP A N 1
ATOM 2911 C CA . ASP A 1 400 ? 4.926 15.913 -10.586 1.00 95.88 400 ASP A CA 1
ATOM 2912 C C . ASP A 1 400 ? 4.553 14.881 -11.653 1.00 95.88 400 ASP A C 1
ATOM 2914 O O . ASP A 1 400 ? 5.255 14.712 -12.655 1.00 95.88 400 ASP A O 1
ATOM 2918 N N . ASP A 1 401 ? 3.441 14.173 -11.448 1.00 95.50 401 ASP A N 1
ATOM 2919 C CA . ASP A 1 401 ? 2.929 13.254 -12.457 1.00 95.50 401 ASP A CA 1
ATOM 2920 C C . ASP A 1 401 ? 2.038 14.006 -13.446 1.00 95.50 401 ASP A C 1
ATOM 2922 O O . ASP A 1 401 ? 0.836 14.195 -13.245 1.00 95.50 401 ASP A O 1
ATOM 2926 N N . VAL A 1 402 ? 2.648 14.406 -14.557 1.00 90.94 402 VAL A N 1
ATOM 2927 C CA . VAL A 1 402 ? 2.009 15.195 -15.620 1.00 90.94 402 VAL A CA 1
ATOM 2928 C C . VAL A 1 402 ? 0.887 14.466 -16.369 1.00 90.94 402 VAL A C 1
ATOM 2930 O O . VAL A 1 402 ? 0.195 15.085 -17.177 1.00 90.94 402 VAL A O 1
ATOM 2933 N N . MET A 1 403 ? 0.727 13.154 -16.173 1.00 94.12 403 MET A N 1
ATOM 2934 C CA . MET A 1 403 ? -0.321 12.363 -16.819 1.00 94.12 403 MET A CA 1
ATOM 2935 C C . MET A 1 403 ? -1.496 12.144 -15.866 1.00 94.12 403 MET A C 1
ATOM 2937 O O . MET A 1 403 ? -2.642 12.412 -16.230 1.00 94.12 403 MET A O 1
ATOM 2941 N N . LEU A 1 404 ? -1.212 11.720 -14.633 1.00 91.50 404 LEU A N 1
ATOM 2942 C CA . LEU A 1 404 ? -2.227 11.479 -13.605 1.00 91.50 404 LEU A CA 1
ATOM 2943 C C . LEU A 1 404 ? -2.685 12.756 -12.883 1.00 91.50 404 LEU A C 1
ATOM 2945 O O . LEU A 1 404 ? -3.713 12.734 -12.214 1.00 91.50 404 LEU A O 1
ATOM 2949 N N . ASN A 1 405 ? -1.980 13.877 -13.060 1.00 92.12 405 ASN A N 1
ATOM 2950 C CA . ASN A 1 405 ? -2.298 15.191 -12.487 1.00 92.12 405 ASN A CA 1
ATOM 2951 C C . ASN A 1 405 ? -2.336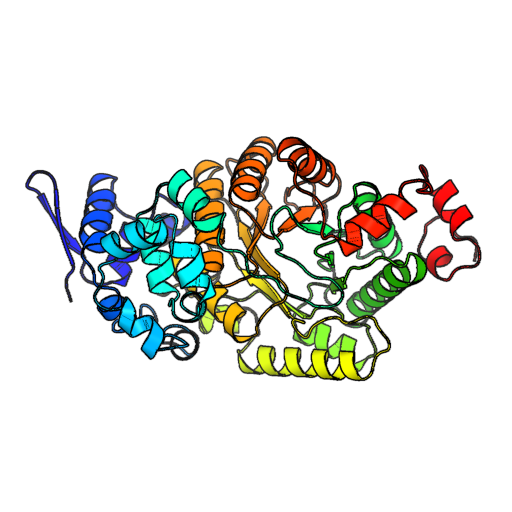 15.209 -10.947 1.00 92.12 405 ASN A C 1
ATOM 2953 O O . ASN A 1 405 ? -3.204 15.847 -10.341 1.00 92.12 405 ASN A O 1
ATOM 2957 N N . TYR A 1 406 ? -1.370 14.541 -10.320 1.00 94.50 406 TYR A N 1
ATOM 2958 C CA . TYR A 1 406 ? -1.174 14.521 -8.869 1.00 94.50 406 TYR A CA 1
ATOM 2959 C C . TYR A 1 406 ? 0.313 14.646 -8.523 1.00 94.50 406 TYR A C 1
ATOM 2961 O O . TYR A 1 406 ? 1.177 14.485 -9.390 1.00 94.50 406 TYR A O 1
ATOM 2969 N N . GLN A 1 407 ? 0.607 14.948 -7.260 1.00 96.62 407 GLN A N 1
ATOM 2970 C CA . GLN A 1 407 ? 1.972 15.108 -6.773 1.00 96.62 407 GLN A CA 1
ATOM 2971 C C . GLN A 1 407 ? 2.347 13.952 -5.851 1.00 96.62 407 GLN A C 1
ATOM 2973 O O . GLN A 1 407 ? 1.639 13.659 -4.889 1.00 96.62 407 GLN A O 1
ATOM 2978 N N . SER A 1 408 ? 3.490 13.337 -6.133 1.00 97.38 408 SER A N 1
ATOM 2979 C CA . SER A 1 408 ? 4.087 12.209 -5.415 1.00 97.38 408 SER A CA 1
ATOM 2980 C C . SER A 1 408 ? 5.473 12.606 -4.878 1.00 97.38 408 SER A C 1
ATOM 2982 O O . SER A 1 408 ? 5.939 13.738 -5.033 1.00 97.38 408 SER A O 1
ATOM 2984 N N . THR A 1 409 ? 6.179 11.678 -4.242 1.00 97.50 409 THR A N 1
ATOM 2985 C CA . THR A 1 409 ? 7.602 11.825 -3.920 1.00 97.50 409 THR A CA 1
ATOM 2986 C C . THR A 1 409 ? 8.483 11.839 -5.170 1.00 97.50 409 THR A C 1
ATOM 2988 O O . THR A 1 409 ? 8.263 11.092 -6.133 1.00 97.50 409 THR A O 1
ATOM 2991 N N . SER A 1 410 ? 9.509 12.690 -5.150 1.00 97.69 410 SER A N 1
ATOM 2992 C CA . SER A 1 410 ? 10.485 12.826 -6.227 1.00 97.69 410 SER A CA 1
ATOM 2993 C C . SER A 1 410 ? 11.673 11.869 -6.079 1.00 97.69 410 SER A C 1
ATOM 2995 O O . SER A 1 410 ? 11.955 11.356 -4.994 1.00 97.69 410 SER A O 1
ATOM 2997 N N . TYR A 1 411 ? 12.442 11.665 -7.156 1.00 96.69 411 TYR A N 1
ATOM 2998 C CA . TYR A 1 411 ? 13.715 10.929 -7.075 1.00 96.69 411 TYR A CA 1
ATOM 2999 C C . TYR A 1 411 ? 14.695 11.547 -6.063 1.00 96.69 411 TYR A C 1
ATOM 3001 O O . TYR A 1 411 ? 15.404 10.828 -5.355 1.00 96.69 411 TYR A O 1
ATOM 3009 N N . HIS A 1 412 ? 14.718 12.881 -5.969 1.00 96.62 412 HIS A N 1
ATOM 3010 C CA . HIS A 1 412 ? 15.600 13.611 -5.060 1.00 96.62 412 HIS A CA 1
ATOM 3011 C C . HIS A 1 412 ? 15.179 13.413 -3.607 1.00 96.62 412 HIS A C 1
ATOM 3013 O O . HIS A 1 412 ? 16.043 13.211 -2.750 1.00 96.62 412 HIS A O 1
ATOM 3019 N N . ASP A 1 413 ? 13.871 13.430 -3.346 1.00 97.81 413 ASP A N 1
ATOM 3020 C CA . ASP A 1 413 ? 13.304 13.300 -2.004 1.00 97.81 413 ASP A CA 1
ATOM 3021 C C . ASP A 1 413 ? 13.724 11.951 -1.425 1.00 97.81 413 ASP A C 1
ATOM 3023 O O . ASP A 1 413 ? 14.341 11.879 -0.360 1.00 97.81 413 ASP A O 1
ATOM 3027 N N . VAL A 1 414 ? 13.501 10.868 -2.175 1.00 97.44 414 VAL A N 1
ATOM 3028 C CA . VAL A 1 414 ? 13.798 9.518 -1.686 1.00 97.44 414 VAL A CA 1
ATOM 3029 C C . VAL A 1 414 ? 15.302 9.265 -1.571 1.00 97.44 414 VAL A C 1
ATOM 3031 O O . VAL A 1 414 ? 15.750 8.661 -0.591 1.00 97.44 414 VAL A O 1
ATOM 3034 N N . ALA A 1 415 ? 16.113 9.771 -2.507 1.00 96.25 415 ALA A N 1
ATOM 3035 C CA . ALA A 1 415 ? 17.572 9.724 -2.390 1.00 96.25 415 ALA A CA 1
ATOM 3036 C C . ALA A 1 415 ? 18.075 10.497 -1.153 1.00 96.25 415 ALA A C 1
ATOM 3038 O O . ALA A 1 415 ? 18.982 10.037 -0.447 1.00 96.25 415 ALA A O 1
ATOM 3039 N N . GLY A 1 416 ? 17.464 11.647 -0.855 1.00 97.75 416 GLY A N 1
ATOM 3040 C CA . GLY A 1 416 ? 17.725 12.446 0.338 1.00 97.75 416 GLY A CA 1
ATOM 3041 C C . GLY A 1 416 ? 17.371 11.698 1.622 1.00 97.75 416 GLY A C 1
ATOM 3042 O O . GLY A 1 416 ? 18.213 11.583 2.515 1.00 97.75 416 GLY A O 1
ATOM 3043 N N . VAL A 1 417 ? 16.172 11.118 1.694 1.00 98.25 417 VAL A N 1
ATOM 3044 C CA . VAL A 1 417 ? 15.702 10.348 2.856 1.00 98.25 417 VAL A CA 1
ATOM 3045 C C . VAL A 1 417 ? 16.554 9.108 3.105 1.00 98.25 417 VAL A C 1
ATOM 3047 O O . VAL A 1 417 ? 16.941 8.862 4.250 1.00 98.25 417 VAL A O 1
ATOM 3050 N N . ARG A 1 418 ? 16.937 8.372 2.052 1.00 98.25 418 ARG A N 1
ATOM 3051 C CA . ARG A 1 418 ? 17.890 7.255 2.163 1.00 98.25 418 ARG A CA 1
ATOM 3052 C C . ARG A 1 418 ? 19.180 7.696 2.854 1.00 98.25 418 ARG A C 1
ATOM 3054 O O . ARG A 1 418 ? 19.592 7.084 3.837 1.00 98.25 418 ARG A O 1
ATOM 3061 N N . ARG A 1 419 ? 19.774 8.812 2.416 1.00 97.75 419 ARG A N 1
ATOM 3062 C CA . ARG A 1 419 ? 20.999 9.361 3.020 1.00 97.75 419 ARG A CA 1
ATOM 3063 C C . ARG A 1 419 ? 20.798 9.802 4.470 1.00 97.75 419 ARG A C 1
ATOM 3065 O O . ARG A 1 419 ? 21.647 9.504 5.305 1.00 97.75 419 ARG A O 1
ATOM 3072 N N . LEU A 1 420 ? 19.706 10.507 4.765 1.00 98.50 420 LEU A N 1
ATOM 3073 C CA . LEU A 1 420 ? 19.418 11.030 6.106 1.00 98.50 420 LEU A CA 1
ATOM 3074 C C . LEU A 1 420 ? 19.214 9.916 7.137 1.00 98.50 420 LEU A C 1
ATOM 3076 O O . LEU A 1 420 ? 19.649 10.058 8.278 1.00 98.50 420 LEU A O 1
ATOM 3080 N N . LEU A 1 421 ? 18.573 8.816 6.738 1.00 98.31 421 LEU A N 1
ATOM 3081 C CA . LEU A 1 421 ? 18.239 7.700 7.625 1.00 98.31 421 LEU A CA 1
ATOM 3082 C C . LEU A 1 421 ? 19.233 6.529 7.553 1.00 98.31 421 LEU A C 1
ATOM 3084 O O . LEU A 1 421 ? 19.059 5.544 8.266 1.00 98.31 421 LEU A O 1
ATOM 3088 N N . GLY A 1 422 ? 20.269 6.618 6.713 1.00 98.19 422 GLY A N 1
ATOM 3089 C CA . GLY A 1 422 ? 21.231 5.529 6.512 1.00 98.19 422 GLY A CA 1
ATOM 3090 C C . GLY A 1 422 ? 20.618 4.288 5.853 1.00 98.19 422 GLY A C 1
ATOM 3091 O O . GLY A 1 422 ? 21.035 3.169 6.147 1.00 98.19 422 GLY A O 1
ATOM 3092 N N . LEU A 1 423 ? 19.616 4.482 4.994 1.00 98.50 423 LEU A N 1
ATOM 3093 C CA . LEU A 1 423 ? 18.973 3.434 4.200 1.00 98.50 423 LEU A CA 1
ATOM 3094 C C . LEU A 1 423 ? 19.599 3.370 2.800 1.00 98.50 423 LEU A C 1
ATOM 3096 O O . LEU A 1 423 ? 20.185 4.342 2.321 1.00 98.50 423 LEU A O 1
ATOM 3100 N N . GLY A 1 424 ? 19.438 2.240 2.119 1.00 98.00 424 GLY A N 1
ATOM 3101 C CA . GLY A 1 424 ? 19.906 2.045 0.746 1.00 98.00 424 GLY A CA 1
ATOM 3102 C C . GLY A 1 424 ? 18.844 1.446 -0.180 1.00 98.00 424 GLY A C 1
ATOM 3103 O O . GLY A 1 424 ? 17.767 1.057 0.281 1.00 98.00 424 GLY A O 1
ATOM 3104 N N . PRO A 1 425 ? 19.134 1.367 -1.491 1.00 98.12 425 PRO A N 1
ATOM 3105 C CA . PRO A 1 425 ? 18.393 0.494 -2.393 1.00 98.12 425 PRO A CA 1
ATOM 3106 C C . PRO A 1 425 ? 18.641 -0.984 -2.060 1.00 98.12 425 PRO A C 1
ATOM 3108 O O . PRO A 1 425 ? 19.546 -1.324 -1.291 1.00 98.12 425 PRO A O 1
ATOM 3111 N N . ALA A 1 426 ? 17.860 -1.877 -2.667 1.00 97.69 426 ALA A N 1
ATOM 3112 C CA . ALA A 1 426 ? 18.062 -3.319 -2.556 1.00 97.69 426 ALA A CA 1
ATOM 3113 C C . ALA A 1 426 ? 19.520 -3.715 -2.892 1.00 97.69 426 ALA A C 1
ATOM 3115 O O . ALA A 1 426 ? 20.087 -3.185 -3.852 1.00 97.69 426 ALA A O 1
ATOM 3116 N N . PRO A 1 427 ? 20.154 -4.672 -2.182 1.00 96.81 427 PRO A N 1
ATOM 3117 C CA . PRO A 1 427 ? 21.601 -4.892 -2.289 1.00 96.81 427 PRO A CA 1
ATOM 3118 C C . PRO A 1 427 ? 22.117 -5.253 -3.685 1.00 96.81 427 PRO A C 1
ATOM 3120 O O . PRO A 1 427 ? 23.248 -4.911 -4.028 1.00 96.81 427 PRO A O 1
ATOM 3123 N N . ALA A 1 428 ? 21.327 -5.970 -4.490 1.00 95.44 428 ALA A N 1
ATOM 3124 C CA . ALA A 1 428 ? 21.696 -6.263 -5.876 1.00 95.44 428 ALA A CA 1
ATOM 3125 C C . ALA A 1 428 ? 21.746 -4.983 -6.719 1.00 95.44 428 ALA A C 1
ATOM 3127 O O . ALA A 1 428 ? 22.726 -4.756 -7.425 1.00 95.44 428 ALA A O 1
ATOM 3128 N N . PHE A 1 429 ? 20.736 -4.128 -6.567 1.00 97.19 429 PHE A N 1
ATOM 3129 C CA . PHE A 1 429 ? 20.662 -2.832 -7.225 1.00 97.19 429 PHE A CA 1
ATOM 3130 C C . PHE A 1 429 ? 21.749 -1.878 -6.741 1.00 97.19 429 PHE A C 1
ATOM 3132 O O . PHE A 1 429 ? 22.382 -1.241 -7.570 1.00 97.19 429 PHE A O 1
ATOM 3139 N N . ALA A 1 430 ? 22.044 -1.842 -5.439 1.00 96.44 430 ALA A N 1
ATOM 3140 C CA . ALA A 1 430 ? 23.145 -1.050 -4.892 1.00 96.44 430 ALA A CA 1
ATOM 3141 C C . ALA A 1 430 ? 24.483 -1.384 -5.574 1.00 96.44 430 ALA A C 1
ATOM 3143 O O . ALA A 1 430 ? 25.182 -0.491 -6.037 1.00 96.44 430 ALA A O 1
ATOM 3144 N N . ARG A 1 431 ? 24.806 -2.680 -5.719 1.00 95.50 431 ARG A N 1
ATOM 3145 C CA . ARG A 1 431 ? 26.040 -3.121 -6.394 1.00 95.50 431 ARG A CA 1
ATOM 3146 C C . ARG A 1 431 ? 26.082 -2.731 -7.868 1.00 95.50 431 ARG A C 1
ATOM 3148 O O . ARG A 1 431 ? 27.141 -2.341 -8.349 1.00 95.50 431 ARG A O 1
ATOM 3155 N N . TRP A 1 432 ? 24.961 -2.876 -8.575 1.00 94.88 432 TRP A N 1
ATOM 3156 C CA . TRP A 1 432 ? 24.853 -2.432 -9.964 1.00 94.88 432 TRP A CA 1
ATOM 3157 C C . TRP A 1 432 ? 25.044 -0.916 -10.061 1.00 94.88 432 TRP A C 1
ATOM 3159 O O . TRP A 1 432 ? 25.861 -0.454 -10.851 1.00 94.88 432 TRP A O 1
ATOM 3169 N N . TYR A 1 433 ? 24.365 -0.157 -9.202 1.00 94.12 433 TYR A N 1
ATOM 3170 C CA . TYR A 1 433 ? 24.418 1.297 -9.189 1.00 94.12 433 TYR A CA 1
ATOM 3171 C C . TYR A 1 433 ? 25.826 1.805 -8.877 1.00 94.12 433 TYR A C 1
ATOM 3173 O O . TYR A 1 433 ? 26.311 2.667 -9.589 1.00 94.12 433 TYR A O 1
ATOM 3181 N N . ASP A 1 434 ? 26.542 1.229 -7.910 1.00 91.81 434 ASP A N 1
ATOM 3182 C CA . ASP A 1 434 ? 27.923 1.631 -7.600 1.00 91.81 434 ASP A CA 1
ATOM 3183 C C . ASP A 1 434 ? 28.891 1.399 -8.778 1.00 91.81 434 ASP A C 1
ATOM 3185 O O . ASP A 1 434 ? 29.842 2.160 -8.970 1.00 91.81 434 ASP A O 1
ATOM 3189 N N . GLN A 1 435 ? 28.655 0.358 -9.584 1.00 89.50 435 GLN A N 1
ATOM 3190 C CA . GLN A 1 435 ? 29.446 0.070 -10.786 1.00 89.50 435 GLN A CA 1
ATOM 3191 C C . GLN A 1 435 ? 29.063 0.990 -11.952 1.00 89.50 435 GLN A C 1
ATOM 3193 O O . GLN A 1 435 ? 29.944 1.493 -12.653 1.00 89.50 435 GLN A O 1
ATOM 3198 N N . ALA A 1 436 ? 27.763 1.219 -12.142 1.00 82.75 436 ALA A N 1
ATOM 3199 C CA . ALA A 1 436 ? 27.214 2.012 -13.234 1.00 82.75 436 ALA A CA 1
ATOM 3200 C C . ALA A 1 436 ? 27.380 3.525 -13.011 1.00 82.75 436 ALA A C 1
ATOM 3202 O O . ALA A 1 436 ? 27.683 4.251 -13.953 1.00 82.75 436 ALA A O 1
ATOM 3203 N N . ALA A 1 437 ? 27.250 4.013 -11.773 1.00 72.38 437 ALA A N 1
ATOM 3204 C CA . ALA A 1 437 ? 27.294 5.434 -11.416 1.00 72.38 437 ALA A CA 1
ATOM 3205 C C . ALA A 1 437 ? 28.632 6.098 -11.769 1.00 72.38 437 ALA A C 1
ATOM 3207 O O . ALA A 1 437 ? 28.664 7.274 -12.121 1.00 72.38 437 ALA A O 1
ATOM 3208 N N . ALA A 1 438 ? 29.740 5.349 -11.738 1.00 66.94 438 ALA A N 1
ATOM 3209 C CA . ALA A 1 438 ? 31.051 5.848 -12.158 1.00 66.94 438 ALA A CA 1
ATOM 3210 C C . ALA A 1 438 ? 31.139 6.141 -13.669 1.00 66.94 438 ALA A C 1
ATOM 3212 O O . ALA A 1 438 ? 32.063 6.821 -14.113 1.00 66.94 438 ALA A O 1
ATOM 3213 N N . GLN A 1 439 ? 30.205 5.601 -14.451 1.00 73.25 439 GLN A N 1
ATOM 3214 C CA . GLN A 1 439 ? 30.163 5.671 -15.910 1.00 73.25 439 GLN A CA 1
ATOM 3215 C C . GLN A 1 439 ? 28.860 6.311 -16.404 1.00 73.25 439 GLN A C 1
ATOM 3217 O O . GLN A 1 439 ? 28.608 6.316 -17.608 1.00 73.25 439 GLN A O 1
ATOM 3222 N N . TRP A 1 440 ? 28.024 6.827 -15.491 1.00 77.25 440 TRP A N 1
ATOM 3223 C CA . TRP A 1 440 ? 26.699 7.314 -15.843 1.00 77.25 440 TRP A CA 1
ATOM 3224 C C . TRP A 1 440 ? 26.808 8.601 -16.665 1.00 77.25 440 TRP A C 1
ATOM 3226 O O . TRP A 1 440 ? 27.415 9.572 -16.201 1.00 77.25 440 TRP A O 1
ATOM 3236 N N . PRO A 1 441 ? 26.228 8.638 -17.872 1.00 73.69 441 PRO A N 1
ATOM 3237 C CA . PRO A 1 441 ? 26.237 9.830 -18.706 1.00 73.69 441 PRO A CA 1
ATOM 3238 C C . PRO A 1 441 ? 25.528 11.001 -18.024 1.00 73.69 441 PRO A C 1
ATOM 3240 O O . PRO A 1 441 ? 24.488 10.828 -17.388 1.00 73.69 441 PRO A O 1
ATOM 3243 N N . THR A 1 442 ? 26.068 12.208 -18.175 1.00 77.81 442 THR A N 1
ATOM 3244 C CA . THR A 1 442 ? 25.515 13.428 -17.561 1.00 77.81 442 THR A CA 1
ATOM 3245 C C . THR A 1 442 ? 24.575 14.186 -18.492 1.00 77.81 442 THR A C 1
ATOM 3247 O O . THR A 1 442 ? 23.853 15.086 -18.062 1.00 77.81 442 THR A O 1
ATOM 3250 N N . THR A 1 443 ? 24.556 13.813 -19.773 1.00 81.25 443 THR A N 1
ATOM 3251 C CA . THR A 1 443 ? 23.643 14.360 -20.777 1.00 81.25 443 THR A CA 1
ATOM 3252 C C . THR A 1 443 ? 23.010 13.256 -21.620 1.00 81.25 443 THR A C 1
ATOM 3254 O O . THR A 1 443 ? 23.566 12.171 -21.783 1.00 81.25 443 THR A O 1
ATOM 3257 N N . VAL A 1 444 ? 21.854 13.553 -22.226 1.00 80.06 444 VAL A N 1
ATOM 3258 C CA . VAL A 1 444 ? 21.190 12.636 -23.171 1.00 80.06 444 VAL A CA 1
ATOM 3259 C C . VAL A 1 444 ? 22.083 12.329 -24.377 1.00 80.06 444 VAL A C 1
ATOM 3261 O O . VAL A 1 444 ? 22.050 11.212 -24.878 1.00 80.06 444 VAL A O 1
ATOM 3264 N N . ALA A 1 445 ? 22.896 13.292 -24.826 1.00 83.25 445 ALA A N 1
ATOM 3265 C CA . ALA A 1 445 ? 23.837 13.089 -25.926 1.00 83.25 445 ALA A CA 1
ATOM 3266 C C . ALA A 1 445 ? 24.940 12.091 -25.546 1.00 83.25 445 ALA A C 1
ATOM 3268 O O . ALA A 1 445 ? 25.165 11.131 -26.270 1.00 83.25 445 ALA A O 1
ATOM 3269 N N . GLU A 1 446 ? 25.550 12.258 -24.370 1.00 84.19 446 GLU A N 1
ATOM 3270 C CA . GLU A 1 446 ? 26.539 11.302 -23.856 1.00 84.19 446 GLU A CA 1
ATOM 3271 C C . GLU A 1 446 ? 25.934 9.904 -23.684 1.00 84.19 446 GLU A C 1
ATOM 3273 O O . GLU A 1 446 ? 26.588 8.912 -23.993 1.00 84.19 446 GLU A O 1
ATOM 3278 N N . PHE A 1 447 ? 24.678 9.812 -23.227 1.00 83.50 447 PHE A N 1
ATOM 3279 C CA . PHE A 1 447 ? 23.993 8.526 -23.105 1.00 83.50 447 PHE A CA 1
ATOM 3280 C C . PHE A 1 447 ? 23.735 7.892 -24.467 1.00 83.50 447 PHE A C 1
ATOM 3282 O O . PHE A 1 447 ? 24.010 6.711 -24.659 1.00 83.50 447 PHE A O 1
ATOM 3289 N N . ALA A 1 448 ? 23.240 8.679 -25.420 1.00 83.50 448 ALA A N 1
ATOM 3290 C CA . ALA A 1 448 ? 23.002 8.242 -26.785 1.00 83.50 448 ALA A CA 1
ATOM 3291 C C . ALA A 1 448 ? 24.280 7.709 -27.451 1.00 83.50 448 ALA A C 1
ATOM 3293 O O . ALA A 1 448 ? 24.218 6.674 -28.109 1.00 83.50 448 ALA A O 1
ATOM 3294 N N . ASP A 1 449 ? 25.417 8.374 -27.242 1.00 85.06 449 ASP A N 1
ATOM 3295 C CA . ASP A 1 449 ? 26.721 7.937 -27.746 1.00 85.06 449 ASP A CA 1
ATOM 3296 C C . ASP A 1 449 ? 27.214 6.669 -27.027 1.00 85.06 449 ASP A C 1
ATOM 3298 O O . ASP A 1 449 ? 27.736 5.755 -27.665 1.00 85.06 449 ASP A O 1
ATOM 3302 N N . ALA A 1 450 ? 27.018 6.570 -25.707 1.00 83.50 450 ALA A N 1
ATOM 3303 C CA . ALA A 1 450 ? 27.445 5.417 -24.908 1.00 83.50 450 ALA A CA 1
ATOM 3304 C C . ALA A 1 450 ? 26.721 4.115 -25.282 1.00 83.50 450 ALA A C 1
ATOM 3306 O O . ALA A 1 450 ? 27.269 3.029 -25.093 1.00 83.50 450 ALA A O 1
ATOM 3307 N N . VAL A 1 451 ? 25.499 4.220 -25.809 1.00 84.12 451 VAL A N 1
ATOM 3308 C CA . VAL A 1 451 ? 24.680 3.072 -26.221 1.00 84.12 451 VAL A CA 1
ATOM 3309 C C . VAL A 1 451 ? 24.584 2.941 -27.741 1.00 84.12 451 VAL A C 1
ATOM 3311 O O . VAL A 1 451 ? 23.745 2.186 -28.243 1.00 84.12 451 VAL A O 1
ATOM 3314 N N . ASP A 1 452 ? 25.429 3.660 -28.485 1.00 82.75 452 ASP A N 1
ATOM 3315 C CA . ASP A 1 452 ? 25.480 3.573 -29.941 1.00 82.75 452 ASP A CA 1
ATOM 3316 C C . ASP A 1 452 ? 25.827 2.144 -30.393 1.00 82.75 452 ASP A C 1
ATOM 3318 O O . ASP A 1 452 ? 26.705 1.479 -29.842 1.00 82.75 452 ASP A O 1
ATOM 3322 N N . GLY A 1 453 ? 25.072 1.630 -31.365 1.00 81.81 453 GLY A N 1
ATOM 3323 C CA . GLY A 1 453 ? 25.153 0.230 -31.803 1.00 81.81 453 GLY A CA 1
ATOM 3324 C C . GLY A 1 453 ? 24.403 -0.799 -30.937 1.00 81.81 453 GLY A C 1
ATOM 3325 O O . GLY A 1 453 ? 24.383 -1.974 -31.308 1.00 81.81 453 GLY A O 1
ATOM 3326 N N . SER A 1 454 ? 23.755 -0.392 -29.838 1.00 88.00 454 SER A N 1
ATOM 3327 C CA . SER A 1 454 ? 22.837 -1.247 -29.059 1.00 88.00 454 SER A CA 1
ATOM 3328 C C . SER A 1 454 ? 21.377 -1.085 -29.498 1.00 88.00 454 SER A C 1
ATOM 3330 O O . SER A 1 454 ? 21.004 -0.103 -30.150 1.00 88.00 454 SER A O 1
ATOM 3332 N N . SER A 1 455 ? 20.508 -2.010 -29.078 1.00 87.69 455 SER A N 1
ATOM 3333 C CA . SER A 1 455 ? 19.064 -1.882 -29.322 1.00 87.69 455 SER A CA 1
ATOM 3334 C C . SER A 1 455 ? 18.424 -0.713 -28.554 1.00 87.69 455 SER A C 1
ATOM 3336 O O . SER A 1 455 ? 17.395 -0.181 -28.977 1.00 87.69 455 SER A O 1
ATOM 3338 N N . LEU A 1 456 ? 19.072 -0.241 -27.480 1.00 87.31 456 LEU A N 1
ATOM 3339 C CA . LEU A 1 456 ? 18.610 0.885 -26.670 1.00 87.31 456 LEU A CA 1
ATOM 3340 C C . LEU A 1 456 ? 18.695 2.221 -27.422 1.00 87.31 456 LEU A C 1
ATOM 3342 O O . LEU A 1 456 ? 17.905 3.124 -27.153 1.00 87.31 456 LEU A O 1
ATOM 3346 N N . ARG A 1 457 ? 19.587 2.346 -28.416 1.00 87.25 457 ARG A N 1
ATOM 3347 C CA . ARG A 1 457 ? 19.791 3.591 -29.172 1.00 87.25 457 ARG A CA 1
ATOM 3348 C C . ARG A 1 457 ? 18.518 4.115 -29.836 1.00 87.25 457 ARG A C 1
ATOM 3350 O O . ARG A 1 457 ? 18.292 5.326 -29.841 1.00 87.25 457 ARG A O 1
ATOM 3357 N N . ALA A 1 458 ? 17.690 3.210 -30.362 1.00 87.31 458 ALA A N 1
ATOM 3358 C CA . ALA A 1 458 ? 16.426 3.531 -31.029 1.00 87.31 458 ALA A CA 1
ATOM 3359 C C . ALA A 1 458 ? 15.359 4.089 -30.065 1.00 87.31 458 ALA A C 1
ATOM 3361 O O . ALA A 1 458 ? 14.417 4.764 -30.489 1.00 87.31 458 ALA A O 1
ATOM 3362 N N . LEU A 1 459 ? 15.516 3.830 -28.764 1.00 88.38 459 LEU A N 1
ATOM 3363 C CA . LEU A 1 459 ? 14.604 4.269 -27.710 1.00 88.38 459 LEU A CA 1
ATOM 3364 C C . LEU A 1 459 ? 14.983 5.642 -27.130 1.00 88.38 459 LEU A C 1
ATOM 3366 O O . LEU A 1 459 ? 14.245 6.169 -26.302 1.00 88.38 459 LEU A O 1
ATOM 3370 N N . ILE A 1 460 ? 16.090 6.247 -27.577 1.00 85.00 460 ILE A N 1
ATOM 3371 C CA . ILE A 1 460 ? 16.577 7.549 -27.101 1.00 85.00 460 ILE A CA 1
ATOM 3372 C C . ILE A 1 460 ? 16.408 8.617 -28.198 1.00 85.00 460 ILE A C 1
ATOM 3374 O O . ILE A 1 460 ? 16.842 8.400 -29.336 1.00 85.00 460 ILE A O 1
ATOM 3378 N N . PRO A 1 461 ? 15.822 9.795 -27.896 1.00 73.50 461 PRO A N 1
ATOM 3379 C CA . PRO A 1 461 ? 15.716 10.897 -28.853 1.00 73.50 461 PRO A CA 1
ATOM 3380 C C . PRO A 1 461 ? 17.070 11.318 -29.437 1.00 73.50 461 PRO A C 1
ATOM 3382 O O . PRO A 1 461 ? 18.097 11.280 -28.765 1.00 73.50 461 PRO A O 1
ATOM 3385 N N . GLY A 1 462 ? 17.078 11.731 -30.707 1.00 65.75 462 GLY A N 1
ATOM 3386 C CA . GLY A 1 462 ? 18.313 12.075 -31.425 1.00 65.75 462 GLY A CA 1
ATOM 3387 C C . GLY A 1 462 ? 19.074 10.866 -31.978 1.00 65.75 462 GLY A C 1
ATOM 3388 O O . GLY A 1 462 ? 20.201 11.023 -32.438 1.00 65.75 462 GLY A O 1
ATOM 3389 N N . GLY A 1 463 ? 18.481 9.666 -31.933 1.00 50.09 463 GLY A N 1
ATOM 3390 C CA . GLY A 1 463 ? 18.898 8.471 -32.677 1.00 50.09 463 GLY A CA 1
ATOM 3391 C C . GLY A 1 463 ? 18.728 8.622 -34.162 1.00 50.09 463 GLY A C 1
ATOM 3392 O O . GLY A 1 463 ? 17.609 8.568 -34.657 1.00 50.09 463 GLY A O 1
ATOM 3393 N N . VAL A 1 464 ? 19.840 8.795 -34.873 1.00 39.69 464 VAL A N 1
ATOM 3394 C CA . VAL A 1 464 ? 19.865 8.499 -36.301 1.00 39.69 464 VAL A CA 1
ATOM 3395 C C . VAL A 1 464 ? 19.900 6.976 -36.401 1.00 39.69 464 VAL A C 1
ATOM 3397 O O . VAL A 1 464 ? 20.889 6.364 -36.006 1.00 39.69 464 VAL A O 1
ATOM 3400 N N . GLY A 1 465 ? 18.778 6.380 -36.804 1.00 40.50 465 GLY A N 1
ATOM 3401 C CA . GLY A 1 465 ? 18.737 4.985 -37.245 1.00 40.50 465 GLY A CA 1
ATOM 3402 C C . GLY A 1 465 ? 19.376 4.803 -38.612 1.00 40.50 465 GLY A C 1
ATOM 3403 O O . GLY A 1 465 ? 19.461 5.808 -39.361 1.00 40.50 465 GLY A O 1
#

pLDDT: mean 95.65, std 6.41, range [39.69, 98.94]

Foldseek 3Di:
DKFWDADPNDIDIDRAPQLLLLQLADDWLQSVLLVSYNPDPRSNVGSLVRQQAAFQLNQLVGDPDPAPLNVQFSQFPDVVLVVVRRRHGLNRVLVLLLDPCNLVSCVVPNLSRRGLLSLSSNLSNDDLVSLLSSLQSLFFWFFWLFIFGDPLAAAAAEEQEDQALQLLSSLVSVLVLVLLLHALLHDEYAYLDQALVSQQSNQVSRVQSCVVLVFSHAYYYAHDLVSVVSNVVVPRLARAREDEFWLHPLLCVVSVDDLVSVVVSLVSNQVVVVVDDGNTPHSQRYEYEYEFCSCVVSVNCSSGHRLSTLSSRLSSVVVRQHSEYEYEFAQPACSGGAALVSSLSSRSSSSSSSSSNNHLYAYFQWHAPHHRYDVVSSLVSLLSCVSSSRRYYYAYDVQADPNSRIGTHHSVSVSVSSVVVVGHHRPVSVVSSVVCNVVRDPDLVSVLVVQPPGPSNVSHPPRDD

Radius of gyration: 22.03 Å; chains: 1; bounding box: 56×43×71 Å

Secondary structure (DSSP, 8-state):
--EEEEETTEEEEESSHHHHHHHTSPP-HHHHHTT-S-SSHHHHHHHHHHHHTSBHHHHHHS-SS-SHHHHHHTS-SSHHHHHHHHTSBHHHHHHHHHSTTHHHHIIIIIHHH--HHHHHHHHHT--HHHHHHHHTT----EESSSEE--TTB-EEEE----TT--HHHHHHHHHHHHHTT--SSEEEE--SS--HHHHHHHHHHHHHHHHHHT-S--EEE-S-HHHHHHHHHTT---S-EEEE--SSHHHHHHTT--HHHHHHHHHHHHHHHHHS-S----S--EEEEE-TTHHHHTT--TT--HHHHHHHHHHHHHTT--SEEEEEETSS-TTTS-BHHHHHHHHHHHHHHHHHTT--EEEEE-B-TTSB--HHHHHHHHHHHHHTT-SEEEEBGGGEETTTTEE--BHHHHHHHHHHHT-BS-HHHHHHHHHHHTT--SSHHHHHHHTTTSGGGGGSTT---

Sequence (465 aa):
MAYRSTLRGERFTFATLTELLAKANEEKSGDRLAGIAARDERERVAAKLALADVRLGEIVAEPVVADAVTDAVSAPADPERFAEISALTVGELREVVLHPGFAQRWAGGLAAAIPPEVAAACAKLMSNLDLMVAAAPLRRVTRCRGAMGEPGVLGVRIQPNHPTDSVQGIVLSALDGLAFGCGDAMIGVNPATESVPVVGAVLHALHTLIGELGVPTQACVLAHITTQLAALRAGAPIDLLFQSVAGTQDANTSFGITLDLLAEGRAAVLAHHAERPGDFTGTQVTYFETGQGSALSADTHHGVDQLTLEARAQAVARLFDPFLVNSVVGFIGPEYLADSVQIARAGLEDHFVGKLMGLPMGVDVCYTNHTGADQNSNDNLLMLLAAAGCTFVMGVPAGDDVMLNYQSTSYHDVAGVRRLLGLGPAPAFARWYDQAAAQWPTTVAEFADAVDGSSLRALIPGGVG